Protein AF-A0A7J4K4C1-F1 (afdb_monomer)

Foldseek 3Di:
DDDDDDDDDDPPVVVVVVVVVVVVPPPPPPDPPPPPVFDFDQDPVGTAGQRCNQNDGCVQALDSNFRDVVNDDPPPPSHHPRRQFQFPDWAWPPHLEAEAFDKIKIKTKGFAQDPAKWAFKKKWKDFVLQPGTDIDTDGIAGHGGMDMDIDIGGGQLPRPQAKTKIKIKIWTQDPVVRHIDIDIDIDIHGYDADVVRSDDPDCAFVSQKDKDWAQEDEDEAQAKDKIKIKIFGQDQAWFKKAKDKAQLVLFPDKDKPPGSIDIAGHGGMDMIIIMRGGHNPRDAAKTKMWIWIDTDHDIDIGIHIYGYDDPPPVPDDDPVVVVVVVVVVVVVVVVVVVVVVVVVVVVVVPPPDDDDDDDDDDDDDDDDDDDDDDDDYDYDDDDDDDDDDYDDDDDDDDDDDDDDDDDDDPDDDDDDDDDDDDDDDDDDDDD

Secondary structure (DSSP, 8-state):
----------SHHHHHHHHHHHTTS--------------EEEETTEEEE-SS-SSS-TTT-TTTTS--TT---SS-SSS-TTT--SEEEEEEES-SEEETTPEEEEEEEEE--SSS-EEEEEEEEEETTTTEEEEEEEEEE-TT-EEEEEEEEEPPTT--SSEEEEEEEEEEE-TTTSSEEEEEEEEEEEEEPPSS-S--S---GGGGEEEEE-SEEEEETT-EEEEEEEEEE-SSS-EEEEEEEESGGGTEEEEESS-SEEEE-TT-EEEEEEEEEE-TTPPSEEEEEEEEEEETTEEEEEEEEEEEE-----SSSSHHHHHHHHHHHHHHHHHHHHHHHHHHHHHHHHSS--------------------------------------------------PPP------------------PPP-----

Structure (mmCIF, N/CA/C/O backbone):
data_AF-A0A7J4K4C1-F1
#
_entry.id   AF-A0A7J4K4C1-F1
#
loop_
_atom_site.group_PDB
_atom_site.id
_atom_site.type_symbol
_atom_site.label_atom_id
_atom_site.label_alt_id
_atom_site.label_comp_id
_atom_site.label_asym_id
_atom_site.label_entity_id
_atom_site.label_seq_id
_atom_site.pdbx_PDB_ins_code
_atom_site.Cartn_x
_atom_site.Cartn_y
_atom_site.Cartn_z
_atom_site.occupancy
_atom_site.B_iso_or_equiv
_atom_site.auth_seq_id
_atom_site.auth_comp_id
_atom_site.auth_asym_id
_atom_site.auth_atom_id
_atom_site.pdbx_PDB_model_num
ATOM 1 N N . MET A 1 1 ? 28.207 -69.103 58.987 1.00 39.09 1 MET A N 1
ATOM 2 C CA . MET A 1 1 ? 29.420 -68.651 58.265 1.00 39.09 1 MET A CA 1
ATOM 3 C C . MET A 1 1 ? 29.162 -68.871 56.773 1.00 39.09 1 MET A C 1
ATOM 5 O O . MET A 1 1 ? 28.865 -69.997 56.419 1.00 39.09 1 MET A O 1
ATOM 9 N N . ALA A 1 2 ? 28.796 -67.814 56.032 1.00 40.16 2 ALA A N 1
ATOM 10 C CA . ALA A 1 2 ? 29.586 -67.194 54.943 1.00 40.16 2 ALA A CA 1
ATOM 11 C C . ALA A 1 2 ? 30.035 -68.160 53.821 1.00 40.16 2 ALA A C 1
ATOM 13 O O . ALA A 1 2 ? 30.609 -69.188 54.133 1.00 40.16 2 ALA A O 1
ATOM 14 N N . ARG A 1 3 ? 29.967 -67.885 52.513 1.00 40.53 3 ARG A N 1
ATOM 15 C CA . ARG A 1 3 ? 29.241 -66.965 51.612 1.00 40.53 3 ARG A CA 1
ATOM 16 C C . ARG A 1 3 ? 29.686 -67.400 50.190 1.00 40.53 3 ARG A C 1
ATOM 18 O O . ARG A 1 3 ? 30.818 -67.835 50.032 1.00 40.53 3 ARG A O 1
ATOM 25 N N . SER A 1 4 ? 28.835 -67.180 49.192 1.00 44.22 4 SER A N 1
ATOM 26 C CA . SER A 1 4 ? 29.160 -66.950 47.768 1.00 44.22 4 SER A CA 1
ATOM 27 C C . SER A 1 4 ? 29.790 -68.039 46.882 1.00 44.22 4 SER A C 1
ATOM 29 O O . SER A 1 4 ? 30.995 -68.251 46.825 1.00 44.22 4 SER A O 1
ATOM 31 N N . VAL A 1 5 ? 28.895 -68.567 46.045 1.00 50.59 5 VAL A N 1
ATOM 32 C CA . VAL A 1 5 ? 29.025 -68.910 44.618 1.00 50.59 5 VAL A CA 1
ATOM 33 C C . VAL A 1 5 ? 30.133 -68.132 43.884 1.00 50.59 5 VAL A C 1
ATOM 35 O O . VAL A 1 5 ? 30.101 -66.903 43.826 1.00 50.59 5 VAL A O 1
ATOM 38 N N . VAL A 1 6 ? 31.061 -68.862 43.258 1.00 49.59 6 VAL A N 1
ATOM 39 C CA . VAL A 1 6 ? 32.002 -68.357 42.246 1.00 49.59 6 VAL A CA 1
ATOM 40 C C . VAL A 1 6 ? 31.608 -68.977 40.907 1.00 49.59 6 VAL A C 1
ATOM 42 O O . VAL A 1 6 ? 31.928 -70.128 40.624 1.00 49.59 6 VAL A O 1
ATOM 45 N N . THR A 1 7 ? 30.889 -68.219 40.082 1.00 51.56 7 THR A N 1
ATOM 46 C CA . THR A 1 7 ? 30.612 -68.552 38.679 1.00 51.56 7 THR A CA 1
ATOM 47 C C . THR A 1 7 ? 31.279 -67.520 37.777 1.00 51.56 7 THR A C 1
ATOM 49 O O . THR A 1 7 ? 30.865 -66.367 37.736 1.00 51.56 7 THR A O 1
ATOM 52 N N . SER A 1 8 ? 32.327 -67.977 37.087 1.00 50.06 8 SER A N 1
ATOM 53 C CA . SER A 1 8 ? 32.812 -67.575 35.758 1.00 50.06 8 SER A CA 1
ATOM 54 C C . SER A 1 8 ? 32.667 -66.097 35.350 1.00 50.06 8 SER A C 1
ATOM 56 O O . SER A 1 8 ? 31.706 -65.690 34.700 1.00 50.06 8 SER A O 1
ATOM 58 N N . ILE A 1 9 ? 33.688 -65.303 35.676 1.00 55.34 9 ILE A N 1
ATOM 59 C CA . ILE A 1 9 ? 33.895 -63.928 35.203 1.00 55.34 9 ILE A CA 1
ATOM 60 C C . ILE A 1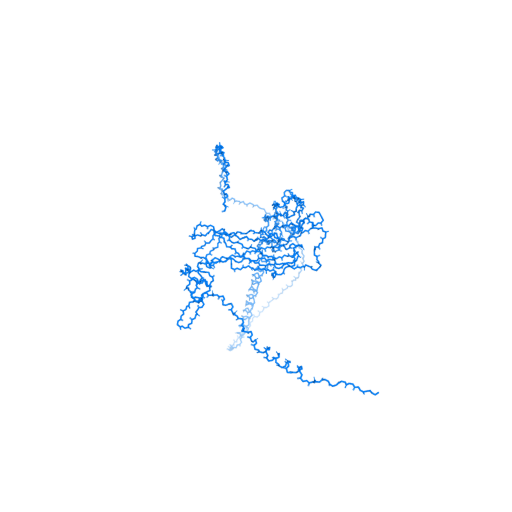 9 ? 34.799 -63.996 33.962 1.00 55.34 9 ILE A C 1
ATOM 62 O O . ILE A 1 9 ? 36.009 -63.841 34.077 1.00 55.34 9 ILE A O 1
ATOM 66 N N . ALA A 1 10 ? 34.254 -64.293 32.780 1.00 56.06 10 ALA A N 1
ATOM 67 C CA . ALA A 1 10 ? 35.031 -64.185 31.530 1.00 56.06 10 ALA A CA 1
ATOM 68 C C . ALA A 1 10 ? 34.201 -63.974 30.249 1.00 56.06 10 ALA A C 1
ATOM 70 O O . ALA A 1 10 ? 34.758 -63.979 29.157 1.00 56.06 10 ALA A O 1
ATOM 71 N N . THR A 1 11 ? 32.885 -63.775 30.341 1.00 58.47 11 THR A N 1
ATOM 72 C CA . THR A 1 11 ? 32.000 -63.705 29.162 1.00 58.47 11 THR A CA 1
ATOM 73 C C . THR A 1 11 ? 31.334 -62.354 28.854 1.00 58.47 11 THR A C 1
ATOM 75 O O . THR A 1 11 ? 30.939 -62.197 27.702 1.00 58.47 11 THR A O 1
ATOM 78 N N . PRO A 1 12 ? 31.249 -61.329 29.736 1.00 56.47 12 PRO A N 1
ATOM 79 C CA . PRO A 1 12 ? 30.642 -60.055 29.330 1.00 56.47 12 PRO A CA 1
ATOM 80 C C . PRO A 1 12 ? 31.634 -59.077 28.677 1.00 56.47 12 PRO A C 1
ATOM 82 O O . PRO A 1 12 ? 31.225 -58.278 27.841 1.00 56.47 12 PRO A O 1
ATOM 85 N N . PHE A 1 13 ? 32.936 -59.151 28.981 1.00 56.78 13 PHE A N 1
ATOM 86 C CA . PHE A 1 13 ? 33.921 -58.196 28.443 1.00 56.78 13 PHE A CA 1
ATOM 87 C C . PHE A 1 13 ? 34.285 -58.449 26.975 1.00 56.78 13 PHE A C 1
ATOM 89 O O . PHE A 1 13 ? 34.454 -57.499 26.216 1.00 56.78 13 PHE A O 1
ATOM 96 N N . ILE A 1 14 ? 34.346 -59.713 26.545 1.00 58.97 14 ILE A N 1
ATOM 97 C CA . ILE A 1 14 ? 34.638 -60.059 25.143 1.00 58.97 14 ILE A CA 1
ATOM 98 C C . ILE A 1 14 ? 33.433 -59.738 24.249 1.00 58.97 14 ILE A C 1
ATOM 100 O O . ILE A 1 14 ? 33.606 -59.224 23.147 1.00 58.97 14 ILE A O 1
ATOM 104 N N . VAL A 1 15 ? 32.208 -59.943 24.744 1.00 60.50 15 VAL A N 1
ATOM 105 C CA . VAL A 1 15 ? 30.989 -59.580 24.006 1.00 60.50 15 VAL A CA 1
ATOM 106 C C . VAL A 1 15 ? 30.848 -58.058 23.899 1.00 60.50 15 VAL A C 1
ATOM 108 O O . VAL A 1 15 ? 30.524 -57.565 22.823 1.00 60.50 15 VAL A O 1
ATOM 111 N N . MET A 1 16 ? 31.179 -57.289 24.944 1.00 59.28 16 MET A N 1
ATOM 112 C CA . MET A 1 16 ? 31.154 -55.822 24.851 1.00 59.28 16 MET A CA 1
ATOM 113 C C . MET A 1 16 ? 32.246 -55.252 23.934 1.00 59.28 16 MET A C 1
ATOM 115 O O . MET A 1 16 ? 31.982 -54.285 23.225 1.00 59.28 16 MET A O 1
ATOM 119 N N . LEU A 1 17 ? 33.439 -55.859 23.886 1.00 59.59 17 LEU A N 1
ATOM 120 C CA . LEU A 1 17 ? 34.510 -55.431 22.978 1.00 59.59 17 LEU A CA 1
ATOM 121 C C . LEU A 1 17 ? 34.177 -55.745 21.508 1.00 59.59 17 LEU A C 1
ATOM 123 O O . LEU A 1 17 ? 34.457 -54.931 20.634 1.00 59.59 17 LEU A O 1
ATOM 127 N N . ILE A 1 18 ? 33.528 -56.883 21.231 1.00 60.78 18 ILE A N 1
ATOM 128 C CA . ILE A 1 18 ? 33.077 -57.255 19.878 1.00 60.78 18 ILE A CA 1
ATOM 129 C C . ILE A 1 18 ? 31.889 -56.389 19.429 1.00 60.78 18 ILE A C 1
ATOM 131 O O . ILE A 1 18 ? 31.848 -55.977 18.273 1.00 60.78 18 ILE A O 1
ATOM 135 N N . VAL A 1 19 ? 30.967 -56.031 20.331 1.00 60.75 19 VAL A N 1
ATOM 136 C CA . VAL A 1 19 ? 29.878 -55.083 20.026 1.00 60.75 19 VAL A CA 1
ATOM 137 C C . VAL A 1 19 ? 30.422 -53.664 19.805 1.00 60.75 19 VAL A C 1
ATOM 139 O O . VAL A 1 19 ? 29.973 -52.986 18.885 1.00 60.75 19 VAL A O 1
ATOM 142 N N . ALA A 1 20 ? 31.436 -53.233 20.562 1.00 59.03 20 ALA A N 1
ATOM 143 C CA . ALA A 1 20 ? 32.090 -51.940 20.352 1.00 59.03 20 ALA A CA 1
ATOM 144 C C . ALA A 1 20 ? 32.919 -51.889 19.052 1.00 59.03 20 ALA A C 1
ATOM 146 O O . ALA A 1 20 ? 32.920 -50.865 18.375 1.00 59.03 20 ALA A O 1
ATOM 147 N N . LEU A 1 21 ? 33.575 -52.988 18.657 1.00 56.81 21 LEU A N 1
ATOM 148 C CA . LEU A 1 21 ? 34.344 -53.069 17.406 1.00 56.81 21 LEU A CA 1
ATOM 149 C C . LEU A 1 21 ? 33.457 -53.244 16.160 1.00 56.81 21 LEU A C 1
ATOM 151 O O . LEU A 1 21 ? 33.798 -52.715 15.106 1.00 56.81 21 LEU A O 1
ATOM 155 N N . LEU A 1 22 ? 32.295 -53.901 16.267 1.00 56.09 22 LEU A N 1
ATOM 156 C CA . LEU A 1 22 ? 31.304 -53.946 15.180 1.00 56.09 22 LEU A CA 1
ATOM 157 C C . LEU A 1 22 ? 30.549 -52.615 15.021 1.00 56.09 22 LEU A C 1
ATOM 159 O O . LEU A 1 22 ? 30.217 -52.244 13.895 1.00 56.09 22 LEU A O 1
ATOM 163 N N . ALA A 1 23 ? 30.365 -51.846 16.101 1.00 54.62 23 ALA A N 1
ATOM 164 C CA . ALA A 1 23 ? 29.756 -50.513 16.058 1.00 54.62 23 ALA A CA 1
ATOM 165 C C . ALA A 1 23 ? 30.647 -49.427 15.413 1.00 54.62 23 ALA A C 1
ATOM 167 O O . ALA A 1 23 ? 30.135 -48.367 15.062 1.00 54.62 23 ALA A O 1
ATOM 168 N N . LEU A 1 24 ? 31.946 -49.682 15.200 1.00 52.59 24 LEU A N 1
ATOM 169 C CA . LEU A 1 24 ? 32.858 -48.765 14.493 1.00 52.59 24 LEU A CA 1
ATOM 170 C C . LEU A 1 24 ? 33.004 -49.045 12.983 1.00 52.59 24 LEU A C 1
ATOM 172 O O . LEU A 1 24 ? 33.753 -48.342 12.309 1.00 52.59 24 LEU A O 1
ATOM 176 N N . SER A 1 25 ? 32.290 -50.031 12.429 1.00 54.31 25 SER A N 1
ATOM 177 C CA . SER A 1 25 ? 32.380 -50.386 10.998 1.00 54.31 25 SER A CA 1
ATOM 178 C C . SER A 1 25 ? 31.182 -49.957 10.147 1.00 54.31 25 SER A C 1
ATOM 180 O O . SER A 1 25 ? 31.197 -50.139 8.933 1.00 54.31 25 SER A O 1
ATOM 182 N N . VAL A 1 26 ? 30.189 -49.292 10.742 1.00 52.91 26 VAL A N 1
ATOM 183 C CA . VAL A 1 26 ? 29.175 -48.548 9.986 1.00 52.91 26 VAL A CA 1
ATOM 184 C C . VAL A 1 26 ? 29.523 -47.070 10.081 1.00 52.91 26 VAL A C 1
ATOM 186 O O . VAL A 1 26 ? 28.814 -46.267 10.684 1.00 52.91 26 VAL A O 1
ATOM 189 N N . VAL A 1 27 ? 30.652 -46.704 9.466 1.00 47.94 27 VAL A N 1
ATOM 190 C CA . VAL A 1 27 ? 30.759 -45.369 8.882 1.00 47.94 27 VAL A CA 1
ATOM 191 C C . VAL A 1 27 ? 29.636 -45.335 7.859 1.00 47.94 27 VAL A C 1
ATOM 193 O O . VAL A 1 27 ? 29.760 -45.857 6.754 1.00 47.94 27 VAL A O 1
ATOM 196 N N . SER A 1 28 ? 28.490 -44.811 8.296 1.00 48.62 28 SER A N 1
ATOM 197 C CA . SER A 1 28 ? 27.515 -44.172 7.433 1.00 48.62 28 SER A CA 1
ATOM 198 C C . SER A 1 28 ? 28.344 -43.393 6.430 1.00 48.62 28 SER A C 1
ATOM 200 O O . SER A 1 28 ? 28.966 -42.395 6.803 1.00 48.62 28 SER A O 1
ATOM 202 N N . VAL A 1 29 ? 28.419 -43.903 5.200 1.00 49.97 29 VAL A N 1
ATOM 203 C CA . VAL A 1 29 ? 28.837 -43.122 4.049 1.00 49.97 29 VAL A CA 1
ATOM 204 C C . VAL A 1 29 ? 27.982 -41.876 4.155 1.00 49.97 29 VAL A C 1
ATOM 206 O O . VAL A 1 29 ? 26.760 -41.945 4.027 1.00 49.97 29 VAL A O 1
ATOM 209 N N . SER A 1 30 ? 28.631 -40.794 4.583 1.00 52.91 30 SER A N 1
ATOM 210 C CA . SER A 1 30 ? 28.076 -39.458 4.651 1.00 52.91 30 SER A CA 1
ATOM 211 C C . SER A 1 30 ? 27.274 -39.284 3.386 1.00 52.91 30 SER A C 1
ATOM 213 O O . SER A 1 30 ? 27.864 -39.441 2.321 1.00 52.91 30 SER A O 1
ATOM 215 N N . SER A 1 31 ? 25.968 -39.096 3.568 1.00 53.50 31 SER A N 1
ATOM 216 C CA . SER A 1 31 ? 24.945 -38.708 2.607 1.00 53.50 31 SER A CA 1
ATOM 217 C C . SER A 1 31 ? 25.282 -39.009 1.141 1.00 53.50 31 SER A C 1
ATOM 219 O O . SER A 1 31 ? 26.241 -38.433 0.622 1.00 53.50 31 SER A O 1
ATOM 221 N N . PRO A 1 32 ? 24.437 -39.712 0.358 1.00 47.94 32 PRO A N 1
ATOM 222 C CA . PRO A 1 32 ? 24.318 -39.236 -1.007 1.00 47.94 32 PRO A CA 1
ATOM 223 C C . PRO A 1 32 ? 23.942 -37.764 -0.841 1.00 47.94 32 PRO A C 1
ATOM 225 O O . PRO A 1 32 ? 22.849 -37.438 -0.375 1.00 47.94 32 PRO A O 1
ATOM 228 N N . ALA A 1 33 ? 24.894 -36.864 -1.103 1.00 47.69 33 ALA A N 1
ATOM 229 C CA . ALA A 1 33 ? 24.538 -35.553 -1.565 1.00 47.69 33 ALA A CA 1
ATOM 230 C C . ALA A 1 33 ? 23.508 -35.876 -2.633 1.00 47.69 33 ALA A C 1
ATOM 232 O O . ALA A 1 33 ? 23.805 -36.567 -3.613 1.00 47.69 33 ALA A O 1
ATOM 233 N N . VAL A 1 34 ? 22.260 -35.522 -2.350 1.00 42.59 34 VAL A N 1
ATOM 234 C CA . VAL A 1 34 ? 21.288 -35.324 -3.395 1.00 42.59 34 VAL A CA 1
ATOM 235 C C . VAL A 1 34 ? 21.960 -34.237 -4.217 1.00 42.59 34 VAL A C 1
ATOM 237 O O . VAL A 1 34 ? 21.850 -33.056 -3.908 1.00 42.59 34 VAL A O 1
ATOM 240 N N . PHE A 1 35 ? 22.791 -34.647 -5.176 1.00 44.25 35 PHE A N 1
ATOM 241 C CA . PHE A 1 35 ? 23.100 -33.833 -6.318 1.00 44.25 35 PHE A CA 1
ATOM 242 C C . PHE A 1 35 ? 21.719 -33.656 -6.923 1.00 44.25 35 PHE A C 1
ATOM 244 O O . PHE A 1 35 ? 21.220 -34.519 -7.644 1.00 44.25 35 PHE A O 1
ATOM 251 N N . ALA A 1 36 ? 21.050 -32.570 -6.529 1.00 47.19 36 ALA A N 1
ATOM 252 C CA . ALA A 1 36 ? 20.156 -31.912 -7.446 1.00 47.19 36 ALA A CA 1
ATOM 253 C C . ALA A 1 36 ? 20.951 -31.887 -8.748 1.00 47.19 36 ALA A C 1
ATOM 255 O O . ALA A 1 36 ? 22.087 -31.404 -8.760 1.00 47.19 36 ALA A O 1
ATOM 256 N N . ALA A 1 37 ? 20.441 -32.564 -9.770 1.00 54.72 37 ALA A N 1
ATOM 257 C CA . ALA A 1 37 ? 21.000 -32.485 -11.101 1.00 54.72 37 ALA A CA 1
ATOM 258 C C . ALA A 1 37 ? 20.816 -31.030 -11.547 1.00 54.72 37 ALA A C 1
ATOM 260 O O . ALA A 1 37 ? 19.831 -30.696 -12.192 1.00 54.72 37 ALA A O 1
ATOM 261 N N . GLY A 1 38 ? 21.687 -30.143 -11.068 1.00 61.56 38 GLY A N 1
ATOM 262 C CA . GLY A 1 38 ? 21.804 -28.789 -11.564 1.00 61.56 38 GLY A CA 1
ATOM 263 C C . GLY A 1 38 ? 22.388 -28.882 -12.959 1.00 61.56 38 GLY A C 1
ATOM 264 O O . GLY A 1 38 ? 23.261 -29.726 -13.204 1.00 61.56 38 GLY A O 1
ATOM 265 N N . CYS A 1 39 ? 21.887 -28.060 -13.874 1.00 78.12 39 CYS A N 1
ATOM 266 C CA . CYS A 1 39 ? 22.565 -27.908 -15.143 1.00 78.12 39 CYS A CA 1
ATOM 267 C C . CYS A 1 39 ? 23.979 -27.386 -14.924 1.00 78.12 39 CYS A C 1
ATOM 269 O O . CYS A 1 39 ? 24.314 -26.702 -13.953 1.00 78.12 39 CYS A O 1
ATOM 271 N N . ALA A 1 40 ? 24.848 -27.834 -15.812 1.00 80.94 40 ALA A N 1
ATOM 272 C CA . ALA A 1 40 ? 26.207 -27.371 -15.881 1.00 80.94 40 ALA A CA 1
ATOM 273 C C . ALA A 1 40 ? 26.703 -27.581 -17.303 1.00 80.94 40 ALA A C 1
ATOM 275 O O . ALA A 1 40 ? 26.489 -28.638 -17.906 1.00 80.94 40 ALA A O 1
ATOM 276 N N . VAL A 1 41 ? 27.429 -26.599 -17.816 1.00 80.50 41 VAL A N 1
ATOM 277 C CA . VAL A 1 41 ? 28.104 -26.707 -19.102 1.00 80.50 41 VAL A CA 1
ATOM 278 C C . VAL A 1 41 ? 29.438 -27.416 -18.879 1.00 80.50 41 VAL A C 1
ATOM 280 O O . VAL A 1 41 ? 30.293 -26.970 -18.107 1.00 80.50 41 VAL A O 1
ATOM 283 N N . ALA A 1 42 ? 29.624 -28.558 -19.539 1.00 81.06 42 ALA A N 1
ATOM 284 C CA . ALA A 1 42 ? 30.865 -29.317 -19.456 1.00 81.06 42 ALA A CA 1
ATOM 285 C C . ALA A 1 42 ? 31.964 -28.655 -20.297 1.00 81.06 42 ALA A C 1
ATOM 287 O O . ALA A 1 42 ? 31.840 -28.525 -21.514 1.00 81.06 42 ALA A O 1
ATOM 288 N N . THR A 1 43 ? 33.075 -28.288 -19.656 1.00 79.69 43 THR A N 1
ATOM 289 C CA . THR A 1 43 ? 34.271 -27.762 -20.326 1.00 79.69 43 THR A CA 1
ATOM 290 C C . THR A 1 43 ? 35.494 -28.637 -20.035 1.00 79.69 43 THR A C 1
ATOM 292 O O . THR A 1 43 ? 35.497 -29.389 -19.057 1.00 79.69 43 THR A O 1
ATOM 295 N N . PRO A 1 44 ? 36.582 -28.527 -20.822 1.00 78.94 44 PRO A N 1
ATOM 296 C CA . PRO A 1 44 ? 37.837 -29.225 -20.525 1.00 78.94 44 PRO A CA 1
ATOM 297 C C . PRO A 1 44 ? 38.434 -28.888 -19.147 1.00 78.94 44 PRO A C 1
ATOM 299 O O . PRO A 1 44 ? 39.238 -29.658 -18.630 1.00 78.94 44 PRO A O 1
ATOM 302 N N . ALA A 1 45 ? 38.055 -27.746 -18.561 1.00 80.25 45 ALA A N 1
ATOM 303 C CA . ALA A 1 45 ? 38.514 -27.284 -17.253 1.00 80.25 45 ALA A CA 1
ATOM 304 C C . ALA A 1 45 ? 37.588 -27.697 -16.090 1.00 80.25 45 ALA A C 1
ATOM 306 O O . ALA A 1 45 ? 37.937 -27.468 -14.933 1.00 80.25 45 ALA A O 1
ATOM 307 N N . GLY A 1 46 ? 36.431 -28.307 -16.374 1.00 84.56 46 GLY A N 1
ATOM 308 C CA . GLY A 1 46 ? 35.452 -28.731 -15.372 1.00 84.56 46 GLY A CA 1
ATOM 309 C C . GLY A 1 46 ? 34.003 -28.413 -15.753 1.00 84.56 46 GLY A C 1
ATOM 310 O O . GLY A 1 46 ? 33.718 -27.928 -16.850 1.00 84.56 46 GLY A O 1
ATOM 311 N N . LEU A 1 47 ? 33.083 -28.703 -14.830 1.00 84.62 47 LEU A N 1
ATOM 312 C CA . LEU A 1 47 ? 31.672 -28.320 -14.926 1.00 84.62 47 LEU A CA 1
ATOM 313 C C . LEU A 1 47 ? 31.512 -26.855 -14.507 1.00 84.62 47 LEU A C 1
ATOM 315 O O . LEU A 1 47 ? 31.891 -26.497 -13.390 1.00 84.62 47 LEU A O 1
ATOM 319 N N . ILE A 1 48 ? 30.965 -26.028 -15.395 1.00 89.94 48 ILE A N 1
ATOM 320 C CA . ILE A 1 48 ? 30.626 -24.631 -15.107 1.00 89.94 48 ILE A CA 1
ATOM 321 C C . ILE A 1 48 ? 29.126 -24.553 -14.796 1.00 89.94 48 ILE A C 1
ATOM 323 O O . ILE A 1 48 ? 28.355 -25.141 -15.553 1.00 89.94 48 ILE A O 1
ATOM 327 N N . PRO A 1 49 ? 28.701 -23.869 -13.718 1.00 90.88 49 PRO A N 1
ATOM 328 C CA . PRO A 1 49 ? 27.285 -23.723 -13.386 1.00 90.88 49 PRO A CA 1
ATOM 329 C C . PRO A 1 49 ? 26.470 -23.064 -14.507 1.00 90.88 49 PRO A C 1
ATOM 331 O O . PRO A 1 49 ? 26.915 -22.082 -15.104 1.00 90.88 49 PRO A O 1
ATOM 334 N N . ASP A 1 50 ? 25.293 -23.630 -14.745 1.00 92.38 50 ASP A N 1
ATOM 335 C CA . ASP A 1 50 ? 24.201 -23.098 -15.563 1.00 92.38 50 ASP A CA 1
ATOM 336 C C . ASP A 1 50 ? 22.929 -23.417 -14.766 1.00 92.38 50 ASP A C 1
ATOM 338 O O . ASP A 1 50 ? 22.532 -24.576 -14.626 1.00 92.38 50 ASP A O 1
ATOM 342 N N . ARG A 1 51 ? 22.380 -22.420 -14.081 1.00 91.31 51 ARG A N 1
ATOM 343 C CA . ARG A 1 51 ? 21.350 -22.637 -13.061 1.00 91.31 51 ARG A CA 1
ATOM 344 C C . ARG A 1 51 ? 19.980 -22.933 -13.650 1.00 91.31 51 ARG A C 1
ATOM 346 O O . ARG A 1 51 ? 19.203 -23.634 -12.998 1.00 91.31 51 ARG A O 1
ATOM 353 N N . ASP A 1 52 ? 19.677 -22.396 -14.822 1.00 90.56 52 ASP A N 1
ATOM 354 C CA . ASP A 1 52 ? 18.354 -22.455 -15.443 1.00 90.56 52 ASP A CA 1
ATOM 355 C C . ASP A 1 52 ? 18.304 -23.295 -16.729 1.00 90.56 52 ASP A C 1
ATOM 357 O O . ASP A 1 52 ? 17.233 -23.434 -17.334 1.00 90.56 52 ASP A O 1
ATOM 361 N N . CYS A 1 53 ? 19.412 -23.962 -17.060 1.00 93.00 53 CYS A N 1
ATOM 362 C CA . CYS A 1 53 ? 19.531 -24.942 -18.132 1.00 93.00 53 CYS A CA 1
ATOM 363 C C . CYS A 1 53 ? 19.316 -24.367 -19.534 1.00 93.00 53 CYS A C 1
ATOM 365 O O . CYS A 1 53 ? 18.819 -25.079 -20.417 1.00 93.00 53 CYS A O 1
ATOM 367 N N . ASP A 1 54 ? 19.623 -23.096 -19.756 1.00 92.50 54 ASP A N 1
ATOM 368 C CA . ASP A 1 54 ? 19.384 -22.440 -21.039 1.00 92.50 54 ASP A CA 1
ATOM 369 C C . ASP A 1 54 ? 20.559 -22.590 -22.032 1.00 92.50 54 ASP A C 1
ATOM 371 O O . ASP A 1 54 ? 20.408 -22.353 -23.235 1.00 92.50 54 ASP A O 1
ATOM 375 N N . GLY A 1 55 ? 21.695 -23.117 -21.555 1.00 91.88 55 GLY A N 1
ATOM 376 C CA . GLY A 1 55 ? 22.905 -23.359 -22.338 1.00 91.88 55 GLY A CA 1
ATOM 377 C C . GLY A 1 55 ? 23.935 -22.228 -22.276 1.00 91.88 55 GLY A C 1
ATOM 378 O O . GLY A 1 55 ? 25.005 -22.358 -22.888 1.00 91.88 55 GLY A O 1
ATOM 379 N N . VAL A 1 56 ? 23.655 -21.159 -21.532 1.00 92.88 56 VAL A N 1
ATOM 380 C CA . VAL A 1 56 ? 24.568 -20.063 -21.210 1.00 92.88 56 VAL A CA 1
ATOM 381 C C . VAL A 1 56 ? 25.029 -20.221 -19.759 1.00 92.88 56 VAL A C 1
ATOM 383 O O . VAL A 1 56 ? 24.291 -20.616 -18.870 1.00 92.88 56 VAL A O 1
ATOM 386 N N . ILE A 1 57 ? 26.321 -20.010 -19.503 1.00 93.94 57 ILE A N 1
ATOM 387 C CA . ILE A 1 57 ? 26.867 -20.176 -18.146 1.00 93.94 57 ILE A CA 1
ATOM 388 C C . ILE A 1 57 ? 26.492 -18.982 -17.263 1.00 93.94 57 ILE A C 1
ATOM 390 O O . ILE A 1 57 ? 26.574 -17.852 -17.740 1.00 93.94 57 ILE A O 1
ATOM 394 N N . ASP A 1 58 ? 26.250 -19.201 -15.962 1.00 90.81 58 ASP A N 1
ATOM 395 C CA . ASP A 1 58 ? 25.816 -18.166 -14.993 1.00 90.81 58 ASP A CA 1
ATOM 396 C C . ASP A 1 58 ? 26.654 -16.864 -15.050 1.00 90.81 58 ASP A C 1
ATOM 398 O O . ASP A 1 58 ? 26.172 -15.787 -14.719 1.00 90.81 58 ASP A O 1
ATOM 402 N N . SER A 1 59 ? 27.941 -16.942 -15.418 1.00 92.38 59 SER A N 1
ATOM 403 C CA . SER A 1 59 ? 28.839 -15.776 -15.496 1.00 92.38 59 SER A CA 1
ATOM 404 C C . SER A 1 59 ? 28.716 -14.940 -16.776 1.00 92.38 59 SER A C 1
ATOM 406 O O . SER A 1 59 ? 29.316 -13.869 -16.852 1.00 92.38 59 SER A O 1
ATOM 408 N N . LEU A 1 60 ? 28.055 -15.468 -17.806 1.00 93.12 60 LEU A N 1
ATOM 409 C CA . LEU A 1 60 ? 27.829 -14.826 -19.108 1.00 93.12 60 LEU A CA 1
ATOM 410 C C . LEU A 1 60 ? 26.340 -14.654 -19.428 1.00 93.12 60 LEU A C 1
ATOM 412 O O . LEU A 1 60 ? 26.026 -14.037 -20.440 1.00 93.12 60 LEU A O 1
ATOM 416 N N . ASP A 1 61 ? 25.475 -15.211 -18.589 1.00 92.00 61 ASP A N 1
ATOM 417 C CA . ASP A 1 61 ? 24.034 -15.191 -18.739 1.00 92.00 61 ASP A CA 1
ATOM 418 C C . ASP A 1 61 ? 23.449 -13.883 -18.185 1.00 92.00 61 ASP A C 1
ATOM 420 O O . ASP A 1 61 ? 23.637 -13.545 -17.010 1.00 92.00 61 ASP A O 1
ATOM 424 N N . ASN A 1 62 ? 22.756 -13.126 -19.037 1.00 89.81 62 ASN A N 1
ATOM 425 C CA . ASN A 1 62 ? 22.084 -11.892 -18.635 1.00 89.81 62 ASN A CA 1
ATOM 426 C C . ASN A 1 62 ? 20.800 -12.139 -17.818 1.00 89.81 62 ASN A C 1
ATOM 428 O O . ASN A 1 62 ? 20.252 -11.178 -17.277 1.00 89.81 62 ASN A O 1
ATOM 432 N N . CYS A 1 63 ? 20.370 -13.397 -17.666 1.00 90.50 63 CYS A N 1
ATOM 433 C CA . CYS A 1 63 ? 19.304 -13.849 -16.782 1.00 90.50 63 CYS A CA 1
ATOM 434 C C . CYS A 1 63 ? 19.586 -15.223 -16.146 1.00 90.50 63 CYS A C 1
ATOM 436 O O . CYS A 1 63 ? 18.738 -16.096 -16.222 1.00 90.50 63 CYS A O 1
ATOM 438 N N . ALA A 1 64 ? 20.668 -15.355 -15.365 1.00 90.81 64 ALA A N 1
ATOM 439 C CA . ALA A 1 64 ? 21.140 -16.590 -14.692 1.00 90.81 64 ALA A CA 1
ATOM 440 C C . ALA A 1 64 ? 20.162 -17.374 -13.770 1.00 90.81 64 ALA A C 1
ATOM 442 O O . ALA A 1 64 ? 20.584 -18.193 -12.948 1.00 90.81 64 ALA A O 1
ATOM 443 N N . ALA A 1 65 ? 18.868 -17.072 -13.770 1.00 86.75 65 ALA A N 1
ATOM 444 C CA . ALA A 1 65 ? 17.820 -17.824 -13.090 1.00 86.75 65 ALA A CA 1
ATOM 445 C C . ALA A 1 65 ? 16.531 -17.960 -13.928 1.00 86.75 65 ALA A C 1
ATOM 447 O O . ALA A 1 65 ? 15.554 -18.530 -13.430 1.00 86.75 65 ALA A O 1
ATOM 448 N N . VAL A 1 66 ? 16.488 -17.410 -15.143 1.00 87.12 66 VAL A N 1
ATOM 449 C CA . VAL A 1 66 ? 15.325 -17.380 -16.028 1.00 87.12 66 VAL A CA 1
ATOM 450 C C . VAL A 1 66 ? 15.774 -17.762 -17.432 1.00 87.12 66 VAL A C 1
ATOM 452 O O . VAL A 1 66 ? 16.273 -16.920 -18.163 1.00 87.12 66 VAL A O 1
ATOM 455 N N . ASN A 1 67 ? 15.464 -19.001 -17.814 1.00 90.31 67 ASN A N 1
ATOM 456 C CA . ASN A 1 67 ? 15.867 -19.593 -19.085 1.00 90.31 67 ASN A CA 1
ATOM 457 C C . ASN A 1 67 ? 15.606 -18.661 -20.286 1.00 90.31 67 ASN A C 1
ATOM 459 O O . ASN A 1 67 ? 14.444 -18.420 -20.639 1.00 90.31 67 ASN A O 1
ATOM 463 N N . ASN A 1 68 ? 16.674 -18.158 -20.913 1.00 90.25 68 ASN A N 1
ATOM 464 C CA . ASN A 1 68 ? 16.620 -17.260 -22.065 1.00 90.25 68 ASN A CA 1
ATOM 465 C C . ASN A 1 68 ? 17.811 -17.487 -23.029 1.00 90.25 68 ASN A C 1
ATOM 467 O O . ASN A 1 68 ? 18.677 -16.623 -23.198 1.00 90.25 68 ASN A O 1
ATOM 471 N N . PRO A 1 69 ? 17.827 -18.614 -23.771 1.00 93.19 69 PRO A N 1
ATOM 472 C CA . PRO A 1 69 ? 18.972 -19.015 -24.598 1.00 93.19 69 PRO A CA 1
ATOM 473 C C . PRO A 1 69 ? 19.368 -18.006 -25.689 1.00 93.19 69 PRO A C 1
ATOM 475 O O . PRO A 1 69 ? 20.448 -18.091 -26.275 1.00 93.19 69 PRO A O 1
ATOM 478 N N . ASP A 1 70 ? 18.463 -17.092 -26.038 1.00 94.25 70 ASP A N 1
ATOM 479 C CA . ASP A 1 70 ? 18.654 -16.030 -27.021 1.00 94.25 70 ASP A CA 1
ATOM 480 C C . ASP A 1 70 ? 19.332 -14.776 -26.451 1.00 94.25 70 ASP A C 1
ATOM 482 O O . ASP A 1 70 ? 19.798 -13.940 -27.234 1.00 94.25 70 ASP A O 1
ATOM 486 N N . GLN A 1 71 ? 19.432 -14.670 -25.121 1.00 92.50 71 GLN A N 1
ATOM 487 C CA . GLN A 1 71 ? 20.159 -13.634 -24.387 1.00 92.50 71 GLN A CA 1
ATOM 488 C C . GLN A 1 71 ? 19.774 -12.222 -24.843 1.00 92.50 71 GLN A C 1
ATOM 490 O O . GLN A 1 71 ? 20.611 -11.319 -24.927 1.00 92.50 71 GLN A O 1
ATOM 495 N N . TRP A 1 72 ? 18.497 -12.015 -25.174 1.00 86.06 72 TRP A N 1
ATOM 496 C CA . TRP A 1 72 ? 18.007 -10.698 -25.565 1.00 86.06 72 TRP A CA 1
ATOM 497 C C . TRP A 1 72 ? 18.128 -9.722 -24.397 1.00 86.06 72 TRP A C 1
ATOM 499 O O . TRP A 1 72 ? 17.597 -9.961 -23.321 1.00 86.06 72 TRP A O 1
ATOM 509 N N . ASP A 1 73 ? 18.842 -8.630 -24.638 1.00 82.38 73 ASP A N 1
ATOM 510 C CA . ASP A 1 73 ? 18.977 -7.468 -23.761 1.00 82.38 73 ASP A CA 1
ATOM 511 C C . ASP A 1 73 ? 18.847 -6.244 -24.669 1.00 82.38 73 ASP A C 1
ATOM 513 O O . ASP A 1 73 ? 19.809 -5.767 -25.291 1.00 82.38 73 ASP A O 1
ATOM 517 N N . THR A 1 74 ? 17.601 -5.820 -24.865 1.00 71.94 74 THR A N 1
ATOM 518 C CA . THR A 1 74 ? 17.260 -4.853 -25.910 1.00 71.94 74 THR A CA 1
ATOM 519 C C . THR A 1 74 ? 17.826 -3.469 -25.591 1.00 71.94 74 THR A C 1
ATOM 521 O O . THR A 1 74 ? 18.235 -2.737 -26.501 1.00 71.94 74 THR A O 1
ATOM 524 N N . ASN A 1 75 ? 17.910 -3.114 -24.307 1.00 66.00 75 ASN A N 1
ATOM 525 C CA . ASN A 1 75 ? 18.418 -1.818 -23.862 1.00 66.00 75 ASN A CA 1
ATOM 526 C C . ASN A 1 75 ? 19.904 -1.827 -23.462 1.00 66.00 75 ASN A C 1
ATOM 528 O O . ASN A 1 75 ? 20.470 -0.757 -23.223 1.00 66.00 75 ASN A O 1
ATOM 532 N N . ARG A 1 76 ? 20.556 -2.995 -23.498 1.00 81.88 76 ARG A N 1
ATOM 533 C CA . ARG A 1 76 ? 21.988 -3.203 -23.248 1.00 81.88 76 ARG A CA 1
ATOM 534 C C . ARG A 1 76 ? 22.416 -2.811 -21.839 1.00 81.88 76 ARG A C 1
ATOM 536 O O . ARG A 1 76 ? 23.526 -2.298 -21.659 1.00 81.88 76 ARG A O 1
ATOM 543 N N . ASN A 1 77 ? 21.541 -3.000 -20.855 1.00 73.94 77 ASN A N 1
ATOM 544 C CA . ASN A 1 77 ? 21.855 -2.718 -19.456 1.00 73.94 77 ASN A CA 1
ATOM 545 C C . ASN A 1 77 ? 22.533 -3.910 -18.748 1.00 73.94 77 ASN A C 1
ATOM 547 O O . ASN A 1 77 ? 22.973 -3.761 -17.607 1.00 73.94 77 ASN A O 1
ATOM 551 N N . GLY A 1 78 ? 22.676 -5.052 -19.429 1.00 83.38 78 GLY A N 1
ATOM 552 C CA . GLY A 1 78 ? 23.261 -6.283 -18.904 1.00 83.38 78 GLY A CA 1
ATOM 553 C C . GLY A 1 78 ? 22.264 -7.206 -18.198 1.00 83.38 78 GLY A C 1
ATOM 554 O O . GLY A 1 78 ? 22.690 -8.235 -17.681 1.00 83.38 78 GLY A O 1
ATOM 555 N N . VAL A 1 79 ? 20.976 -6.855 -18.171 1.00 82.94 79 VAL A N 1
ATOM 556 C CA . VAL A 1 79 ? 19.867 -7.664 -17.650 1.00 82.94 79 VAL A CA 1
ATOM 557 C C . VAL A 1 79 ? 19.003 -8.073 -18.835 1.00 82.94 79 VAL A C 1
ATOM 559 O O . VAL A 1 79 ? 18.546 -7.224 -19.597 1.00 82.94 79 VAL A O 1
ATOM 562 N N . GLY A 1 80 ? 18.794 -9.372 -19.019 1.00 84.44 80 GLY A N 1
ATOM 563 C CA . GLY A 1 80 ? 18.016 -9.849 -20.151 1.00 84.44 80 GLY A CA 1
ATOM 564 C C . GLY A 1 80 ? 16.540 -9.476 -20.033 1.00 84.44 80 GLY A C 1
ATOM 565 O O . GLY A 1 80 ? 15.956 -9.434 -18.948 1.00 84.44 80 GLY A O 1
ATOM 566 N N . ASP A 1 81 ? 15.905 -9.282 -21.184 1.00 75.31 81 ASP A N 1
ATOM 567 C CA . ASP A 1 81 ? 14.485 -8.960 -21.317 1.00 75.31 81 ASP A CA 1
ATOM 568 C C . ASP A 1 81 ? 13.582 -9.972 -20.577 1.00 75.31 81 ASP A C 1
ATOM 570 O O . ASP A 1 81 ? 12.465 -9.631 -20.181 1.00 75.31 81 ASP A O 1
ATOM 574 N N . ALA A 1 82 ? 14.055 -11.213 -20.400 1.00 76.94 82 ALA A N 1
ATOM 575 C CA . ALA A 1 82 ? 13.351 -12.299 -19.720 1.00 76.94 82 ALA A CA 1
ATOM 576 C C . ALA A 1 82 ? 13.279 -12.132 -18.191 1.00 76.94 82 ALA A C 1
ATOM 578 O O . ALA A 1 82 ? 12.308 -12.572 -17.573 1.00 76.94 82 ALA A O 1
ATOM 579 N N . CYS A 1 83 ? 14.274 -11.490 -17.581 1.00 78.44 83 CYS A N 1
ATOM 580 C CA . CYS A 1 83 ? 14.368 -11.254 -16.137 1.00 78.44 83 CYS A CA 1
ATOM 581 C C . CYS A 1 83 ? 14.215 -9.772 -15.763 1.00 78.44 83 CYS A C 1
ATOM 583 O O . CYS A 1 83 ? 14.404 -9.390 -14.609 1.00 78.44 83 CYS A O 1
ATOM 585 N N . ASP A 1 84 ? 13.825 -8.947 -16.730 1.00 79.38 84 ASP A N 1
ATOM 586 C CA . ASP A 1 84 ? 13.524 -7.532 -16.567 1.00 79.38 84 ASP A CA 1
ATOM 587 C C . ASP A 1 84 ? 12.149 -7.320 -15.891 1.00 79.38 84 ASP A C 1
ATOM 589 O O . ASP A 1 84 ? 11.089 -7.209 -16.530 1.00 79.38 84 ASP A O 1
ATOM 593 N N . THR A 1 85 ? 12.171 -7.325 -14.555 1.00 78.38 85 THR A N 1
ATOM 594 C CA . THR A 1 85 ? 11.019 -7.123 -13.663 1.00 78.38 85 THR A CA 1
ATOM 595 C C . THR A 1 85 ? 10.804 -5.647 -13.322 1.00 78.38 85 THR A C 1
ATOM 597 O O . THR A 1 85 ? 11.755 -4.923 -13.037 1.00 78.38 85 THR A O 1
ATOM 600 N N . LEU A 1 86 ? 9.544 -5.213 -13.279 1.00 84.81 86 LEU A N 1
ATOM 601 C CA . LEU A 1 86 ? 9.135 -3.877 -12.850 1.00 84.81 86 LEU A CA 1
ATOM 602 C C . LEU A 1 86 ? 9.240 -3.686 -11.339 1.00 84.81 86 LEU A C 1
ATOM 604 O O . LEU A 1 86 ? 9.615 -2.602 -10.895 1.00 84.81 86 LEU A O 1
ATOM 608 N N . ILE A 1 87 ? 8.813 -4.669 -10.540 1.00 91.00 87 ILE A N 1
ATOM 609 C CA . ILE A 1 87 ? 8.786 -4.530 -9.083 1.00 91.00 87 ILE A CA 1
ATOM 610 C C . ILE A 1 87 ? 10.192 -4.833 -8.570 1.00 91.00 87 ILE A C 1
ATOM 612 O O . ILE A 1 87 ? 10.602 -5.985 -8.461 1.00 91.00 87 ILE A O 1
ATOM 616 N N . GLU A 1 88 ? 10.940 -3.777 -8.268 1.00 89.88 88 GLU A N 1
ATOM 617 C CA . GLU A 1 88 ? 12.326 -3.894 -7.818 1.00 89.88 88 GLU A CA 1
ATOM 618 C C . GLU A 1 88 ? 12.389 -4.303 -6.344 1.00 89.88 88 GLU A C 1
ATOM 620 O O . GLU A 1 88 ? 13.156 -5.187 -5.962 1.00 89.88 88 GLU A O 1
ATOM 625 N N . GLU A 1 89 ? 11.578 -3.661 -5.498 1.00 91.75 89 GLU A N 1
ATOM 626 C CA . GLU A 1 89 ? 11.651 -3.850 -4.051 1.00 91.75 89 GLU A CA 1
ATOM 627 C C . GLU A 1 89 ? 10.309 -3.577 -3.359 1.00 91.75 89 GLU A C 1
ATOM 629 O O . GLU A 1 89 ? 9.584 -2.640 -3.704 1.00 91.75 89 GLU A O 1
ATOM 634 N N . ILE A 1 90 ? 10.009 -4.373 -2.327 1.00 95.44 90 ILE A N 1
ATOM 635 C CA . ILE A 1 90 ? 8.887 -4.158 -1.410 1.00 95.44 90 ILE A CA 1
ATOM 636 C C . ILE A 1 90 ? 9.455 -4.014 -0.000 1.00 95.44 90 ILE A C 1
ATOM 638 O O . ILE A 1 90 ? 9.958 -4.973 0.584 1.00 95.44 90 ILE A O 1
ATOM 642 N N . ILE A 1 91 ? 9.349 -2.817 0.562 1.00 94.31 91 ILE A N 1
ATOM 643 C CA . ILE A 1 91 ? 9.877 -2.488 1.885 1.00 94.31 91 ILE A CA 1
ATOM 644 C C . ILE A 1 91 ? 8.710 -2.410 2.860 1.00 94.31 91 ILE A C 1
ATOM 646 O O . ILE A 1 91 ? 7.763 -1.661 2.637 1.00 94.31 91 ILE A O 1
ATOM 650 N N . VAL A 1 92 ? 8.788 -3.147 3.967 1.00 94.44 92 VAL A N 1
ATOM 651 C CA . VAL A 1 92 ? 7.813 -3.066 5.063 1.00 94.44 92 VAL A CA 1
ATOM 652 C C . VAL A 1 92 ? 8.469 -2.366 6.249 1.00 94.44 92 VAL A C 1
ATOM 654 O O . VAL A 1 92 ? 9.506 -2.807 6.734 1.00 94.44 92 VAL A O 1
ATOM 657 N N . SER A 1 93 ? 7.870 -1.266 6.699 1.00 88.12 93 SER A N 1
ATOM 658 C CA . SER A 1 93 ? 8.324 -0.457 7.834 1.00 88.12 93 SER A CA 1
ATOM 659 C C . SER A 1 93 ? 7.304 -0.485 8.985 1.00 88.12 93 SER A C 1
ATOM 661 O O . SER A 1 93 ? 6.096 -0.451 8.719 1.00 88.12 93 SER A O 1
ATOM 663 N N . PRO A 1 94 ? 7.751 -0.471 10.261 1.00 83.50 94 PRO A N 1
ATOM 664 C CA . PRO A 1 94 ? 9.151 -0.357 10.707 1.00 83.50 94 PRO A CA 1
ATOM 665 C C . PRO A 1 94 ? 10.003 -1.610 10.448 1.00 83.50 94 PRO A C 1
ATOM 667 O O . PRO A 1 94 ? 11.201 -1.480 10.220 1.00 83.50 94 PRO A O 1
ATOM 670 N N . ASP A 1 95 ? 9.382 -2.786 10.421 1.00 90.75 95 ASP A N 1
ATOM 671 C CA . ASP A 1 95 ? 9.942 -4.042 9.926 1.00 90.75 95 ASP A CA 1
ATOM 672 C C . ASP A 1 95 ? 8.783 -4.985 9.528 1.00 90.75 95 ASP A C 1
ATOM 674 O O . ASP A 1 95 ? 7.610 -4.598 9.556 1.00 90.75 95 ASP A O 1
ATOM 678 N N . SER A 1 96 ? 9.089 -6.218 9.118 1.00 92.75 96 SER A N 1
ATOM 679 C CA . SER A 1 96 ? 8.076 -7.200 8.714 1.00 92.75 96 SER A CA 1
ATOM 680 C C . SER A 1 96 ? 7.338 -7.869 9.883 1.00 92.75 96 SER A C 1
ATOM 682 O O . SER A 1 96 ? 6.463 -8.692 9.626 1.00 92.75 96 SER A O 1
ATOM 684 N N . HIS A 1 97 ? 7.676 -7.570 11.141 1.00 95.12 97 HIS A N 1
ATOM 685 C CA . HIS A 1 97 ? 7.054 -8.089 12.360 1.00 95.12 97 HIS A CA 1
ATOM 686 C C . HIS A 1 97 ? 6.167 -7.022 13.004 1.00 95.12 97 HIS A C 1
ATOM 688 O O . HIS A 1 97 ? 6.619 -6.126 13.711 1.00 95.12 97 HIS A O 1
ATOM 694 N N . ILE A 1 98 ? 4.862 -7.135 12.792 1.00 92.75 98 ILE A N 1
ATOM 695 C CA . ILE A 1 98 ? 3.918 -6.074 13.148 1.00 92.75 98 ILE A CA 1
ATOM 696 C C . ILE A 1 98 ? 2.935 -6.607 14.171 1.00 92.75 98 ILE A C 1
ATOM 698 O O . ILE A 1 98 ? 2.368 -7.690 14.006 1.00 92.75 98 ILE A O 1
ATOM 702 N N . ARG A 1 99 ? 2.711 -5.872 15.260 1.00 91.12 99 ARG A N 1
ATOM 703 C CA . ARG A 1 99 ? 1.778 -6.344 16.284 1.00 91.12 99 ARG A CA 1
ATOM 704 C C . ARG A 1 99 ? 0.344 -6.089 15.847 1.00 91.12 99 ARG A C 1
ATOM 706 O O . ARG A 1 99 ? 0.027 -5.152 15.118 1.00 91.12 99 ARG A O 1
ATOM 713 N N . GLN A 1 100 ? -0.552 -6.929 16.344 1.00 86.62 100 GLN A N 1
ATOM 714 C CA . GLN A 1 100 ? -1.994 -6.720 16.247 1.00 86.62 100 GLN A CA 1
ATOM 715 C C . GLN A 1 100 ? -2.392 -5.270 16.576 1.00 86.62 100 GLN A C 1
ATOM 717 O O . GLN A 1 100 ? -2.033 -4.747 17.632 1.00 86.62 100 GLN A O 1
ATOM 722 N N . GLY A 1 101 ? -3.181 -4.645 15.698 1.00 76.56 101 GLY A N 1
ATOM 723 C CA . GLY A 1 101 ? -3.679 -3.279 15.872 1.00 76.56 101 GLY A CA 1
ATOM 724 C C . GLY A 1 101 ? -2.711 -2.166 15.461 1.00 76.56 101 GLY A C 1
ATOM 725 O O . GLY A 1 101 ? -3.104 -1.000 15.524 1.00 76.56 101 GLY A O 1
ATOM 726 N N . GLU A 1 102 ? -1.479 -2.486 15.059 1.00 82.88 102 GLU A N 1
ATOM 727 C CA . GLU A 1 102 ? -0.511 -1.506 14.559 1.00 82.88 102 GLU A CA 1
ATOM 728 C C . GLU A 1 102 ? -0.682 -1.237 13.054 1.00 82.88 102 GLU A C 1
ATOM 730 O O . GLU A 1 102 ? -1.393 -1.943 12.335 1.00 82.88 102 GLU A O 1
ATOM 735 N N . MET A 1 103 ? -0.033 -0.172 12.582 1.00 80.12 103 MET A N 1
ATOM 736 C CA . MET A 1 103 ? 0.021 0.195 11.168 1.00 80.12 103 MET A CA 1
ATOM 737 C C . MET A 1 103 ? 1.350 -0.263 10.568 1.00 80.12 103 MET A C 1
ATOM 739 O O . MET A 1 103 ? 2.408 0.021 11.124 1.00 80.12 103 MET A O 1
ATOM 743 N N . ALA A 1 104 ? 1.281 -0.899 9.406 1.00 85.56 104 ALA A N 1
ATOM 744 C CA . ALA A 1 104 ? 2.404 -1.139 8.517 1.00 85.56 104 ALA A CA 1
ATOM 745 C C . ALA A 1 104 ? 2.478 -0.028 7.468 1.00 85.56 104 ALA A C 1
ATOM 747 O O . ALA A 1 104 ? 1.450 0.359 6.901 1.00 85.56 104 ALA A O 1
ATOM 748 N N . HIS A 1 105 ? 3.687 0.429 7.165 1.00 87.25 105 HIS A N 1
ATOM 749 C CA . HIS A 1 105 ? 3.953 1.231 5.977 1.00 87.25 105 HIS A CA 1
ATOM 750 C C . HIS A 1 105 ? 4.680 0.358 4.955 1.00 87.25 105 HIS A C 1
ATOM 752 O O . HIS A 1 105 ? 5.772 -0.132 5.239 1.00 87.25 105 HIS A O 1
ATOM 758 N N . ILE A 1 106 ? 4.056 0.117 3.805 1.00 92.25 106 ILE A N 1
ATOM 759 C CA . ILE A 1 106 ? 4.610 -0.706 2.732 1.00 92.25 106 ILE A CA 1
ATOM 760 C C . ILE A 1 106 ? 4.967 0.209 1.568 1.00 92.25 106 ILE A C 1
ATOM 762 O O . ILE A 1 106 ? 4.078 0.774 0.937 1.00 92.25 106 ILE A O 1
ATOM 766 N N . THR A 1 107 ? 6.253 0.312 1.267 1.00 94.19 107 THR A N 1
ATOM 767 C CA . THR A 1 107 ? 6.758 1.058 0.117 1.00 94.19 107 THR A CA 1
ATOM 768 C C . THR A 1 107 ? 7.067 0.079 -1.010 1.00 94.19 107 THR A C 1
ATOM 770 O O . THR A 1 107 ? 7.806 -0.886 -0.814 1.00 94.19 107 THR A O 1
ATOM 773 N N . VAL A 1 108 ? 6.511 0.320 -2.194 1.00 96.06 108 VAL A N 1
ATOM 774 C CA . VAL A 1 108 ? 6.785 -0.455 -3.408 1.00 96.06 108 VAL A CA 1
ATOM 775 C C . VAL A 1 108 ? 7.602 0.408 -4.358 1.00 96.06 108 VAL A C 1
ATOM 777 O O . VAL A 1 108 ? 7.158 1.482 -4.769 1.00 96.06 108 VAL A O 1
ATOM 780 N N . ARG A 1 109 ? 8.798 -0.065 -4.708 1.00 94.75 109 ARG A N 1
ATOM 781 C CA . ARG A 1 109 ? 9.682 0.574 -5.686 1.00 94.75 109 ARG A CA 1
ATOM 782 C C . ARG A 1 109 ? 9.518 -0.134 -7.022 1.00 94.75 109 ARG A C 1
ATOM 784 O O . ARG A 1 109 ? 9.688 -1.348 -7.116 1.00 94.75 109 ARG A O 1
ATOM 791 N N . VAL A 1 110 ? 9.144 0.636 -8.035 1.00 93.56 110 VAL A N 1
ATOM 792 C CA . VAL A 1 110 ? 8.874 0.153 -9.387 1.00 93.56 110 VAL A CA 1
ATOM 793 C C . VAL A 1 110 ? 9.875 0.802 -10.327 1.00 93.56 110 VAL A C 1
ATOM 795 O O . VAL A 1 110 ? 9.838 2.016 -10.512 1.00 93.56 110 VAL A O 1
ATOM 798 N N . LEU A 1 111 ? 10.759 0.008 -10.915 1.00 88.75 111 LEU A N 1
ATOM 799 C CA . LEU A 1 111 ? 11.797 0.460 -11.832 1.00 88.75 111 LEU A CA 1
ATOM 800 C C . LEU A 1 111 ? 11.455 -0.013 -13.241 1.00 88.75 111 LEU A C 1
ATOM 802 O O . LEU A 1 111 ? 11.261 -1.202 -13.476 1.00 88.75 111 LEU A O 1
ATOM 806 N N . ASN A 1 112 ? 11.384 0.909 -14.200 1.00 86.44 112 ASN A N 1
ATOM 807 C CA . ASN A 1 112 ? 11.197 0.516 -15.591 1.00 86.44 112 ASN A CA 1
ATOM 808 C C . ASN A 1 112 ? 12.550 0.272 -16.267 1.00 86.44 112 ASN A C 1
ATOM 810 O O . ASN A 1 112 ? 13.105 1.168 -16.900 1.00 86.44 112 ASN A O 1
ATOM 814 N N . ASN A 1 113 ? 13.052 -0.954 -16.177 1.00 78.75 113 ASN A N 1
ATOM 815 C CA . ASN A 1 113 ? 14.264 -1.382 -16.873 1.00 78.75 113 ASN A CA 1
ATOM 816 C C . ASN A 1 113 ? 14.005 -1.872 -18.305 1.00 78.75 113 ASN A C 1
ATOM 818 O O . ASN A 1 113 ? 14.909 -2.439 -18.905 1.00 78.75 113 ASN A O 1
ATOM 822 N N . ARG A 1 114 ? 12.828 -1.595 -18.884 1.00 75.00 114 ARG A N 1
ATOM 823 C CA . ARG A 1 114 ? 12.472 -2.010 -20.250 1.00 75.00 114 ARG A CA 1
ATOM 824 C C . ARG A 1 114 ? 13.074 -1.094 -21.311 1.00 75.00 114 ARG A C 1
ATOM 826 O O . ARG A 1 114 ? 13.592 -0.017 -21.036 1.00 75.00 114 ARG A O 1
ATOM 833 N N . ASP A 1 115 ? 12.972 -1.511 -22.565 1.00 73.69 115 ASP A N 1
ATOM 834 C CA . ASP A 1 115 ? 13.398 -0.774 -23.760 1.00 73.69 115 ASP A CA 1
ATOM 835 C C . ASP A 1 115 ? 12.432 0.344 -24.191 1.00 73.69 115 ASP A C 1
ATOM 837 O O . ASP A 1 115 ? 12.755 1.164 -25.054 1.00 73.69 115 ASP A O 1
ATOM 841 N N . ALA A 1 116 ? 11.252 0.404 -23.577 1.00 77.12 116 ALA A N 1
ATOM 842 C CA . ALA A 1 116 ? 10.233 1.403 -23.844 1.00 77.12 116 ALA A CA 1
ATOM 843 C C . ALA A 1 116 ? 9.593 1.915 -22.551 1.00 77.12 116 ALA A C 1
ATOM 845 O O . ALA A 1 116 ? 9.527 1.231 -21.527 1.00 77.12 116 ALA A O 1
ATOM 846 N N . ALA A 1 117 ? 9.097 3.149 -22.608 1.00 82.44 117 ALA A N 1
ATOM 847 C CA . ALA A 1 117 ? 8.334 3.705 -21.506 1.00 82.44 117 ALA A CA 1
ATOM 848 C C . ALA A 1 117 ? 7.009 2.950 -21.342 1.00 82.44 117 ALA A C 1
ATOM 850 O O . ALA A 1 117 ? 6.349 2.612 -22.327 1.00 82.44 117 ALA A O 1
ATOM 851 N N . ILE A 1 118 ? 6.617 2.726 -20.093 1.00 86.00 118 ILE A N 1
ATOM 852 C CA . ILE A 1 118 ? 5.387 2.019 -19.738 1.00 86.00 118 ILE A CA 1
ATOM 853 C C . ILE A 1 118 ? 4.353 3.010 -19.213 1.00 86.00 118 ILE A C 1
ATOM 855 O O . ILE A 1 118 ? 4.670 3.928 -18.455 1.00 86.00 118 ILE A O 1
ATOM 859 N N . GLY A 1 119 ? 3.109 2.842 -19.653 1.00 86.50 119 GLY A N 1
ATOM 860 C CA . GLY A 1 119 ? 1.978 3.675 -19.254 1.00 86.50 119 GLY A CA 1
ATOM 861 C C . GLY A 1 119 ? 0.926 2.882 -18.490 1.00 86.50 119 GLY A C 1
ATOM 862 O O . GLY A 1 119 ? 0.835 1.662 -18.637 1.00 86.50 119 GLY A O 1
ATOM 863 N N . ASP A 1 120 ? 0.118 3.598 -17.708 1.00 87.88 120 ASP A N 1
ATOM 864 C CA . ASP A 1 120 ? -1.030 3.068 -16.962 1.00 87.88 120 ASP A CA 1
ATOM 865 C C . ASP A 1 120 ? -0.697 1.847 -16.084 1.00 87.88 120 ASP A C 1
ATOM 867 O O . ASP A 1 120 ? -1.446 0.868 -16.030 1.00 87.88 120 ASP A O 1
ATOM 871 N N . VAL A 1 121 ? 0.428 1.909 -15.371 1.00 93.19 121 VAL A N 1
ATOM 872 C CA . VAL A 1 121 ? 0.869 0.838 -14.474 1.00 93.19 121 VAL A CA 1
ATOM 873 C C . VAL A 1 121 ? -0.027 0.822 -13.238 1.00 93.19 121 VAL A C 1
ATOM 875 O O . VAL A 1 121 ? -0.066 1.788 -12.478 1.00 93.19 121 VAL A O 1
ATOM 878 N N . ALA A 1 122 ? -0.754 -0.269 -13.019 1.00 92.94 122 ALA A N 1
ATOM 879 C CA . ALA A 1 122 ? -1.587 -0.480 -11.843 1.00 92.94 122 ALA A CA 1
ATOM 880 C C . ALA A 1 122 ? -0.868 -1.382 -10.834 1.00 92.94 122 ALA A C 1
ATOM 882 O O . ALA A 1 122 ? -0.689 -2.575 -11.082 1.00 92.94 122 ALA A O 1
ATOM 883 N N . ILE A 1 123 ? -0.504 -0.816 -9.686 1.00 95.12 123 ILE A N 1
ATOM 884 C CA . ILE A 1 123 ? 0.088 -1.531 -8.557 1.00 95.12 123 ILE A CA 1
ATOM 885 C C . ILE A 1 123 ? -1.020 -1.902 -7.580 1.00 95.12 123 ILE A C 1
ATOM 887 O O . ILE A 1 123 ? -1.719 -1.031 -7.071 1.00 95.12 123 ILE A O 1
ATOM 891 N N . THR A 1 124 ? -1.198 -3.195 -7.321 1.00 92.06 124 THR A N 1
ATOM 892 C CA . THR A 1 124 ? -2.241 -3.705 -6.423 1.00 92.06 124 THR A CA 1
ATOM 893 C C . THR A 1 124 ? -1.626 -4.502 -5.279 1.00 92.06 124 THR A C 1
ATOM 895 O O . THR A 1 124 ? -0.891 -5.454 -5.535 1.00 92.06 124 THR A O 1
ATOM 898 N N . LEU A 1 125 ? -1.970 -4.160 -4.035 1.00 92.50 125 LEU A N 1
ATOM 899 C CA . LEU A 1 125 ? -1.630 -4.899 -2.816 1.00 92.50 125 LEU A CA 1
ATOM 900 C C . LEU A 1 125 ? -2.835 -5.695 -2.328 1.00 92.50 125 LEU A C 1
ATOM 902 O O . LEU A 1 125 ? -3.894 -5.119 -2.078 1.00 92.50 125 LEU A O 1
ATOM 906 N N . ARG A 1 126 ? -2.667 -7.003 -2.121 1.00 87.31 126 ARG A N 1
ATOM 907 C CA . ARG A 1 126 ? -3.742 -7.896 -1.673 1.00 87.31 126 ARG A CA 1
ATOM 908 C C . ARG A 1 126 ? -3.316 -8.857 -0.578 1.00 87.31 126 ARG A C 1
ATOM 910 O O . ARG A 1 126 ? -2.324 -9.569 -0.706 1.00 87.31 126 ARG A O 1
ATOM 917 N N . ASN A 1 127 ? -4.148 -8.954 0.449 1.00 89.44 127 ASN A N 1
ATOM 918 C CA . ASN A 1 127 ? -4.173 -10.054 1.400 1.00 89.44 127 ASN A CA 1
ATOM 919 C C . ASN A 1 127 ? -5.569 -10.132 2.015 1.00 89.44 127 ASN A C 1
ATOM 921 O O . ASN A 1 127 ? -5.986 -9.239 2.748 1.00 89.44 127 ASN A O 1
ATOM 925 N N . LYS A 1 128 ? -6.296 -11.207 1.717 1.00 80.31 128 LYS A N 1
ATOM 926 C CA . LYS A 1 128 ? -7.683 -11.363 2.161 1.00 80.31 128 LYS A CA 1
ATOM 927 C C . LYS A 1 128 ? -7.806 -11.442 3.685 1.00 80.31 128 LYS A C 1
ATOM 929 O O . LYS A 1 128 ? -8.728 -10.857 4.241 1.00 80.31 128 LYS A O 1
ATOM 934 N N . ASP A 1 129 ? -6.889 -12.141 4.346 1.00 79.69 129 ASP A N 1
ATOM 935 C CA . ASP A 1 129 ? -6.991 -12.438 5.778 1.00 79.69 129 ASP A CA 1
ATOM 936 C C . ASP A 1 129 ? -6.676 -11.220 6.663 1.00 79.69 129 ASP A C 1
ATOM 938 O O . ASP A 1 129 ? -7.197 -11.106 7.769 1.00 79.69 129 ASP A O 1
ATOM 942 N N . LEU A 1 130 ? -5.855 -10.294 6.162 1.00 80.94 130 LEU A N 1
ATOM 943 C CA . LEU A 1 130 ? -5.585 -8.987 6.765 1.00 80.94 130 LEU A CA 1
ATOM 944 C C . LEU A 1 130 ? -6.515 -7.887 6.240 1.00 80.94 130 LEU A C 1
ATOM 946 O O . LEU A 1 130 ? -6.444 -6.755 6.708 1.00 80.94 130 LEU A O 1
ATOM 950 N N . GLY A 1 131 ? -7.367 -8.193 5.260 1.00 75.88 131 GLY A N 1
ATOM 951 C CA . GLY A 1 131 ? -8.245 -7.210 4.635 1.00 75.88 131 GLY A CA 1
ATOM 952 C C . GLY A 1 131 ? -7.514 -6.154 3.792 1.00 75.88 131 GLY A C 1
ATOM 953 O O . GLY A 1 131 ? -7.956 -5.018 3.652 1.00 75.88 131 GLY A O 1
ATOM 954 N N . VAL A 1 132 ? -6.376 -6.502 3.208 1.00 81.38 132 VAL A N 1
ATOM 955 C CA . VAL A 1 132 ? -5.637 -5.611 2.312 1.00 81.38 132 VAL A CA 1
ATOM 956 C C . VAL A 1 132 ? -6.159 -5.787 0.885 1.00 81.38 132 VAL A C 1
ATOM 958 O O . VAL A 1 132 ? -6.158 -6.900 0.363 1.00 81.38 132 VAL A O 1
ATOM 961 N N . ASP A 1 133 ? -6.587 -4.693 0.253 1.00 81.00 133 ASP A N 1
ATOM 962 C CA . ASP A 1 133 ? -6.934 -4.624 -1.179 1.00 81.00 133 ASP A CA 1
ATOM 963 C C . ASP A 1 133 ? -6.716 -3.195 -1.705 1.00 81.00 133 ASP A C 1
ATOM 965 O O . ASP A 1 133 ? -7.660 -2.448 -1.943 1.00 81.00 133 ASP A O 1
ATOM 969 N N . ALA A 1 134 ? -5.473 -2.734 -1.763 1.00 80.94 134 ALA A N 1
ATOM 970 C CA . ALA A 1 134 ? -5.158 -1.386 -2.231 1.00 80.94 134 ALA A CA 1
ATOM 971 C C . ALA A 1 134 ? -4.757 -1.415 -3.707 1.00 80.94 134 ALA A C 1
ATOM 973 O O . ALA A 1 134 ? -4.128 -2.369 -4.153 1.00 80.94 134 ALA A O 1
ATOM 974 N N . ILE A 1 135 ? -5.107 -0.370 -4.454 1.00 86.62 135 ILE A N 1
ATOM 975 C CA . ILE A 1 135 ? -4.669 -0.179 -5.835 1.00 86.62 135 ILE A CA 1
ATOM 976 C C . ILE A 1 135 ? -4.221 1.264 -6.022 1.00 86.62 135 ILE A C 1
ATOM 978 O O . ILE A 1 135 ? -4.931 2.193 -5.638 1.00 86.62 135 ILE A O 1
ATOM 982 N N . GLU A 1 136 ? -3.064 1.441 -6.640 1.00 85.69 136 GLU A N 1
ATOM 983 C CA . GLU A 1 136 ? -2.532 2.735 -7.036 1.00 85.69 136 GLU A CA 1
ATOM 984 C C . GLU A 1 136 ? -2.070 2.671 -8.493 1.00 85.69 136 GLU A C 1
ATOM 986 O O . GLU A 1 136 ? -1.718 1.608 -9.006 1.00 85.69 136 GLU A O 1
ATOM 991 N N . ARG A 1 137 ? -2.156 3.798 -9.202 1.00 89.88 137 ARG A N 1
ATOM 992 C CA . ARG A 1 137 ? -1.846 3.868 -10.630 1.00 89.88 137 ARG A CA 1
ATOM 993 C C . ARG A 1 137 ? -0.756 4.884 -10.896 1.00 89.88 137 ARG A C 1
ATOM 995 O O . ARG A 1 137 ? -0.899 6.047 -10.529 1.00 89.88 137 ARG A O 1
ATOM 1002 N N . VAL A 1 138 ? 0.267 4.452 -11.623 1.00 90.19 138 VAL A N 1
ATOM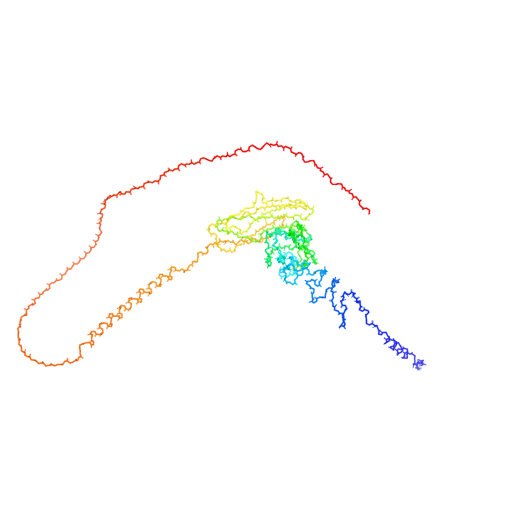 1003 C CA . VAL A 1 138 ? 1.304 5.322 -12.164 1.00 90.19 138 VAL A CA 1
ATOM 1004 C C . VAL A 1 138 ? 1.001 5.543 -13.645 1.00 90.19 138 VAL A C 1
ATOM 1006 O O . VAL A 1 138 ? 1.026 4.586 -14.421 1.00 90.19 138 VAL A O 1
ATOM 1009 N N . PRO A 1 139 ? 0.683 6.778 -14.068 1.00 87.38 139 PRO A N 1
ATOM 1010 C CA . PRO A 1 139 ? 0.250 7.037 -15.439 1.00 87.38 139 PRO A CA 1
ATOM 1011 C C . PRO A 1 139 ? 1.357 6.756 -16.457 1.00 87.38 139 PRO A C 1
ATOM 1013 O O . PRO A 1 139 ? 1.070 6.376 -17.589 1.00 87.38 139 PRO A O 1
ATOM 1016 N N . PHE A 1 140 ? 2.617 6.959 -16.068 1.00 89.00 140 PHE A N 1
ATOM 1017 C CA . PHE A 1 140 ? 3.756 6.840 -16.964 1.00 89.00 140 PHE A CA 1
ATOM 1018 C C . PHE A 1 140 ? 5.061 6.652 -16.184 1.00 89.00 140 PHE A C 1
ATOM 1020 O O . PHE A 1 140 ? 5.310 7.402 -15.241 1.00 89.00 140 PHE A O 1
ATOM 1027 N N . ILE A 1 141 ? 5.897 5.697 -16.600 1.00 89.06 141 ILE A N 1
ATOM 1028 C CA . ILE A 1 141 ? 7.250 5.472 -16.071 1.00 89.06 141 ILE A CA 1
ATOM 1029 C C . ILE A 1 141 ? 8.235 5.437 -17.256 1.00 89.06 141 ILE A C 1
ATOM 1031 O O . ILE A 1 141 ? 8.191 4.499 -18.064 1.00 89.06 141 ILE A O 1
ATOM 1035 N N . PRO A 1 142 ? 9.101 6.457 -17.416 1.00 87.69 142 PRO A N 1
ATOM 1036 C CA . PRO A 1 142 ? 10.139 6.457 -18.446 1.00 87.69 142 PRO A CA 1
ATOM 1037 C C . PRO A 1 142 ? 11.134 5.301 -18.277 1.00 87.69 142 PRO A C 1
ATOM 1039 O O . PRO A 1 142 ? 11.227 4.702 -17.213 1.00 87.69 142 PRO A O 1
ATOM 1042 N N . VAL A 1 143 ? 11.894 4.999 -19.329 1.00 83.44 143 VAL A N 1
ATOM 1043 C CA . VAL A 1 143 ? 12.969 3.993 -19.274 1.00 83.44 143 VAL A CA 1
ATOM 1044 C C . VAL A 1 143 ? 14.059 4.429 -18.293 1.00 83.44 143 VAL A C 1
ATOM 1046 O O . VAL A 1 143 ? 14.513 5.571 -18.350 1.00 83.44 143 VAL A O 1
ATOM 1049 N N . GLY A 1 144 ? 14.485 3.511 -17.427 1.00 79.94 144 GLY A N 1
ATOM 1050 C CA . GLY A 1 144 ? 15.511 3.715 -16.403 1.00 79.94 144 GLY A CA 1
ATOM 1051 C C . GLY A 1 144 ? 15.060 4.557 -15.207 1.00 79.94 144 GLY A C 1
ATOM 1052 O O . GLY A 1 144 ? 15.871 4.840 -14.329 1.00 79.94 144 GLY A O 1
ATOM 1053 N N . GLU A 1 145 ? 13.794 4.971 -15.168 1.00 87.44 145 GLU A N 1
ATOM 1054 C CA . GLU A 1 145 ? 13.230 5.770 -14.082 1.00 87.44 145 GLU A CA 1
ATOM 1055 C C . GLU A 1 145 ? 12.444 4.902 -13.101 1.00 87.44 145 GLU A C 1
ATOM 1057 O O . GLU A 1 145 ? 11.916 3.836 -13.440 1.00 87.44 145 GLU A O 1
ATOM 1062 N N . MET A 1 146 ? 12.344 5.404 -11.872 1.00 87.19 146 MET A N 1
ATOM 1063 C CA . MET A 1 146 ? 11.700 4.719 -10.760 1.00 87.19 146 MET A CA 1
ATOM 1064 C C . MET A 1 146 ? 10.470 5.477 -10.275 1.00 87.19 146 MET A C 1
ATOM 1066 O O . MET A 1 146 ? 10.507 6.691 -10.072 1.00 87.19 146 MET A O 1
ATOM 1070 N N . ALA A 1 147 ? 9.396 4.741 -10.016 1.00 92.06 147 ALA A N 1
ATOM 1071 C CA . ALA A 1 147 ? 8.253 5.202 -9.249 1.00 92.06 147 ALA A CA 1
ATOM 1072 C C . ALA A 1 147 ? 8.280 4.570 -7.852 1.00 92.06 147 ALA A C 1
ATOM 1074 O O . ALA A 1 147 ? 8.610 3.395 -7.690 1.00 92.06 147 ALA A O 1
ATOM 1075 N N . VAL A 1 148 ? 7.919 5.353 -6.840 1.00 92.12 148 VAL A N 1
ATOM 1076 C CA . VAL A 1 148 ? 7.808 4.897 -5.451 1.00 92.12 148 VAL A CA 1
ATOM 1077 C C . VAL A 1 148 ? 6.363 5.093 -5.019 1.00 92.12 148 VAL A C 1
ATOM 1079 O O . VAL A 1 148 ? 5.820 6.182 -5.199 1.00 92.12 148 VAL A O 1
ATOM 1082 N N . LEU A 1 149 ? 5.745 4.032 -4.506 1.00 90.38 149 LEU A N 1
ATOM 1083 C CA . LEU A 1 149 ? 4.353 4.019 -4.066 1.00 90.38 149 LEU A CA 1
ATOM 1084 C C . LEU A 1 149 ? 4.277 3.603 -2.602 1.00 90.38 149 LEU A C 1
ATOM 1086 O O . LEU A 1 149 ? 4.960 2.663 -2.194 1.00 90.38 149 LEU A O 1
ATOM 1090 N N . ASP A 1 150 ? 3.419 4.267 -1.836 1.00 87.12 150 ASP A N 1
ATOM 1091 C CA . ASP A 1 150 ? 3.336 4.113 -0.387 1.00 87.12 150 ASP A CA 1
ATOM 1092 C C . ASP A 1 150 ? 1.939 3.656 0.042 1.00 87.12 150 ASP A C 1
ATOM 1094 O O . ASP A 1 150 ? 0.925 4.318 -0.185 1.00 87.12 150 ASP A O 1
ATOM 1098 N N . PHE A 1 151 ? 1.888 2.517 0.730 1.00 84.56 151 PHE A N 1
ATOM 1099 C CA . PHE A 1 151 ? 0.658 1.893 1.193 1.00 84.56 151 PHE A CA 1
ATOM 1100 C C . PHE A 1 151 ? 0.639 1.796 2.714 1.00 84.56 151 PHE A C 1
ATOM 1102 O O . PHE A 1 151 ? 1.501 1.180 3.340 1.00 84.56 151 PHE A O 1
ATOM 1109 N N . TRP A 1 152 ? -0.411 2.340 3.320 1.00 82.00 152 TRP A N 1
ATOM 1110 C CA . TRP A 1 152 ? -0.656 2.216 4.753 1.00 82.00 152 TRP A CA 1
ATOM 1111 C C . TRP A 1 152 ? -1.621 1.062 5.011 1.00 82.00 152 TRP A C 1
ATOM 1113 O O . TRP A 1 152 ? -2.779 1.102 4.592 1.00 82.00 152 TRP A O 1
ATOM 1123 N N . VAL A 1 153 ? -1.151 0.033 5.711 1.00 80.81 153 VAL A N 1
ATOM 1124 C CA . VAL A 1 153 ? -1.935 -1.163 6.038 1.00 80.81 153 VAL A CA 1
ATOM 1125 C C . VAL A 1 153 ? -2.177 -1.216 7.539 1.00 80.81 153 VAL A C 1
ATOM 1127 O O . VAL A 1 153 ? -1.238 -1.246 8.324 1.00 80.81 153 VAL A O 1
ATOM 1130 N N . SER A 1 154 ? -3.441 -1.258 7.954 1.00 80.00 154 SER A N 1
ATOM 1131 C CA . SER A 1 154 ? -3.797 -1.483 9.358 1.00 80.00 154 SER A CA 1
ATOM 1132 C C . SER A 1 154 ? -3.870 -2.980 9.637 1.00 80.00 154 SER A C 1
ATOM 1134 O O . SER A 1 154 ? -4.657 -3.678 8.999 1.00 80.00 154 SER A O 1
ATOM 1136 N N . ILE A 1 155 ? -3.067 -3.481 10.579 1.00 85.56 155 ILE A N 1
ATOM 1137 C CA . ILE A 1 155 ? -3.141 -4.878 11.008 1.00 85.56 155 ILE A CA 1
ATOM 1138 C C . ILE A 1 155 ? -4.337 -5.032 11.949 1.00 85.56 155 ILE A C 1
ATOM 1140 O O . ILE A 1 155 ? -4.367 -4.391 13.005 1.00 85.56 155 ILE A O 1
ATOM 1144 N N . PRO A 1 156 ? -5.316 -5.901 11.633 1.00 79.69 156 PRO A N 1
ATOM 1145 C CA . PRO A 1 156 ? -6.463 -6.104 12.502 1.00 79.69 156 PRO A CA 1
ATOM 1146 C C . PRO A 1 156 ? -6.031 -6.485 13.919 1.00 79.69 156 PRO A C 1
ATOM 1148 O O . PRO A 1 156 ? -5.152 -7.328 14.118 1.00 79.69 156 PRO A O 1
ATOM 1151 N N . LYS A 1 157 ? -6.703 -5.917 14.924 1.00 78.50 157 LYS A N 1
ATOM 1152 C CA . LYS A 1 157 ? -6.463 -6.228 16.344 1.00 78.50 157 LYS A CA 1
ATOM 1153 C C . LYS A 1 157 ? -6.586 -7.723 16.645 1.00 78.50 157 LYS A C 1
ATOM 1155 O O . LYS A 1 157 ? -5.940 -8.206 17.567 1.00 78.50 157 LYS A O 1
ATOM 1160 N N . CYS A 1 158 ? -7.373 -8.439 15.836 1.00 76.25 158 CYS A N 1
ATOM 1161 C CA . CYS A 1 158 ? -7.586 -9.879 15.941 1.00 76.25 158 CYS A CA 1
ATOM 1162 C C . CYS A 1 158 ? -7.109 -10.727 14.776 1.00 76.25 158 CYS A C 1
ATOM 1164 O O . CYS A 1 158 ? -7.505 -11.888 14.656 1.00 76.25 158 CYS A O 1
ATOM 1166 N N . ALA A 1 159 ? -6.169 -10.203 13.990 1.00 83.56 159 ALA A N 1
ATOM 1167 C CA . ALA A 1 159 ? -5.389 -11.036 13.091 1.00 83.56 159 ALA A CA 1
ATOM 1168 C C . ALA A 1 159 ? -4.707 -12.159 13.892 1.00 83.56 159 ALA A C 1
ATOM 1170 O O . ALA A 1 159 ? -4.110 -11.922 14.943 1.00 83.56 159 ALA A O 1
ATOM 1171 N N . LYS A 1 160 ? -4.803 -13.406 13.422 1.00 87.62 160 LYS A N 1
ATOM 1172 C CA . LYS A 1 160 ? -4.078 -14.531 14.034 1.00 87.62 160 LYS A CA 1
ATOM 1173 C C . LYS A 1 160 ? -2.583 -14.225 14.011 1.00 87.62 160 LYS A C 1
ATOM 1175 O O . LYS A 1 160 ? -2.096 -13.695 13.020 1.00 87.62 160 LYS A O 1
ATOM 1180 N N . ALA A 1 161 ? -1.866 -14.579 15.072 1.00 91.38 161 ALA A N 1
ATOM 1181 C CA . ALA A 1 161 ? -0.417 -14.435 15.081 1.00 91.38 161 ALA A CA 1
ATOM 1182 C C . ALA A 1 161 ? 0.209 -15.512 14.186 1.00 91.38 161 ALA A C 1
ATOM 1184 O O . ALA A 1 161 ? 0.246 -16.683 14.568 1.00 91.38 161 ALA A O 1
ATOM 1185 N N . GLN A 1 162 ? 0.595 -15.116 12.978 1.00 94.56 162 GLN A N 1
ATOM 1186 C CA . GLN A 1 162 ? 1.169 -15.957 11.932 1.00 94.56 162 GLN A CA 1
ATOM 1187 C C . GLN A 1 162 ? 1.774 -15.067 10.838 1.00 94.56 162 GLN A C 1
ATOM 1189 O O . GLN A 1 162 ? 1.642 -13.843 10.872 1.00 94.56 162 GLN A O 1
ATOM 1194 N N . GLU A 1 163 ? 2.399 -15.693 9.851 1.00 97.00 163 GLU A N 1
ATOM 1195 C CA . GLU A 1 163 ? 2.875 -15.035 8.639 1.00 97.00 163 GLU A CA 1
ATOM 1196 C C . GLU A 1 163 ? 1.736 -14.875 7.618 1.00 97.00 163 GLU A C 1
ATOM 1198 O O . GLU A 1 163 ? 0.952 -15.799 7.388 1.00 97.00 163 GLU A O 1
ATOM 1203 N N . TYR A 1 164 ? 1.646 -13.695 7.009 1.00 94.88 164 TYR A N 1
ATOM 1204 C CA . TYR A 1 164 ? 0.663 -13.343 5.991 1.00 94.88 164 TYR A CA 1
ATOM 1205 C C . TYR A 1 164 ? 1.372 -12.926 4.702 1.00 94.88 164 TYR A C 1
ATOM 1207 O O . TYR A 1 164 ? 2.113 -11.941 4.709 1.00 94.88 164 TYR A O 1
ATOM 1215 N N . PRO A 1 165 ? 1.117 -13.612 3.576 1.00 95.25 165 PRO A N 1
ATOM 1216 C CA . PRO A 1 165 ? 1.669 -13.210 2.293 1.00 95.25 165 PRO A CA 1
ATOM 1217 C C . PRO A 1 165 ? 0.869 -12.034 1.723 1.00 95.25 165 PRO A C 1
ATOM 1219 O O . PRO A 1 165 ? -0.291 -12.183 1.332 1.00 95.25 165 PRO A O 1
ATOM 1222 N N . ILE A 1 166 ? 1.477 -10.859 1.641 1.00 94.38 166 ILE A N 1
ATOM 1223 C CA . ILE A 1 166 ? 0.973 -9.744 0.844 1.00 94.38 166 ILE A CA 1
ATOM 1224 C C . ILE A 1 166 ? 1.359 -9.993 -0.611 1.00 94.38 166 ILE A C 1
ATOM 1226 O O . ILE A 1 166 ? 2.531 -10.146 -0.947 1.00 94.38 166 ILE A O 1
ATOM 1230 N N . THR A 1 167 ? 0.360 -10.049 -1.485 1.00 96.19 167 THR A N 1
ATOM 1231 C CA . THR A 1 167 ? 0.571 -10.133 -2.931 1.00 96.19 167 THR A CA 1
ATOM 1232 C C . THR A 1 167 ? 0.616 -8.722 -3.495 1.00 96.19 167 THR A C 1
ATOM 1234 O O . THR A 1 167 ? -0.378 -8.003 -3.405 1.00 96.19 167 THR A O 1
ATOM 1237 N N . VAL A 1 168 ? 1.748 -8.340 -4.076 1.00 96.56 168 VAL A N 1
ATOM 1238 C CA . VAL A 1 168 ? 1.909 -7.114 -4.858 1.00 96.56 168 VAL A CA 1
ATOM 1239 C C . VAL A 1 168 ? 1.866 -7.507 -6.325 1.00 96.56 168 VAL A C 1
ATOM 1241 O O . VAL A 1 168 ? 2.552 -8.437 -6.740 1.00 96.56 168 VAL A O 1
ATOM 1244 N N . SER A 1 169 ? 1.038 -6.836 -7.114 1.00 95.38 169 SER A N 1
ATOM 1245 C CA . SER A 1 169 ? 0.975 -7.067 -8.557 1.00 95.38 169 SER A CA 1
ATOM 1246 C C . SER A 1 169 ? 1.096 -5.764 -9.323 1.00 95.38 169 SER A C 1
ATOM 1248 O O . SER A 1 169 ? 0.479 -4.778 -8.928 1.00 95.38 169 SER A O 1
ATOM 1250 N N . ALA A 1 170 ? 1.870 -5.777 -10.403 1.00 94.81 170 ALA A N 1
ATOM 1251 C CA . ALA A 1 170 ? 2.010 -4.676 -11.340 1.00 94.81 170 ALA A CA 1
ATOM 1252 C C . ALA A 1 170 ? 1.398 -5.094 -12.677 1.00 94.81 170 ALA A C 1
ATOM 1254 O O . ALA A 1 170 ? 1.935 -5.959 -13.366 1.00 94.81 170 ALA A O 1
ATOM 1255 N N . ALA A 1 171 ? 0.261 -4.504 -13.034 1.00 93.25 171 ALA A N 1
ATOM 1256 C CA . ALA A 1 171 ? -0.380 -4.714 -14.328 1.00 93.25 171 ALA A CA 1
ATOM 1257 C C . ALA A 1 171 ? -0.130 -3.507 -15.235 1.00 93.25 171 ALA A C 1
ATOM 1259 O O . ALA A 1 171 ? -0.385 -2.375 -14.829 1.00 93.25 171 ALA A O 1
ATOM 1260 N N . PHE A 1 172 ? 0.354 -3.734 -16.452 1.00 90.25 172 PHE A N 1
ATOM 1261 C CA . PHE A 1 172 ? 0.688 -2.669 -17.401 1.00 90.25 172 PHE A CA 1
ATOM 1262 C C . PHE A 1 172 ? 0.482 -3.135 -18.841 1.00 90.25 172 PHE A C 1
ATOM 1264 O O . PHE A 1 172 ? 0.513 -4.329 -19.133 1.00 90.25 172 PHE A O 1
ATOM 1271 N N . ASN A 1 173 ? 0.271 -2.189 -19.755 1.00 87.25 173 ASN A N 1
ATOM 1272 C CA . ASN A 1 173 ? 0.247 -2.490 -21.183 1.00 87.25 173 ASN A CA 1
ATOM 1273 C C . ASN A 1 173 ? 1.688 -2.626 -21.673 1.00 87.25 173 ASN A C 1
ATOM 1275 O O . ASN A 1 173 ? 2.434 -1.647 -21.660 1.00 87.25 173 ASN A O 1
ATOM 1279 N N . ASP A 1 174 ? 2.079 -3.824 -22.090 1.00 81.25 174 ASP A N 1
ATOM 1280 C CA . ASP A 1 174 ? 3.414 -4.074 -22.611 1.00 81.25 174 ASP A CA 1
ATOM 1281 C C . ASP A 1 174 ? 3.504 -3.592 -24.071 1.00 81.25 174 ASP A C 1
ATOM 1283 O O . ASP A 1 174 ? 2.831 -4.147 -24.945 1.00 81.25 174 ASP A O 1
ATOM 1287 N N . PRO A 1 175 ? 4.324 -2.568 -24.372 1.00 71.69 175 PRO A N 1
ATOM 1288 C CA . PRO A 1 175 ? 4.447 -2.035 -25.725 1.00 71.69 175 PRO A CA 1
ATOM 1289 C C . PRO A 1 175 ? 5.082 -3.025 -26.711 1.00 71.69 175 PRO A C 1
ATOM 1291 O O . PRO A 1 175 ? 4.870 -2.876 -27.915 1.00 71.69 175 PRO A O 1
ATOM 1294 N N . ARG A 1 176 ? 5.823 -4.039 -26.236 1.00 70.56 176 ARG A N 1
ATOM 1295 C CA . ARG A 1 176 ? 6.466 -5.050 -27.094 1.00 70.56 176 ARG A CA 1
ATOM 1296 C C . ARG A 1 176 ? 5.451 -6.040 -27.657 1.00 70.56 176 ARG A C 1
ATOM 1298 O O . ARG A 1 176 ? 5.496 -6.385 -28.835 1.00 70.56 176 ARG A O 1
ATOM 1305 N N . THR A 1 177 ? 4.522 -6.484 -26.814 1.00 78.31 177 THR A N 1
ATOM 1306 C CA . THR A 1 177 ? 3.521 -7.500 -27.172 1.00 78.31 177 THR A CA 1
ATOM 1307 C C . THR A 1 177 ? 2.153 -6.912 -27.516 1.00 78.31 177 THR A C 1
ATOM 1309 O O . THR A 1 177 ? 1.340 -7.585 -28.150 1.00 78.31 177 THR A O 1
ATOM 1312 N N . GLY A 1 178 ? 1.878 -5.671 -27.103 1.00 80.31 178 GLY A N 1
ATOM 1313 C CA . GLY A 1 178 ? 0.568 -5.026 -27.218 1.00 80.31 178 GLY A CA 1
ATOM 1314 C C . GLY A 1 178 ? -0.489 -5.580 -26.255 1.00 80.31 178 GLY A C 1
ATOM 1315 O O . GLY A 1 178 ? -1.653 -5.191 -26.348 1.00 80.31 178 GLY A O 1
ATOM 1316 N N . ASN A 1 179 ? -0.108 -6.481 -25.345 1.00 84.31 179 ASN A N 1
ATOM 1317 C CA . ASN A 1 179 ? -0.997 -7.118 -24.377 1.00 84.31 179 ASN A CA 1
ATOM 1318 C C . ASN A 1 179 ? -0.802 -6.533 -22.974 1.00 84.31 179 ASN A C 1
ATOM 1320 O O . ASN A 1 179 ? 0.210 -5.904 -22.674 1.00 84.31 179 ASN A O 1
ATOM 1324 N N . VAL A 1 180 ? -1.765 -6.781 -22.085 1.00 86.00 180 VAL A N 1
ATOM 1325 C CA . VAL A 1 180 ? -1.590 -6.489 -20.659 1.00 86.00 180 VAL A CA 1
ATOM 1326 C C . VAL A 1 180 ? -0.658 -7.541 -20.064 1.00 86.00 180 VAL A C 1
ATOM 1328 O O . VAL A 1 180 ? -1.010 -8.720 -20.006 1.00 86.00 180 VAL A O 1
ATOM 1331 N N . ALA A 1 181 ? 0.513 -7.112 -19.609 1.00 86.38 181 ALA A N 1
ATOM 1332 C CA . ALA A 1 181 ? 1.399 -7.915 -18.784 1.00 86.38 181 ALA A CA 1
ATOM 1333 C C . ALA A 1 181 ? 1.021 -7.743 -17.307 1.00 86.38 181 ALA A C 1
ATOM 1335 O O . ALA A 1 181 ? 0.510 -6.702 -16.886 1.00 86.38 181 ALA A O 1
ATOM 1336 N N . THR A 1 182 ? 1.234 -8.783 -16.503 1.00 89.44 182 THR A N 1
ATOM 1337 C CA . THR A 1 182 ? 1.060 -8.714 -15.050 1.00 89.44 182 THR A CA 1
ATOM 1338 C C . THR A 1 182 ? 2.225 -9.399 -14.372 1.00 89.44 182 THR A C 1
ATOM 1340 O O . THR A 1 182 ? 2.453 -10.591 -14.561 1.00 89.44 182 THR A O 1
ATOM 1343 N N . GLU A 1 183 ? 2.929 -8.636 -13.555 1.00 90.12 183 GLU A N 1
ATOM 1344 C CA . GLU A 1 183 ? 3.981 -9.125 -12.686 1.00 90.12 183 GLU A CA 1
ATOM 1345 C C . GLU A 1 183 ? 3.438 -9.283 -11.271 1.00 90.12 183 GLU A C 1
ATOM 1347 O O . GLU A 1 183 ? 2.615 -8.482 -10.827 1.00 90.12 183 GLU A O 1
ATOM 1352 N N . ILE A 1 184 ? 3.859 -10.333 -10.570 1.00 91.44 184 ILE A N 1
ATOM 1353 C CA . ILE A 1 184 ? 3.396 -10.627 -9.216 1.00 91.44 184 ILE A CA 1
ATOM 1354 C C . ILE A 1 184 ? 4.600 -10.933 -8.341 1.00 91.44 184 ILE A C 1
ATOM 1356 O O . ILE A 1 184 ? 5.334 -11.885 -8.599 1.00 91.44 184 ILE A O 1
ATOM 1360 N N . GLN A 1 185 ? 4.721 -10.199 -7.243 1.00 93.25 185 GLN A N 1
ATOM 1361 C CA . GLN A 1 185 ? 5.678 -10.466 -6.184 1.00 93.25 185 GLN A CA 1
ATOM 1362 C C . GLN A 1 185 ? 4.935 -10.680 -4.863 1.00 93.25 185 GLN A C 1
ATOM 1364 O O . GLN A 1 185 ? 3.835 -10.170 -4.637 1.00 93.25 185 GLN A O 1
ATOM 1369 N N . ARG A 1 186 ? 5.512 -11.496 -3.982 1.00 94.38 186 ARG A N 1
ATOM 1370 C CA . ARG A 1 186 ? 4.960 -11.744 -2.649 1.00 94.38 186 ARG A CA 1
ATOM 1371 C C . ARG A 1 186 ? 5.933 -11.235 -1.605 1.00 94.38 186 ARG A C 1
ATOM 1373 O O . ARG A 1 186 ? 7.113 -11.560 -1.669 1.00 94.38 186 ARG A O 1
ATOM 1380 N N . GLN A 1 187 ? 5.405 -10.495 -0.641 1.00 94.38 187 GLN A N 1
ATOM 1381 C CA . GLN A 1 187 ? 6.122 -10.063 0.547 1.00 94.38 187 GLN A CA 1
ATOM 1382 C C . GLN A 1 187 ? 5.391 -10.588 1.776 1.00 94.38 187 GLN A C 1
ATOM 1384 O O . GLN A 1 187 ? 4.170 -10.481 1.867 1.00 94.38 187 GLN A O 1
ATOM 1389 N N . SER A 1 188 ? 6.122 -11.138 2.735 1.00 94.00 188 SER A N 1
ATOM 1390 C CA . SER A 1 188 ? 5.531 -11.624 3.977 1.00 94.00 188 SER A CA 1
ATOM 1391 C C . SER A 1 188 ? 5.517 -10.548 5.057 1.00 94.00 188 SER A C 1
ATOM 1393 O O . SER A 1 188 ? 6.484 -9.801 5.218 1.00 94.00 188 SER A O 1
ATOM 1395 N N . ILE A 1 189 ? 4.426 -10.515 5.822 1.00 95.50 189 ILE A N 1
ATOM 1396 C CA . ILE A 1 189 ? 4.308 -9.787 7.088 1.00 95.50 189 ILE A CA 1
ATOM 1397 C C . ILE A 1 189 ? 3.984 -10.802 8.180 1.00 95.50 189 ILE A C 1
ATOM 1399 O O . ILE A 1 189 ? 2.991 -11.525 8.098 1.00 95.50 189 ILE A O 1
ATOM 1403 N N . THR A 1 190 ? 4.801 -10.845 9.220 1.00 96.62 190 THR A N 1
ATOM 1404 C CA . THR A 1 190 ? 4.560 -11.637 10.421 1.00 96.62 190 THR A CA 1
ATOM 1405 C C . THR A 1 190 ? 3.745 -10.809 11.398 1.00 96.62 190 THR A C 1
ATOM 1407 O O . THR A 1 190 ? 4.200 -9.772 11.871 1.00 96.62 190 THR A O 1
ATOM 1410 N N . VAL A 1 191 ? 2.540 -11.270 11.729 1.00 94.44 191 VAL A N 1
ATOM 1411 C CA . VAL A 1 191 ? 1.734 -10.630 12.769 1.00 94.44 191 VAL A CA 1
ATOM 1412 C C . VAL A 1 191 ? 2.045 -11.247 14.123 1.00 94.44 191 VAL A C 1
ATOM 1414 O O . VAL A 1 191 ? 1.924 -12.459 14.316 1.00 94.44 191 VAL A O 1
ATOM 1417 N N . GLU A 1 192 ? 2.380 -10.400 15.087 1.00 93.31 192 GLU A N 1
ATOM 1418 C CA . GLU A 1 192 ? 2.639 -10.792 16.469 1.00 93.31 192 GLU A CA 1
ATOM 1419 C C . GLU A 1 192 ? 1.459 -10.455 17.383 1.00 93.31 192 GLU A C 1
ATOM 1421 O O . GLU A 1 192 ? 0.707 -9.501 17.163 1.00 93.31 192 GLU A O 1
ATOM 1426 N N . LYS A 1 193 ? 1.295 -11.233 18.459 1.00 89.00 193 LYS A N 1
ATOM 1427 C CA . LYS A 1 193 ? 0.297 -10.906 19.483 1.00 89.00 193 LYS A CA 1
ATOM 1428 C C . LYS A 1 193 ? 0.680 -9.610 20.184 1.00 89.00 193 LYS A C 1
ATOM 1430 O O . LYS A 1 193 ? 1.820 -9.446 20.617 1.00 89.00 193 LYS A O 1
ATOM 1435 N N . SER A 1 194 ? -0.297 -8.738 20.391 1.00 81.69 194 SER A N 1
ATOM 1436 C CA . SER A 1 194 ? -0.133 -7.624 21.318 1.00 81.69 194 SER A CA 1
ATOM 1437 C C . SER A 1 194 ? -0.111 -8.132 22.768 1.00 81.69 194 SER A C 1
ATOM 1439 O O . SER A 1 194 ? -0.711 -9.160 23.102 1.00 81.69 194 SER A O 1
ATOM 1441 N N . ASN A 1 195 ? 0.557 -7.397 23.660 1.00 76.94 195 ASN A N 1
ATOM 1442 C CA . ASN A 1 195 ? 0.467 -7.610 25.105 1.00 76.94 195 ASN A CA 1
ATOM 1443 C C . ASN A 1 195 ? 0.031 -6.300 25.789 1.00 76.94 195 ASN A C 1
ATOM 1445 O O . ASN A 1 195 ? 0.827 -5.358 25.805 1.00 76.94 195 ASN A O 1
ATOM 1449 N N . PRO A 1 196 ? -1.197 -6.215 26.340 1.00 68.88 196 PRO A N 1
ATOM 1450 C CA . PRO A 1 196 ? -2.197 -7.285 26.462 1.00 68.88 196 PRO A CA 1
ATOM 1451 C C . PRO A 1 196 ? -2.801 -7.719 25.114 1.00 68.88 196 PRO A C 1
ATOM 1453 O O . PRO A 1 196 ? -2.787 -6.964 24.141 1.00 68.88 196 PRO A O 1
ATOM 1456 N N . SER A 1 197 ? -3.333 -8.948 25.066 1.00 67.44 197 SER A N 1
ATOM 1457 C CA . SER A 1 197 ? -4.070 -9.461 23.900 1.00 67.44 197 SER A CA 1
ATOM 1458 C C . SER A 1 197 ? -5.243 -8.539 23.598 1.00 67.44 197 SER A C 1
ATOM 1460 O O . SER A 1 197 ? -6.071 -8.295 24.477 1.00 67.44 197 SER A O 1
ATOM 1462 N N . LEU A 1 198 ? -5.339 -8.066 22.358 1.00 68.50 198 LEU A N 1
ATOM 1463 C CA . LEU A 1 198 ? -6.457 -7.237 21.912 1.00 68.50 198 LEU A CA 1
ATOM 1464 C C . LEU A 1 198 ? -7.707 -8.064 21.545 1.00 68.50 198 LEU A C 1
ATOM 1466 O O . LEU A 1 198 ? -8.694 -7.491 21.096 1.00 68.50 198 LEU A O 1
ATOM 1470 N N . CYS A 1 199 ? -7.696 -9.386 21.778 1.00 66.75 199 CYS A N 1
ATOM 1471 C CA . CYS A 1 199 ? -8.780 -10.304 21.393 1.00 66.75 199 CYS A CA 1
ATOM 1472 C C . CYS A 1 199 ? -9.420 -11.070 22.554 1.00 66.75 199 CYS A C 1
ATOM 1474 O O . CYS A 1 199 ? -8.714 -11.634 23.395 1.00 66.75 199 CYS A O 1
ATOM 1476 N N . GLY A 1 200 ? -10.762 -11.139 22.524 1.00 66.56 200 GLY A N 1
ATOM 1477 C CA . GLY A 1 200 ? -11.680 -11.818 23.454 1.00 66.56 200 GLY A CA 1
ATOM 1478 C C . GLY A 1 200 ? -13.143 -11.739 22.962 1.00 66.56 200 GLY A C 1
ATOM 1479 O O . GLY A 1 200 ? -13.391 -11.194 21.889 1.00 66.56 200 GLY A O 1
ATOM 1480 N N . THR A 1 201 ? -14.119 -12.298 23.699 1.00 49.25 201 THR A N 1
ATOM 1481 C CA . THR A 1 201 ? -15.546 -12.357 23.295 1.00 49.25 201 THR A CA 1
ATOM 1482 C C . THR A 1 201 ? -16.210 -10.983 23.208 1.00 49.25 201 THR A C 1
ATOM 1484 O O . THR A 1 201 ? -16.797 -10.500 24.172 1.00 49.25 201 THR A O 1
ATOM 1487 N N . ALA A 1 202 ? -16.087 -10.387 22.030 1.00 46.84 202 ALA A N 1
ATOM 1488 C CA . ALA A 1 202 ? -17.094 -9.727 21.207 1.00 46.84 202 ALA A CA 1
ATOM 1489 C C . ALA A 1 202 ? -16.285 -9.171 20.028 1.00 46.84 202 ALA A C 1
ATOM 1491 O O . ALA A 1 202 ? -15.689 -8.105 20.154 1.00 46.84 202 ALA A O 1
ATOM 1492 N N . SER A 1 203 ? -16.185 -9.931 18.929 1.00 61.41 203 SER A N 1
ATOM 1493 C CA . SER A 1 203 ? -15.663 -9.395 17.666 1.00 61.41 203 SER A CA 1
ATOM 1494 C C . SER A 1 203 ? -16.718 -8.426 17.171 1.00 61.41 203 SER A C 1
ATOM 1496 O O . SER A 1 203 ? -17.689 -8.829 16.536 1.00 61.41 203 SER A O 1
ATOM 1498 N N . GLY A 1 204 ? -16.613 -7.179 17.607 1.00 64.06 204 GLY A N 1
ATOM 1499 C CA . GLY A 1 204 ? -17.544 -6.161 17.181 1.00 64.06 204 GLY A CA 1
ATOM 1500 C C . GLY A 1 204 ? -17.241 -5.756 15.744 1.00 64.06 204 GLY A C 1
ATOM 1501 O O . GLY A 1 204 ? -16.227 -6.149 15.161 1.00 64.06 204 GLY A O 1
ATOM 1502 N N . PRO A 1 205 ? -18.130 -4.971 15.140 1.00 66.06 205 PRO A N 1
ATOM 1503 C CA . PRO A 1 205 ? -18.118 -4.835 13.697 1.00 66.06 205 PRO A CA 1
ATOM 1504 C C . PRO A 1 205 ? -16.884 -4.121 13.134 1.00 66.06 205 PRO A C 1
ATOM 1506 O O . PRO A 1 205 ? -16.510 -4.362 11.990 1.00 66.06 205 PRO A O 1
ATOM 1509 N N . LEU A 1 206 ? -16.204 -3.275 13.917 1.00 71.31 206 LEU A N 1
ATOM 1510 C CA . LEU A 1 206 ? -14.980 -2.603 13.466 1.00 71.31 206 LEU A CA 1
ATOM 1511 C C . LEU A 1 206 ? -13.748 -3.506 13.468 1.00 71.31 206 LEU A C 1
ATOM 1513 O O . LEU A 1 206 ? -12.772 -3.172 12.802 1.00 71.31 206 LEU A O 1
ATOM 1517 N N . ASP A 1 207 ? -13.792 -4.646 14.153 1.00 67.44 207 ASP A N 1
ATOM 1518 C CA . ASP A 1 207 ? -12.692 -5.613 14.131 1.00 67.44 207 ASP A CA 1
ATOM 1519 C C . ASP A 1 207 ? -12.623 -6.369 12.790 1.00 67.44 207 ASP A C 1
ATOM 1521 O O . ASP A 1 207 ? -11.559 -6.848 12.402 1.00 67.44 207 ASP A O 1
ATOM 1525 N N . THR A 1 208 ? -13.740 -6.425 12.055 1.00 65.56 208 THR A N 1
ATOM 1526 C CA . THR A 1 208 ? -13.871 -7.024 10.716 1.00 65.56 208 THR A CA 1
ATOM 1527 C C . THR A 1 208 ? -14.089 -5.971 9.627 1.00 65.56 208 THR A C 1
ATOM 1529 O O . THR A 1 208 ? -14.687 -6.260 8.593 1.00 65.56 208 THR A O 1
ATOM 1532 N N . THR A 1 209 ? -13.649 -4.730 9.847 1.00 72.44 209 THR A N 1
ATOM 1533 C CA . THR A 1 209 ? -13.842 -3.632 8.889 1.00 72.44 209 THR A CA 1
ATOM 1534 C C . THR A 1 209 ? -12.514 -3.083 8.404 1.00 72.44 209 THR A C 1
ATOM 1536 O O . THR A 1 209 ? -11.671 -2.681 9.201 1.00 72.44 209 THR A O 1
ATOM 1539 N N . ILE A 1 210 ? -12.355 -2.998 7.085 1.00 71.56 210 ILE A N 1
ATOM 1540 C CA . ILE A 1 210 ? -11.233 -2.294 6.459 1.00 71.56 210 ILE A CA 1
ATOM 1541 C C . ILE A 1 210 ? -11.678 -0.868 6.173 1.00 71.56 210 ILE A C 1
ATOM 1543 O O . ILE A 1 210 ? -12.745 -0.658 5.597 1.00 71.56 210 ILE A O 1
ATOM 1547 N N . ILE A 1 211 ? -10.847 0.109 6.516 1.00 80.50 211 ILE A N 1
ATOM 1548 C CA . ILE A 1 211 ? -11.103 1.513 6.204 1.00 80.50 211 ILE A CA 1
ATOM 1549 C C . ILE A 1 211 ? -9.896 2.055 5.443 1.00 80.50 211 ILE A C 1
ATOM 1551 O O . ILE A 1 211 ? -8.774 2.014 5.943 1.00 80.50 211 ILE A O 1
ATOM 1555 N N . LYS A 1 212 ? -10.130 2.564 4.234 1.00 77.06 212 LYS A N 1
ATOM 1556 C CA . LYS A 1 212 ? -9.116 3.206 3.391 1.00 77.06 212 LYS A CA 1
ATOM 1557 C C . LYS A 1 212 ? -9.420 4.691 3.302 1.00 77.06 212 LYS A C 1
ATOM 1559 O O . LYS A 1 212 ? -10.538 5.066 2.961 1.00 77.06 212 LYS A O 1
ATOM 1564 N N . VAL A 1 213 ? -8.425 5.522 3.575 1.00 82.19 213 VAL A N 1
ATOM 1565 C CA . VAL A 1 213 ? -8.457 6.969 3.351 1.00 82.19 213 VAL A CA 1
ATOM 1566 C C . VAL A 1 213 ? -7.054 7.406 2.950 1.00 82.19 213 VAL A C 1
ATOM 1568 O O . VAL A 1 213 ? -6.078 6.876 3.482 1.00 82.19 213 VAL A O 1
ATOM 1571 N N . PHE A 1 214 ? -6.940 8.340 2.004 1.00 73.88 214 PHE A N 1
ATOM 1572 C CA . PHE A 1 214 ? -5.643 8.926 1.664 1.00 73.88 214 PHE A CA 1
ATOM 1573 C C . PHE A 1 214 ? -5.087 9.651 2.891 1.00 73.88 214 PHE A C 1
ATOM 1575 O O . PHE A 1 214 ? -5.660 10.633 3.364 1.00 73.88 214 PHE A O 1
ATOM 1582 N N . GLY A 1 215 ? -3.999 9.105 3.434 1.00 65.19 215 GLY A N 1
ATOM 1583 C CA . GLY A 1 215 ? -3.403 9.554 4.688 1.00 65.19 215 GLY A CA 1
ATOM 1584 C C . GLY A 1 215 ? -2.614 10.851 4.564 1.00 65.19 215 GLY A C 1
ATOM 1585 O O . GLY A 1 215 ? -2.329 11.457 5.592 1.00 65.19 215 GLY A O 1
ATOM 1586 N N . GLU A 1 216 ? -2.278 11.291 3.348 1.00 79.38 216 GLU A N 1
ATOM 1587 C CA . GLU A 1 216 ? -1.532 12.524 3.093 1.00 79.38 216 GLU A CA 1
ATOM 1588 C C . GLU A 1 216 ? -2.119 13.273 1.886 1.00 79.38 216 GLU A C 1
ATOM 1590 O O . GLU A 1 216 ? -2.457 12.667 0.869 1.00 79.38 216 GLU A O 1
ATOM 1595 N N . THR A 1 217 ? -2.277 14.594 1.997 1.00 84.62 217 THR A N 1
ATOM 1596 C CA . THR A 1 217 ? -2.695 15.455 0.881 1.00 84.62 217 THR A CA 1
ATOM 1597 C C . THR A 1 217 ? -2.095 16.847 1.000 1.00 84.62 217 THR A C 1
ATOM 1599 O O . THR A 1 217 ? -1.987 17.403 2.095 1.00 84.62 217 THR A O 1
ATOM 1602 N N . ASP A 1 218 ? -1.805 17.450 -0.147 1.00 87.38 218 ASP A N 1
ATOM 1603 C CA . ASP A 1 218 ? -1.385 18.842 -0.240 1.00 87.38 218 ASP A CA 1
ATOM 1604 C C . ASP A 1 218 ? -2.580 19.733 -0.574 1.00 87.38 218 ASP A C 1
ATOM 1606 O O . ASP A 1 218 ? -3.344 19.438 -1.495 1.00 87.38 218 ASP A O 1
ATOM 1610 N N . ILE A 1 219 ? -2.737 20.840 0.151 1.00 89.25 219 ILE A N 1
ATOM 1611 C CA . ILE A 1 219 ? -3.790 21.827 -0.109 1.00 89.25 219 ILE A CA 1
ATOM 1612 C C . ILE A 1 219 ? -3.169 23.218 -0.106 1.00 89.25 219 ILE A C 1
ATOM 1614 O O . ILE A 1 219 ? -2.513 23.617 0.858 1.00 89.25 219 ILE A O 1
ATOM 1618 N N . ASP A 1 220 ? -3.381 23.982 -1.174 1.00 88.31 220 ASP A N 1
ATOM 1619 C CA . ASP A 1 220 ? -3.030 25.398 -1.168 1.00 88.31 220 ASP A CA 1
ATOM 1620 C C . ASP A 1 220 ? -3.936 26.150 -0.196 1.00 88.31 220 ASP A C 1
ATOM 1622 O O . ASP A 1 220 ? -5.144 25.924 -0.131 1.00 88.31 220 ASP A O 1
ATOM 1626 N N . ARG A 1 221 ? -3.361 27.076 0.566 1.00 89.56 221 ARG A N 1
ATOM 1627 C CA . ARG A 1 221 ? -4.121 27.884 1.519 1.00 89.56 221 ARG A CA 1
ATOM 1628 C C . ARG A 1 221 ? -5.341 28.546 0.857 1.00 89.56 221 ARG A C 1
ATOM 1630 O O . ARG A 1 221 ? -5.207 29.246 -0.147 1.00 89.56 221 ARG A O 1
ATOM 1637 N N . GLY A 1 222 ? -6.515 28.393 1.467 1.00 86.31 222 GLY A N 1
ATOM 1638 C CA . GLY A 1 222 ? -7.778 28.919 0.940 1.00 86.31 222 GLY A CA 1
ATOM 1639 C C . GLY A 1 222 ? -8.461 27.997 -0.076 1.00 86.31 222 GLY A C 1
ATOM 1640 O O . GLY A 1 222 ? -9.523 28.349 -0.585 1.00 86.31 222 GLY A O 1
ATOM 1641 N N . GLN A 1 223 ? -7.858 26.849 -0.399 1.00 91.94 223 GLN A N 1
ATOM 1642 C CA . GLN A 1 223 ? -8.417 25.839 -1.295 1.00 91.94 223 GLN A CA 1
ATOM 1643 C C . GLN A 1 223 ? -8.968 24.643 -0.517 1.00 91.94 223 GLN A C 1
ATOM 1645 O O . GLN A 1 223 ? -8.797 24.516 0.701 1.00 91.94 223 GLN A O 1
ATOM 1650 N N . SER A 1 224 ? -9.632 23.754 -1.250 1.00 90.75 224 SER A N 1
ATOM 1651 C CA . SER A 1 224 ? -10.220 22.525 -0.731 1.00 90.75 224 SER A CA 1
ATOM 1652 C C . SER A 1 224 ? -9.639 21.281 -1.390 1.00 90.75 224 SER A C 1
ATOM 1654 O O . SER A 1 224 ? -9.373 21.295 -2.590 1.00 90.75 224 SER A O 1
ATOM 1656 N N . ALA A 1 225 ? -9.562 20.189 -0.633 1.00 89.56 225 ALA A N 1
ATOM 1657 C CA . ALA A 1 225 ? -9.335 18.847 -1.152 1.00 89.56 225 ALA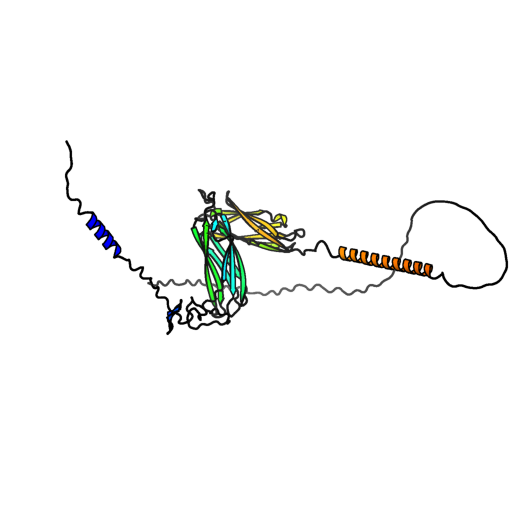 A CA 1
ATOM 1658 C C . ALA A 1 225 ? -10.531 17.936 -0.879 1.00 89.56 225 ALA A C 1
ATOM 1660 O O . ALA A 1 225 ? -11.338 18.167 0.028 1.00 89.56 225 ALA A O 1
ATOM 1661 N N . LEU A 1 226 ? -10.616 16.890 -1.692 1.00 90.94 226 LEU A N 1
ATOM 1662 C CA . LEU A 1 226 ? -11.640 15.865 -1.639 1.00 90.94 226 LEU A CA 1
ATOM 1663 C C . LEU A 1 226 ? -10.939 14.517 -1.483 1.00 90.94 226 LEU A C 1
ATOM 1665 O O . LEU A 1 226 ? -10.222 14.076 -2.378 1.00 90.94 226 LEU A O 1
ATOM 1669 N N . LEU A 1 227 ? -11.125 13.894 -0.325 1.00 90.31 227 LEU A N 1
ATOM 1670 C CA . LEU A 1 227 ? -10.466 12.658 0.073 1.00 90.31 227 LEU A CA 1
ATOM 1671 C C . LEU A 1 227 ? -11.476 11.508 0.017 1.00 90.31 227 LEU A C 1
ATOM 1673 O O . LEU A 1 227 ? -12.471 11.552 0.748 1.00 90.31 227 LEU A O 1
ATOM 1677 N N . PRO A 1 228 ? -11.267 10.484 -0.826 1.00 90.00 228 PRO A N 1
ATOM 1678 C CA . PRO A 1 228 ? -12.118 9.306 -0.813 1.00 90.00 228 PRO A CA 1
ATOM 1679 C C . PRO A 1 228 ? -11.866 8.481 0.455 1.00 90.00 228 PRO A C 1
ATOM 1681 O O . PRO A 1 228 ? -10.725 8.243 0.855 1.00 90.00 228 PRO A O 1
ATOM 1684 N N . ILE A 1 229 ? -12.956 8.027 1.061 1.00 90.94 229 ILE A N 1
ATOM 1685 C CA . ILE A 1 229 ? -13.013 7.097 2.182 1.00 90.94 229 ILE A CA 1
ATOM 1686 C C . ILE A 1 229 ? -13.728 5.849 1.671 1.00 90.94 229 ILE A C 1
ATOM 1688 O O . ILE A 1 229 ? -14.849 5.944 1.181 1.00 90.94 229 ILE A O 1
ATOM 1692 N N . THR A 1 230 ? -13.102 4.681 1.777 1.00 85.56 230 THR A N 1
ATOM 1693 C CA . THR A 1 230 ? -13.738 3.392 1.459 1.00 85.56 230 THR A CA 1
ATOM 1694 C C . THR A 1 230 ? -13.823 2.552 2.717 1.00 85.56 230 THR A C 1
ATOM 1696 O O . THR A 1 230 ? -12.818 2.372 3.404 1.00 85.56 230 THR A O 1
ATOM 1699 N N . ILE A 1 231 ? -15.008 2.030 3.009 1.00 87.81 231 ILE A N 1
ATOM 1700 C CA . ILE A 1 231 ? -15.259 1.168 4.163 1.00 87.81 231 ILE A CA 1
ATOM 1701 C C . ILE A 1 231 ? -15.720 -0.176 3.624 1.00 87.81 231 ILE A C 1
ATOM 1703 O O . ILE A 1 231 ? -16.674 -0.228 2.856 1.00 87.81 231 ILE A O 1
ATOM 1707 N N . VAL A 1 232 ? -15.048 -1.251 4.021 1.00 82.56 232 VAL A N 1
ATOM 1708 C CA . VAL A 1 232 ? -15.373 -2.616 3.598 1.00 82.56 232 VAL A CA 1
ATOM 1709 C C . VAL A 1 232 ? -15.755 -3.422 4.828 1.00 82.56 232 VAL A C 1
ATOM 1711 O O . VAL A 1 232 ? -14.936 -3.587 5.735 1.00 82.56 232 VAL A O 1
ATOM 1714 N N . ASN A 1 233 ? -16.984 -3.931 4.854 1.00 82.81 233 ASN A N 1
ATOM 1715 C CA . ASN A 1 233 ? -17.461 -4.800 5.922 1.00 82.81 233 ASN A CA 1
ATOM 1716 C C . ASN A 1 233 ? -17.138 -6.261 5.573 1.00 82.81 233 ASN A C 1
ATOM 1718 O O . ASN A 1 233 ? -17.827 -6.874 4.759 1.00 82.81 233 ASN A O 1
ATOM 1722 N N . LEU A 1 234 ? -16.098 -6.830 6.188 1.00 76.19 234 LEU A N 1
ATOM 1723 C CA . LEU A 1 234 ? -15.751 -8.253 6.057 1.00 76.19 234 LEU A CA 1
ATOM 1724 C C . LEU A 1 234 ? -16.489 -9.149 7.063 1.00 76.19 234 LEU A C 1
ATOM 1726 O O . LEU A 1 234 ? -16.233 -10.353 7.106 1.00 76.19 234 LEU A O 1
ATOM 1730 N N . GLY A 1 235 ? -17.361 -8.570 7.891 1.00 73.56 235 GLY A N 1
ATOM 1731 C CA . GLY A 1 235 ? -18.216 -9.314 8.805 1.00 73.56 235 GLY A CA 1
ATOM 1732 C C . GLY A 1 235 ? -19.252 -10.161 8.068 1.00 73.56 235 GLY A C 1
ATOM 1733 O O . GLY A 1 235 ? -19.440 -10.061 6.854 1.00 73.56 235 GLY A O 1
ATOM 1734 N N . ASP A 1 236 ? -19.936 -11.002 8.830 1.00 77.69 236 ASP A N 1
ATOM 1735 C CA . ASP A 1 236 ? -21.028 -11.873 8.392 1.00 77.69 236 ASP A CA 1
ATOM 1736 C C . ASP A 1 236 ? -22.411 -11.213 8.499 1.00 77.69 236 ASP A C 1
ATOM 1738 O O . ASP A 1 236 ? -23.372 -11.680 7.884 1.00 77.69 236 ASP A O 1
ATOM 1742 N N . GLU A 1 237 ? -22.505 -10.088 9.209 1.00 82.81 237 GLU A N 1
ATOM 1743 C CA . GLU A 1 237 ? -23.730 -9.309 9.371 1.00 82.81 237 GLU A CA 1
ATOM 1744 C C . GLU A 1 237 ? -23.655 -7.921 8.720 1.00 82.81 237 GLU A C 1
ATOM 1746 O O . GLU A 1 237 ? -22.589 -7.342 8.488 1.00 82.81 237 GLU A O 1
ATOM 1751 N N . GLN A 1 238 ? -24.831 -7.358 8.430 1.00 90.56 238 GLN A N 1
ATOM 1752 C CA . GLN A 1 238 ? -24.957 -5.962 8.029 1.00 90.56 238 GLN A CA 1
ATOM 1753 C C . GLN A 1 238 ? -24.640 -5.046 9.214 1.00 90.56 238 GLN A C 1
ATOM 1755 O O . GLN A 1 238 ? -25.238 -5.163 10.281 1.00 90.56 238 GLN A O 1
ATOM 1760 N N . THR A 1 239 ? -23.764 -4.072 8.989 1.00 91.25 239 THR A N 1
ATOM 1761 C CA . THR A 1 239 ? -23.227 -3.223 10.053 1.00 91.25 239 THR A CA 1
ATOM 1762 C C . THR A 1 239 ? -23.477 -1.748 9.778 1.00 91.25 239 THR A C 1
ATOM 1764 O O . THR A 1 239 ? -23.405 -1.293 8.637 1.00 91.25 239 THR A O 1
ATOM 1767 N N . THR A 1 240 ? -23.743 -0.985 10.842 1.00 94.94 240 THR A N 1
ATOM 1768 C CA . THR A 1 240 ? -23.793 0.483 10.800 1.00 94.94 240 THR A CA 1
ATOM 1769 C C . THR A 1 240 ? -22.466 1.086 11.254 1.00 94.94 240 THR A C 1
ATOM 1771 O O . THR A 1 240 ? -21.956 0.722 12.317 1.00 94.94 240 THR A O 1
ATOM 1774 N N . TYR A 1 241 ? -21.958 2.043 10.483 1.00 94.31 241 TYR A N 1
ATOM 1775 C CA . TYR A 1 241 ? -20.772 2.834 10.791 1.00 94.31 241 TYR A CA 1
ATOM 1776 C C . TYR A 1 241 ? -21.132 4.315 10.832 1.00 94.31 241 TYR A C 1
ATOM 1778 O O . TYR A 1 241 ? -21.793 4.824 9.930 1.00 94.31 241 TYR A O 1
ATOM 1786 N N . ASP A 1 242 ? -20.679 5.007 11.867 1.00 94.50 242 ASP A N 1
ATOM 1787 C CA . ASP A 1 242 ? -20.755 6.457 11.996 1.00 94.50 242 ASP A CA 1
ATOM 1788 C C . ASP A 1 242 ? -19.362 7.050 11.765 1.00 94.50 242 ASP A C 1
ATOM 1790 O O . ASP A 1 242 ? -18.382 6.604 12.367 1.00 94.50 242 ASP A O 1
ATOM 1794 N N . LEU A 1 243 ? -19.280 8.045 10.886 1.00 94.50 243 LEU A N 1
ATOM 1795 C CA . LEU A 1 243 ? -18.047 8.729 10.517 1.00 94.50 243 LEU A CA 1
ATOM 1796 C C . LEU A 1 243 ? -17.999 10.124 11.137 1.00 94.50 243 LEU A C 1
ATOM 1798 O O . LEU A 1 243 ? -18.967 10.880 11.084 1.00 94.50 243 LEU A O 1
ATOM 1802 N N . SER A 1 244 ? -16.846 10.494 11.678 1.00 94.00 244 SER A N 1
ATOM 1803 C CA . SER A 1 244 ? -16.573 11.839 12.184 1.00 94.00 244 SER A CA 1
ATOM 1804 C C . SER A 1 244 ? -15.137 12.231 11.873 1.00 94.00 244 SER A C 1
ATOM 1806 O O . SER A 1 244 ? -14.282 11.364 11.705 1.00 94.00 244 SER A O 1
ATOM 1808 N N . VAL A 1 245 ? -14.853 13.527 11.814 1.00 94.31 245 VAL A N 1
ATOM 1809 C CA . VAL A 1 245 ? -13.487 14.038 11.696 1.00 94.31 245 VAL A CA 1
ATOM 1810 C C . VAL A 1 245 ? -13.208 14.971 12.865 1.00 94.31 245 VAL A C 1
ATOM 1812 O O . VAL A 1 245 ? -14.030 15.811 13.209 1.00 94.31 245 VAL A O 1
ATOM 1815 N N . GLU A 1 246 ? -12.047 14.815 13.486 1.00 94.31 246 GLU A N 1
ATOM 1816 C CA . GLU A 1 246 ? -11.548 15.709 14.537 1.00 94.31 246 GLU A CA 1
ATOM 1817 C C . GLU A 1 246 ? -10.208 16.320 14.095 1.00 94.31 246 GLU A C 1
ATOM 1819 O O . GLU A 1 246 ? -9.466 15.725 13.311 1.00 94.31 246 GLU A O 1
ATOM 1824 N N . GLY A 1 247 ? -9.886 17.527 14.559 1.00 91.19 247 GLY A N 1
ATOM 1825 C CA . GLY A 1 247 ? -8.638 18.236 14.257 1.00 91.19 247 GLY A CA 1
ATOM 1826 C C . GLY A 1 247 ? -8.636 19.012 12.935 1.00 91.19 247 GLY A C 1
ATOM 1827 O O . GLY A 1 247 ? -7.842 19.943 12.777 1.00 91.19 247 GLY A O 1
ATOM 1828 N N . ALA A 1 248 ? -9.539 18.705 11.998 1.00 90.81 248 ALA A N 1
ATOM 1829 C CA . ALA A 1 248 ? -9.634 19.414 10.719 1.00 90.81 248 ALA A CA 1
ATOM 1830 C C . ALA A 1 248 ? -10.105 20.874 10.872 1.00 90.81 248 ALA A C 1
ATOM 1832 O O . ALA A 1 248 ? -9.744 21.731 10.066 1.00 90.81 248 ALA A O 1
ATOM 1833 N N . GLU A 1 249 ? -10.830 21.188 11.946 1.00 91.44 249 GLU A N 1
ATOM 1834 C CA . GLU A 1 249 ? -11.256 22.541 12.322 1.00 91.44 249 GLU A CA 1
ATOM 1835 C C . GLU A 1 249 ? -10.091 23.514 12.561 1.00 91.44 249 GLU A C 1
ATOM 1837 O O . GLU A 1 249 ? -10.248 24.725 12.415 1.00 91.44 249 GLU A O 1
ATOM 1842 N N . SER A 1 250 ? -8.898 23.000 12.879 1.00 89.81 250 SER A N 1
ATOM 1843 C CA . SER A 1 250 ? -7.690 23.824 13.017 1.00 89.81 250 SER A CA 1
ATOM 1844 C C . SER A 1 250 ? -7.214 24.419 11.686 1.00 89.81 250 SER A C 1
ATOM 1846 O O . SER A 1 250 ? -6.482 25.411 11.678 1.00 89.81 250 SER A O 1
ATOM 1848 N N . MET A 1 251 ? -7.642 23.830 10.566 1.00 91.69 251 MET A N 1
ATOM 1849 C CA . MET A 1 251 ? -7.277 24.244 9.215 1.00 91.69 251 MET A CA 1
ATOM 1850 C C . MET A 1 251 ? -8.385 25.005 8.497 1.00 91.69 251 MET A C 1
ATOM 1852 O O . MET A 1 251 ? -8.089 25.672 7.506 1.00 91.69 251 MET A O 1
ATOM 1856 N N . GLY A 1 252 ? -9.630 24.897 8.957 1.00 92.56 252 GLY A N 1
ATOM 1857 C CA . GLY A 1 252 ? -10.785 25.507 8.316 1.00 92.56 252 GLY A CA 1
ATOM 1858 C C . GLY A 1 252 ? -12.061 24.706 8.531 1.00 92.56 252 GLY A C 1
ATOM 1859 O O . GLY A 1 252 ? -12.381 24.337 9.658 1.00 92.56 252 GLY A O 1
ATOM 1860 N N . SER A 1 253 ? -12.808 24.457 7.457 1.00 92.12 253 SER A N 1
ATOM 1861 C CA . SER A 1 253 ? -14.055 23.691 7.518 1.00 92.12 253 SER A CA 1
ATOM 1862 C C . SER A 1 253 ? -13.893 22.308 6.901 1.00 92.12 253 SER A C 1
ATOM 1864 O O . SER A 1 253 ? -13.061 22.080 6.022 1.00 92.12 253 SER A O 1
ATOM 1866 N N . TRP A 1 254 ? -14.701 21.364 7.369 1.00 93.50 254 TRP A N 1
ATOM 1867 C CA . TRP A 1 254 ? -14.735 20.019 6.823 1.00 93.50 254 TRP A CA 1
ATOM 1868 C C . TRP A 1 254 ? -16.164 19.490 6.783 1.00 93.50 254 TRP A C 1
ATOM 1870 O O . TRP A 1 254 ? -17.030 19.923 7.546 1.00 93.50 254 TRP A O 1
ATOM 1880 N N . ARG A 1 255 ? -16.417 18.553 5.872 1.00 92.75 255 ARG A N 1
ATOM 1881 C CA . ARG A 1 255 ? -17.672 17.798 5.817 1.00 92.75 255 ARG A CA 1
ATOM 1882 C C . ARG A 1 255 ? -17.442 16.443 5.171 1.00 92.75 255 ARG A C 1
ATOM 1884 O O . ARG A 1 255 ? -16.681 16.335 4.215 1.00 92.75 255 ARG A O 1
ATOM 1891 N N . ILE A 1 256 ? -18.137 15.430 5.659 1.00 92.31 256 ILE A N 1
ATOM 1892 C CA . ILE A 1 256 ? -18.337 14.180 4.922 1.00 92.31 256 ILE A CA 1
ATOM 1893 C C . ILE A 1 256 ? -19.604 14.366 4.070 1.00 92.31 256 ILE A C 1
ATOM 1895 O O . ILE A 1 256 ? -20.395 15.272 4.349 1.00 92.31 256 ILE A O 1
ATOM 1899 N N . ASP A 1 257 ? -19.772 13.590 2.998 1.00 87.06 257 ASP A N 1
ATOM 1900 C CA . ASP A 1 257 ? -21.007 13.536 2.200 1.00 87.06 257 ASP A CA 1
ATOM 1901 C C . ASP A 1 257 ? -22.297 13.546 3.040 1.00 87.06 257 ASP A C 1
ATOM 1903 O O . ASP A 1 257 ? -22.290 13.333 4.250 1.00 87.06 257 ASP A O 1
ATOM 1907 N N . SER A 1 258 ? -23.436 13.771 2.376 1.00 72.31 258 SER A N 1
ATOM 1908 C CA . SER A 1 258 ? -24.739 14.117 2.969 1.00 72.31 258 SER A CA 1
ATOM 1909 C C . SER A 1 258 ? -25.182 13.285 4.181 1.00 72.31 258 SER A C 1
ATOM 1911 O O . SER A 1 258 ? -25.998 13.773 4.962 1.00 72.31 258 SER A O 1
ATOM 1913 N N . ASN A 1 259 ? -24.679 12.055 4.341 1.00 82.75 259 ASN A N 1
ATOM 1914 C CA . ASN A 1 259 ? -24.886 11.245 5.531 1.00 82.75 259 ASN A CA 1
ATOM 1915 C C . ASN A 1 259 ? -23.559 10.642 6.055 1.00 82.75 259 ASN A C 1
ATOM 1917 O O . ASN A 1 259 ? -22.995 9.766 5.393 1.00 82.75 259 ASN A O 1
ATOM 1921 N N . PRO A 1 260 ? -23.081 11.049 7.248 1.00 88.81 260 PRO A N 1
ATOM 1922 C CA . PRO A 1 260 ? -21.902 10.458 7.883 1.00 88.81 260 PRO A CA 1
ATOM 1923 C C . PRO A 1 260 ? -22.162 9.053 8.444 1.00 88.81 260 PRO A C 1
ATOM 1925 O O . PRO A 1 260 ? -21.218 8.356 8.803 1.00 88.81 260 PRO A O 1
ATOM 1928 N N . ARG A 1 261 ? -23.428 8.623 8.525 1.00 93.38 261 ARG A N 1
ATOM 1929 C CA . ARG A 1 261 ? -23.804 7.261 8.899 1.00 93.38 261 ARG A CA 1
ATOM 1930 C C . ARG A 1 261 ? -24.014 6.409 7.655 1.00 93.38 261 ARG A C 1
ATOM 1932 O O . ARG A 1 261 ? -24.808 6.760 6.782 1.00 93.38 261 ARG A O 1
ATOM 1939 N N . VAL A 1 262 ? -23.371 5.251 7.612 1.00 93.25 262 VAL A N 1
ATOM 1940 C CA . VAL A 1 262 ? -23.479 4.292 6.510 1.00 93.25 262 VAL A CA 1
ATOM 1941 C C . VAL A 1 262 ? -23.848 2.915 7.040 1.00 93.25 262 VAL A C 1
ATOM 1943 O O . VAL A 1 262 ? -23.471 2.545 8.149 1.00 93.25 262 VAL A O 1
ATOM 1946 N N . ILE A 1 263 ? -24.623 2.165 6.261 1.00 94.06 263 ILE A N 1
ATOM 1947 C CA . ILE A 1 263 ? -25.023 0.803 6.604 1.00 94.06 263 ILE A CA 1
ATOM 1948 C C . ILE A 1 263 ? -24.563 -0.099 5.468 1.00 94.06 263 ILE A C 1
ATOM 1950 O O . ILE A 1 263 ? -25.034 0.048 4.343 1.00 94.06 263 ILE A O 1
ATOM 1954 N N . ILE A 1 264 ? -23.648 -1.016 5.761 1.00 91.94 264 ILE A N 1
ATOM 1955 C CA . ILE A 1 264 ? -22.959 -1.826 4.755 1.00 91.94 264 ILE A CA 1
ATOM 1956 C C . ILE A 1 264 ? -23.270 -3.293 5.026 1.00 91.94 264 ILE A C 1
ATOM 1958 O O . ILE A 1 264 ? -23.067 -3.787 6.139 1.00 91.94 264 ILE A O 1
ATOM 1962 N N . ALA A 1 265 ? -23.799 -3.985 4.020 1.00 87.56 265 ALA A N 1
ATOM 1963 C CA . ALA A 1 265 ? -24.051 -5.419 4.101 1.00 87.56 265 ALA A CA 1
ATOM 1964 C C . ALA A 1 265 ? -22.737 -6.203 4.254 1.00 87.56 265 ALA A C 1
ATOM 1966 O O . ALA A 1 265 ? -21.671 -5.734 3.859 1.00 87.56 265 ALA A O 1
ATOM 1967 N N . ALA A 1 266 ? -22.826 -7.409 4.808 1.00 83.12 266 ALA A N 1
ATOM 1968 C CA . ALA A 1 266 ? -21.709 -8.344 4.870 1.00 83.12 266 ALA A CA 1
ATOM 1969 C C . ALA A 1 266 ? -21.060 -8.537 3.486 1.00 83.12 266 ALA A C 1
ATOM 1971 O O . ALA A 1 266 ? -21.760 -8.716 2.482 1.00 83.12 266 ALA A O 1
ATOM 1972 N N . GLY A 1 267 ? -19.731 -8.469 3.423 1.00 67.38 267 GLY A N 1
ATOM 1973 C CA . GLY A 1 267 ? -18.940 -8.639 2.201 1.00 67.38 267 GLY A CA 1
ATOM 1974 C C . GLY A 1 267 ? -19.047 -7.506 1.174 1.00 67.38 267 GLY A C 1
ATOM 1975 O O . GLY A 1 267 ? -18.555 -7.677 0.061 1.00 67.38 267 GLY A O 1
ATOM 1976 N N . HIS A 1 268 ? -19.690 -6.386 1.511 1.00 81.94 268 HIS A N 1
ATOM 1977 C CA . HIS A 1 268 ? -19.824 -5.225 0.629 1.00 81.94 268 HIS A CA 1
ATOM 1978 C C . HIS A 1 268 ? -18.966 -4.054 1.114 1.00 81.94 268 HIS A C 1
ATOM 1980 O O . HIS A 1 268 ? -18.516 -4.008 2.264 1.00 81.94 268 HIS A O 1
ATOM 1986 N N . ASP A 1 269 ? -18.770 -3.090 0.224 1.00 87.06 269 ASP A N 1
ATOM 1987 C CA . ASP A 1 269 ? -18.096 -1.832 0.486 1.00 87.06 269 ASP A CA 1
ATOM 1988 C C . ASP A 1 269 ? -19.007 -0.626 0.232 1.00 87.06 269 ASP A C 1
ATOM 1990 O O . ASP A 1 269 ? -20.040 -0.708 -0.435 1.00 87.06 269 ASP A O 1
ATOM 1994 N N . ASP A 1 270 ? -18.624 0.507 0.808 1.00 90.69 270 ASP A N 1
ATOM 1995 C CA . ASP A 1 270 ? -19.257 1.795 0.572 1.00 90.69 270 ASP A CA 1
ATOM 1996 C C . ASP A 1 270 ? -18.189 2.893 0.525 1.00 90.69 270 ASP A C 1
ATOM 1998 O O . ASP A 1 270 ? -17.239 2.910 1.316 1.00 90.69 270 ASP A O 1
ATOM 2002 N N . ALA A 1 271 ? -18.349 3.805 -0.434 1.00 89.75 271 ALA A N 1
ATOM 2003 C CA . ALA A 1 271 ? -17.430 4.908 -0.673 1.00 89.75 271 ALA A CA 1
ATOM 2004 C C . ALA A 1 271 ? -18.072 6.248 -0.291 1.00 89.75 271 ALA A C 1
ATOM 2006 O O . ALA A 1 271 ? -19.231 6.530 -0.615 1.00 89.75 271 ALA A O 1
ATOM 2007 N N . ARG A 1 272 ? -17.302 7.090 0.394 1.00 91.81 272 ARG A N 1
ATOM 2008 C CA . ARG A 1 272 ? -17.680 8.438 0.828 1.00 91.81 272 ARG A CA 1
ATOM 2009 C C . ARG A 1 272 ? -16.563 9.419 0.529 1.00 91.81 272 ARG A C 1
ATOM 2011 O O . ARG A 1 272 ? -15.411 9.029 0.376 1.00 91.81 272 ARG A O 1
ATOM 2018 N N . TYR A 1 273 ? -16.898 10.698 0.494 1.00 91.88 273 TYR A N 1
ATOM 2019 C CA . TYR A 1 273 ? -15.933 11.763 0.290 1.00 91.88 273 TYR A CA 1
ATOM 2020 C C . TYR A 1 273 ? -15.869 12.685 1.503 1.00 91.88 273 TYR A C 1
ATOM 2022 O O . TYR A 1 273 ? -16.883 13.193 1.988 1.00 91.88 273 TYR A O 1
ATOM 2030 N N 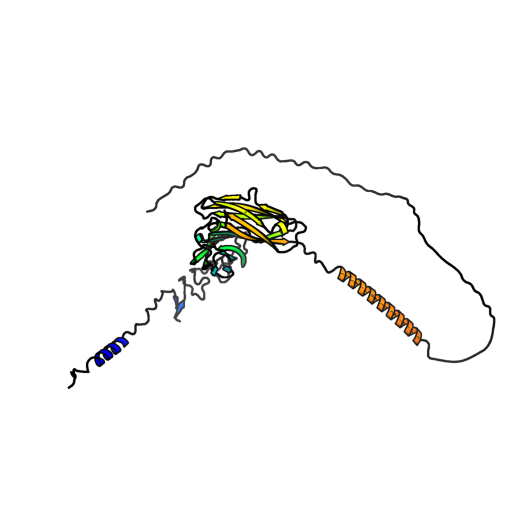. LEU A 1 274 ? -14.649 12.901 1.986 1.00 93.06 274 LEU A N 1
ATOM 2031 C CA . LEU A 1 274 ? -14.318 13.917 2.969 1.00 93.06 274 LEU A CA 1
ATOM 2032 C C . LEU A 1 274 ? -13.814 15.162 2.245 1.00 93.06 274 LEU A C 1
ATOM 2034 O O . LEU A 1 274 ? -12.795 15.144 1.560 1.00 93.06 274 LEU A O 1
ATOM 2038 N N . TYR A 1 275 ? -14.526 16.259 2.438 1.00 92.94 275 TYR A N 1
ATOM 2039 C CA . TYR A 1 275 ? -14.151 17.580 1.971 1.00 92.94 275 TYR A CA 1
ATOM 2040 C C . TYR A 1 275 ? -13.426 18.298 3.102 1.00 92.94 275 TYR A C 1
ATOM 2042 O O . TYR A 1 275 ? -14.009 18.491 4.170 1.00 92.94 275 TYR A O 1
ATOM 2050 N N . ILE A 1 276 ? -12.186 18.717 2.860 1.00 93.50 276 ILE A N 1
ATOM 2051 C CA . ILE A 1 276 ? -11.423 19.587 3.763 1.00 93.50 276 ILE A CA 1
ATOM 2052 C C . ILE A 1 276 ? -11.172 20.893 3.024 1.00 93.50 276 ILE A C 1
ATOM 2054 O O . ILE A 1 276 ? -10.569 20.889 1.954 1.00 93.50 276 ILE A O 1
ATOM 2058 N N . GLN A 1 277 ? -11.627 22.005 3.589 1.00 93.75 277 GLN A N 1
ATOM 2059 C CA . GLN A 1 277 ? -11.388 23.344 3.070 1.00 93.75 277 GLN A CA 1
ATOM 2060 C C . GLN A 1 277 ? -10.478 24.097 4.031 1.00 93.75 277 GLN A C 1
ATOM 2062 O O . GLN A 1 277 ? -10.820 24.314 5.193 1.00 93.75 277 GLN A O 1
ATOM 2067 N N . THR A 1 278 ? -9.322 24.510 3.522 1.00 93.69 278 THR A N 1
ATOM 2068 C CA . THR A 1 278 ? -8.387 25.335 4.280 1.00 93.69 278 THR A CA 1
ATOM 2069 C C . THR A 1 278 ? -8.787 26.802 4.202 1.00 93.69 278 THR A C 1
ATOM 2071 O O . THR A 1 278 ? -9.240 27.279 3.162 1.00 93.69 278 THR A O 1
ATOM 2074 N N . GLU A 1 279 ? -8.600 27.534 5.292 1.00 92.88 279 GLU A N 1
ATOM 2075 C CA . GLU A 1 279 ? -8.867 28.969 5.349 1.00 92.88 279 GLU A CA 1
ATOM 2076 C C . GLU A 1 279 ? -7.650 29.814 4.956 1.00 92.88 279 GLU A C 1
ATOM 2078 O O . GLU A 1 279 ? -6.494 29.381 4.984 1.00 92.88 279 GLU A O 1
ATOM 2083 N N . SER A 1 280 ? -7.889 31.090 4.646 1.00 88.62 280 SER A N 1
ATOM 2084 C CA . SER A 1 280 ? -6.822 32.042 4.304 1.00 88.62 280 SER A CA 1
ATOM 2085 C C . SER A 1 280 ? -5.889 32.388 5.475 1.00 88.62 280 SER A C 1
ATOM 2087 O O . SER A 1 280 ? -4.862 33.036 5.273 1.00 88.62 280 SER A O 1
ATOM 2089 N N . TRP A 1 281 ? -6.238 32.009 6.706 1.00 86.12 281 TRP A N 1
ATOM 2090 C CA . TRP A 1 281 ? -5.412 32.208 7.902 1.00 86.12 281 TRP A CA 1
ATOM 2091 C C . TRP A 1 281 ? -4.619 30.956 8.298 1.00 86.12 281 TRP A C 1
ATOM 2093 O O . TRP A 1 281 ? -3.782 31.023 9.203 1.00 86.12 281 TRP A O 1
ATOM 2103 N N . THR A 1 282 ? -4.830 29.829 7.616 1.00 90.81 282 THR A N 1
ATOM 2104 C CA . THR A 1 282 ? -4.194 28.558 7.963 1.00 90.81 282 THR A CA 1
ATOM 2105 C C . THR A 1 282 ? -2.685 28.643 7.773 1.00 90.81 282 THR A C 1
ATOM 2107 O O . THR A 1 282 ? -2.167 29.023 6.712 1.00 90.81 282 THR A O 1
ATOM 2110 N N . ARG A 1 283 ? -1.948 28.330 8.844 1.00 90.44 283 ARG A N 1
ATOM 2111 C CA . ARG A 1 283 ? -0.482 28.382 8.841 1.00 90.44 283 ARG A CA 1
ATOM 2112 C C . ARG A 1 283 ? 0.063 27.351 7.844 1.00 90.44 283 ARG A C 1
ATOM 2114 O O . ARG A 1 283 ? -0.455 26.239 7.830 1.00 90.44 283 ARG A O 1
ATOM 2121 N N . PRO A 1 284 ? 1.083 27.678 7.028 1.00 90.75 284 PRO A N 1
ATOM 2122 C CA . PRO A 1 284 ? 1.706 26.687 6.161 1.00 90.75 284 PRO A CA 1
ATOM 2123 C C . PRO A 1 284 ? 2.379 25.599 6.990 1.00 90.75 284 PRO A C 1
ATOM 2125 O O . PRO A 1 284 ? 2.844 25.871 8.099 1.00 90.75 284 PRO A O 1
ATOM 2128 N N . GLY A 1 285 ? 2.487 24.408 6.415 1.00 87.88 285 GLY A N 1
ATOM 2129 C CA . GLY A 1 285 ? 3.100 23.252 7.057 1.00 87.88 285 GLY A CA 1
ATOM 2130 C C . GLY A 1 285 ? 2.121 22.102 7.244 1.00 87.88 285 GLY A C 1
ATOM 2131 O O . GLY A 1 285 ? 0.988 22.142 6.767 1.00 87.88 285 GLY A O 1
ATOM 2132 N N . THR A 1 286 ? 2.591 21.059 7.919 1.00 90.12 286 THR A N 1
ATOM 2133 C CA . THR A 1 286 ? 1.822 19.837 8.145 1.00 90.12 286 THR A CA 1
ATOM 2134 C C . THR A 1 286 ? 0.862 20.011 9.312 1.00 90.12 286 THR A C 1
ATOM 2136 O O . THR A 1 286 ? 1.263 20.355 10.423 1.00 90.12 286 THR A O 1
ATOM 2139 N N . HIS A 1 287 ? -0.400 19.711 9.055 1.00 91.38 287 HIS A N 1
ATOM 2140 C CA . HIS A 1 287 ? -1.466 19.601 10.039 1.00 91.38 287 HIS A CA 1
ATOM 2141 C C . HIS A 1 287 ? -1.959 18.159 10.079 1.00 91.38 287 HIS A C 1
ATOM 2143 O O . HIS A 1 287 ? -1.749 17.389 9.141 1.00 91.38 287 HIS A O 1
ATOM 2149 N N . THR A 1 288 ? -2.611 17.775 11.170 1.00 88.31 288 THR A N 1
ATOM 2150 C CA . THR A 1 288 ? -3.141 16.419 11.335 1.00 88.31 288 THR A CA 1
ATOM 2151 C C . THR A 1 288 ? -4.600 16.491 11.749 1.00 88.31 288 THR A C 1
ATOM 2153 O O . THR A 1 288 ? -4.928 17.054 12.789 1.00 88.31 288 THR A O 1
ATOM 2156 N N . ALA A 1 289 ? -5.458 15.902 10.925 1.00 91.88 289 ALA A N 1
ATOM 2157 C CA . ALA A 1 289 ? -6.832 15.566 11.255 1.00 91.88 289 ALA A CA 1
ATOM 2158 C C . ALA A 1 289 ? -6.937 14.063 11.549 1.00 91.88 289 ALA A C 1
ATOM 2160 O O . ALA A 1 289 ? -6.008 13.295 11.293 1.00 91.8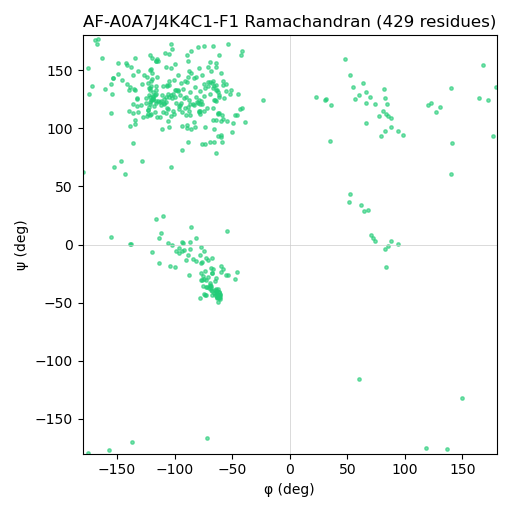8 289 ALA A O 1
ATOM 2161 N N . GLN A 1 290 ? -8.061 13.631 12.104 1.00 90.31 290 GLN A N 1
ATOM 2162 C CA . GLN A 1 290 ? -8.322 12.234 12.425 1.00 90.31 290 GLN A CA 1
ATOM 2163 C C . GLN A 1 290 ? -9.708 11.847 11.924 1.00 90.31 290 GLN A C 1
ATOM 2165 O O . GLN A 1 290 ? -10.701 12.414 12.374 1.00 90.31 290 GLN A O 1
ATOM 2170 N N . LEU A 1 291 ? -9.780 10.869 11.020 1.00 92.38 291 LEU A N 1
ATOM 2171 C CA . LEU A 1 291 ? -11.027 10.189 10.690 1.00 92.38 291 LEU A CA 1
ATOM 2172 C C . LEU A 1 291 ? -11.343 9.193 11.801 1.00 92.38 291 LEU A C 1
ATOM 2174 O O . LEU A 1 291 ? -10.559 8.298 12.111 1.00 92.38 291 LEU A O 1
ATOM 2178 N N . ILE A 1 292 ? -12.516 9.346 12.383 1.00 91.44 292 ILE A N 1
ATOM 2179 C CA . ILE A 1 292 ? -13.050 8.495 13.428 1.00 91.44 292 ILE A CA 1
ATOM 2180 C C . ILE A 1 292 ? -14.188 7.693 12.825 1.00 91.44 292 ILE A C 1
ATOM 2182 O O . ILE A 1 292 ? -15.164 8.261 12.339 1.00 91.44 292 ILE A O 1
ATOM 2186 N N . VAL A 1 293 ? -14.069 6.373 12.894 1.00 92.50 293 VAL A N 1
ATOM 2187 C CA . VAL A 1 293 ? -15.124 5.450 12.483 1.00 92.50 293 VAL A CA 1
ATOM 2188 C C . VAL A 1 293 ? -15.602 4.712 13.719 1.00 92.50 293 VAL A C 1
ATOM 2190 O O . VAL A 1 293 ? -14.799 4.105 14.432 1.00 92.50 293 VAL A O 1
ATOM 2193 N N . THR A 1 294 ? -16.899 4.785 13.998 1.00 91.19 294 THR A N 1
ATOM 2194 C CA . THR A 1 294 ? -17.527 4.120 15.145 1.00 91.19 294 THR A CA 1
ATOM 2195 C C . THR A 1 294 ? -18.591 3.129 14.697 1.00 91.19 294 THR A C 1
ATOM 2197 O O . THR A 1 294 ? -19.336 3.403 13.763 1.00 91.19 294 THR A O 1
ATOM 2200 N N . SER A 1 295 ? -18.689 1.989 15.379 1.00 91.31 295 SER A N 1
ATOM 2201 C CA . SER A 1 295 ? -19.787 1.031 15.217 1.00 91.31 295 SER A CA 1
ATOM 2202 C C . SER A 1 295 ? -20.187 0.500 16.588 1.00 91.31 295 SER A C 1
ATOM 2204 O O . SER A 1 295 ? -19.385 -0.126 17.286 1.00 91.31 295 SER A O 1
ATOM 2206 N N . GLY A 1 296 ? -21.411 0.809 17.020 1.00 86.50 296 GLY A N 1
ATOM 2207 C CA . GLY A 1 296 ? -21.854 0.521 18.384 1.00 86.50 296 GLY A CA 1
ATOM 2208 C C . GLY A 1 296 ? -20.973 1.232 19.418 1.00 86.50 296 GLY A C 1
ATOM 2209 O O . GLY A 1 296 ? -20.939 2.457 19.472 1.00 86.50 296 GLY A O 1
ATOM 2210 N N . THR A 1 297 ? -20.258 0.464 20.241 1.00 77.75 297 THR A N 1
ATOM 2211 C CA . THR A 1 297 ? -19.315 0.977 21.255 1.00 77.75 297 THR A CA 1
ATOM 2212 C C . THR A 1 297 ? -17.862 1.012 20.779 1.00 77.75 297 THR A C 1
ATOM 2214 O O . THR A 1 297 ? -16.999 1.531 21.488 1.00 77.75 297 THR A O 1
ATOM 2217 N N . GLN A 1 298 ? -17.570 0.455 19.602 1.00 82.38 298 GLN A N 1
ATOM 2218 C CA . GLN A 1 298 ? -16.217 0.399 19.062 1.00 82.38 298 GLN A CA 1
ATOM 2219 C C . GLN A 1 298 ? -15.870 1.682 18.304 1.00 82.38 298 GLN A C 1
ATOM 2221 O O . GLN A 1 298 ? -16.728 2.293 17.663 1.00 82.38 298 GLN A O 1
ATOM 2226 N N . LYS A 1 299 ? -14.588 2.058 18.356 1.00 84.69 299 LYS A N 1
ATOM 2227 C CA . LYS A 1 299 ? -14.016 3.225 17.677 1.00 84.69 299 LYS A CA 1
ATOM 2228 C C . LYS A 1 299 ? -12.647 2.875 17.092 1.00 84.69 299 LYS A C 1
ATOM 2230 O O . LYS A 1 299 ? -11.791 2.342 17.801 1.00 84.69 299 LYS A O 1
ATOM 2235 N N . THR A 1 300 ? -12.437 3.247 15.835 1.00 79.25 300 THR A N 1
ATOM 2236 C CA . THR A 1 300 ? -11.141 3.231 15.147 1.00 79.25 300 THR A CA 1
ATOM 2237 C C . THR A 1 300 ? -10.808 4.651 14.700 1.00 79.25 300 THR A C 1
ATOM 2239 O O . THR A 1 300 ? -11.698 5.406 14.307 1.00 79.25 300 THR A O 1
ATOM 2242 N N . VAL A 1 301 ? -9.534 5.032 14.810 1.00 84.81 301 VAL A N 1
ATOM 2243 C CA . VAL A 1 301 ? -9.045 6.387 14.525 1.00 84.81 301 VAL A CA 1
ATOM 2244 C C . VAL A 1 301 ? -7.931 6.301 13.492 1.00 84.81 301 VAL A C 1
ATOM 2246 O O . VAL A 1 301 ? -6.970 5.564 13.697 1.00 84.81 301 VAL A O 1
ATOM 2249 N N . ILE A 1 302 ? -8.063 7.046 12.398 1.00 81.56 302 ILE A N 1
ATOM 2250 C CA . ILE A 1 302 ? -7.132 7.035 11.270 1.00 81.56 302 ILE A CA 1
ATOM 2251 C C . ILE A 1 302 ? -6.606 8.458 11.064 1.00 81.56 302 ILE A C 1
ATOM 2253 O O . ILE A 1 302 ? -7.406 9.364 10.814 1.00 81.56 302 ILE A O 1
ATOM 2257 N N . PRO A 1 303 ? -5.290 8.697 11.193 1.00 84.19 303 PRO A N 1
ATOM 2258 C CA . PRO A 1 303 ? -4.723 10.022 10.992 1.00 84.19 303 PRO A CA 1
ATOM 2259 C C . PRO A 1 303 ? -4.748 10.414 9.508 1.00 84.19 303 PRO A C 1
ATOM 2261 O O . PRO A 1 303 ? -4.448 9.608 8.633 1.00 84.19 303 PRO A O 1
ATOM 2264 N N . ILE A 1 304 ? -5.063 11.678 9.246 1.00 88.06 304 ILE A N 1
ATOM 2265 C CA . ILE A 1 304 ? -5.011 12.325 7.935 1.00 88.06 304 ILE A CA 1
ATOM 2266 C C . ILE A 1 304 ? -4.054 13.504 8.068 1.00 88.06 304 ILE A C 1
ATOM 2268 O O . ILE A 1 304 ? -4.346 14.481 8.764 1.00 88.06 304 ILE A O 1
ATOM 2272 N N . LYS A 1 305 ? -2.900 13.430 7.417 1.00 87.00 305 LYS A N 1
ATOM 2273 C CA . LYS A 1 305 ? -1.962 14.543 7.332 1.00 87.00 305 LYS A CA 1
ATOM 2274 C C . LYS A 1 305 ? -2.336 15.431 6.156 1.00 87.00 305 LYS A C 1
ATOM 2276 O O . LYS A 1 305 ? -2.546 14.973 5.039 1.00 87.00 305 LYS A O 1
ATOM 2281 N N . VAL A 1 306 ? -2.396 16.725 6.415 1.00 90.38 306 VAL A N 1
ATOM 2282 C CA . VAL A 1 306 ? -2.677 17.733 5.400 1.00 90.38 306 VAL A CA 1
ATOM 2283 C C . VAL A 1 306 ? -1.517 18.706 5.398 1.00 90.38 306 VAL A C 1
ATOM 2285 O O . VAL A 1 306 ? -1.269 19.389 6.393 1.00 90.38 306 VAL A O 1
ATOM 2288 N N . TYR A 1 307 ? -0.790 18.772 4.293 1.00 91.00 307 TYR A N 1
ATOM 2289 C CA . TYR A 1 307 ? 0.247 19.770 4.120 1.00 91.00 307 TYR A CA 1
ATOM 2290 C C . TYR A 1 307 ? -0.354 21.012 3.472 1.00 91.00 307 TYR A C 1
ATOM 2292 O O . TYR A 1 307 ? -0.769 21.017 2.311 1.00 91.00 307 TYR A O 1
ATOM 2300 N N . VAL A 1 308 ? -0.417 22.091 4.249 1.00 92.12 308 VAL A N 1
ATOM 2301 C CA . VAL A 1 308 ? -0.929 23.367 3.764 1.00 92.12 308 VAL A CA 1
ATOM 2302 C C . VAL A 1 308 ? 0.211 24.123 3.108 1.00 92.12 308 VAL A C 1
ATOM 2304 O O . VAL A 1 308 ? 1.136 24.600 3.777 1.00 92.12 308 VAL A O 1
ATOM 2307 N N . ARG A 1 309 ? 0.131 24.265 1.788 1.00 88.50 309 ARG A N 1
ATOM 2308 C CA . ARG A 1 309 ? 1.071 25.073 1.022 1.00 88.50 309 ARG A CA 1
ATOM 2309 C C . ARG A 1 309 ? 0.751 26.542 1.250 1.00 88.50 309 ARG A C 1
ATOM 2311 O O . ARG A 1 309 ? -0.376 27.011 1.091 1.00 88.50 309 ARG A O 1
ATOM 2318 N N . GLY A 1 310 ? 1.775 27.292 1.622 1.00 75.44 310 GLY A N 1
ATOM 2319 C CA . GLY A 1 310 ? 1.727 28.741 1.613 1.00 75.44 310 GLY A CA 1
ATOM 2320 C C . GLY A 1 310 ? 3.017 29.271 1.033 1.00 75.44 310 GLY A C 1
ATOM 2321 O O . GLY A 1 310 ? 4.086 28.707 1.262 1.00 75.44 310 GLY A O 1
ATOM 2322 N N . THR A 1 311 ? 2.928 30.390 0.321 1.00 60.06 311 THR A N 1
ATOM 2323 C CA . THR A 1 311 ? 4.105 31.211 0.068 1.00 60.06 311 THR A CA 1
ATOM 2324 C C . THR A 1 311 ? 4.664 31.584 1.433 1.00 60.06 311 THR A C 1
ATOM 2326 O O . THR A 1 311 ? 4.047 32.361 2.171 1.00 60.06 311 THR A O 1
ATOM 2329 N N . GLN A 1 312 ? 5.797 30.999 1.811 1.00 51.59 312 GLN A N 1
ATOM 2330 C CA . GLN A 1 312 ? 6.580 31.536 2.905 1.00 51.59 312 GLN A CA 1
ATOM 2331 C C . GLN A 1 312 ? 7.010 32.926 2.442 1.00 51.59 312 GLN A C 1
ATOM 2333 O O . GLN A 1 312 ? 7.999 33.084 1.733 1.00 51.59 312 GLN A O 1
ATOM 2338 N N . PHE A 1 313 ? 6.242 33.959 2.790 1.00 50.38 313 PHE A N 1
ATOM 2339 C CA . PHE A 1 313 ? 6.856 35.262 2.938 1.00 50.38 313 PHE A CA 1
ATOM 2340 C C . PHE A 1 313 ? 7.893 35.034 4.022 1.00 50.38 313 PHE A C 1
ATOM 2342 O O . PHE A 1 313 ? 7.521 34.792 5.170 1.00 50.38 313 PHE A O 1
ATOM 2349 N N . ALA A 1 314 ? 9.167 34.999 3.634 1.00 45.41 314 ALA A N 1
ATOM 2350 C CA . ALA A 1 314 ? 10.274 35.066 4.563 1.00 45.41 314 ALA A CA 1
ATOM 2351 C C . ALA A 1 314 ? 10.006 36.274 5.466 1.00 45.41 314 ALA A C 1
ATOM 2353 O O . ALA A 1 314 ? 10.186 37.431 5.077 1.00 45.41 314 ALA A O 1
ATOM 2354 N N . ALA A 1 315 ? 9.438 36.011 6.639 1.00 51.03 315 ALA A N 1
ATOM 2355 C CA . ALA A 1 315 ? 9.167 37.017 7.636 1.00 51.03 315 ALA A CA 1
ATOM 2356 C C . ALA A 1 315 ? 10.527 37.377 8.233 1.00 51.03 315 ALA A C 1
ATOM 2358 O O . ALA A 1 315 ? 10.976 36.773 9.200 1.00 51.03 315 ALA A O 1
ATOM 2359 N N . GLY A 1 316 ? 11.204 38.324 7.585 1.00 53.16 316 GLY A N 1
ATOM 2360 C CA . GLY A 1 316 ? 12.497 38.848 8.004 1.00 53.16 316 GLY A CA 1
ATOM 2361 C C . GLY A 1 316 ? 13.572 38.694 6.932 1.00 53.16 316 GLY A C 1
ATOM 2362 O O . GLY A 1 316 ? 13.911 37.584 6.551 1.00 53.16 316 GLY A O 1
ATOM 2363 N N . PHE A 1 317 ? 14.150 39.837 6.543 1.00 56.59 317 PHE A N 1
ATOM 2364 C CA . PHE A 1 317 ? 15.316 40.028 5.661 1.00 56.59 317 PHE A CA 1
ATOM 2365 C C . PHE A 1 317 ? 15.031 39.913 4.150 1.00 56.59 317 PHE A C 1
ATOM 2367 O O . PHE A 1 317 ? 15.070 38.828 3.585 1.00 56.59 317 PHE A O 1
ATOM 2374 N N . PRO A 1 318 ? 14.762 41.059 3.478 1.00 53.03 318 PRO A N 1
ATOM 2375 C CA . PRO A 1 318 ? 15.871 41.960 3.133 1.00 53.03 318 PRO A CA 1
ATOM 2376 C C . PRO A 1 318 ? 15.605 43.464 3.340 1.00 53.03 318 PRO A C 1
ATOM 2378 O O . PRO A 1 318 ? 16.496 44.267 3.097 1.00 53.03 318 PRO A O 1
ATOM 2381 N N . VAL A 1 319 ? 14.432 43.896 3.820 1.00 58.38 319 VAL A N 1
ATOM 2382 C CA . VAL A 1 319 ? 14.127 45.345 3.889 1.00 58.38 319 VAL A CA 1
ATOM 2383 C C . VAL A 1 319 ? 14.909 46.054 5.005 1.00 58.38 319 VAL A C 1
ATOM 2385 O O . VAL A 1 319 ? 15.494 47.110 4.773 1.00 58.38 319 VAL A O 1
ATOM 2388 N N . PHE A 1 320 ? 14.999 45.451 6.198 1.00 59.31 320 PHE A N 1
ATOM 2389 C CA . PHE A 1 320 ? 15.795 46.006 7.302 1.00 59.31 320 PHE A CA 1
ATOM 2390 C C . PHE A 1 320 ? 17.302 45.957 7.029 1.00 59.31 320 PHE A C 1
ATOM 2392 O O . PHE A 1 320 ? 17.998 46.896 7.396 1.00 59.31 320 PHE A O 1
ATOM 2399 N N . ALA A 1 321 ? 17.804 44.916 6.354 1.00 64.44 321 ALA A N 1
ATOM 2400 C CA . ALA A 1 321 ? 19.213 44.848 5.958 1.00 64.44 321 ALA A CA 1
ATOM 2401 C C . ALA A 1 321 ? 19.561 45.940 4.942 1.00 64.44 321 ALA A C 1
ATOM 2403 O O . ALA A 1 321 ? 20.569 46.619 5.111 1.00 64.44 321 ALA A O 1
ATOM 2404 N N . ILE A 1 322 ? 18.696 46.169 3.948 1.00 70.75 322 ILE A N 1
ATOM 2405 C CA . ILE A 1 322 ? 18.883 47.245 2.972 1.00 70.75 322 ILE A CA 1
ATOM 2406 C C . ILE A 1 322 ? 18.857 48.606 3.681 1.00 70.75 322 ILE A C 1
ATOM 2408 O O . ILE A 1 322 ? 19.791 49.388 3.522 1.00 70.75 322 ILE A O 1
ATOM 2412 N N . LEU A 1 323 ? 17.854 48.882 4.523 1.00 74.19 323 LEU A N 1
ATOM 2413 C CA . LEU A 1 323 ? 17.757 50.160 5.239 1.00 74.19 323 LEU A CA 1
ATOM 2414 C C . LEU A 1 323 ? 18.943 50.391 6.191 1.00 74.19 323 LEU A C 1
ATOM 2416 O O . LEU A 1 323 ? 19.512 51.480 6.213 1.00 74.19 323 LEU A O 1
ATOM 2420 N N . PHE A 1 324 ? 19.355 49.366 6.942 1.00 80.06 324 PHE A N 1
ATOM 2421 C CA . PHE A 1 324 ? 20.512 49.434 7.834 1.00 80.06 324 PHE A CA 1
ATOM 2422 C C . PHE A 1 324 ? 21.816 49.650 7.058 1.00 80.06 324 PHE A C 1
ATOM 2424 O O . PHE A 1 324 ? 22.622 50.491 7.448 1.00 80.06 324 PHE A O 1
ATOM 2431 N N . GLN A 1 325 ? 22.000 48.969 5.925 1.00 83.81 325 GLN A N 1
ATOM 2432 C CA . GLN A 1 325 ? 23.158 49.154 5.052 1.00 83.81 325 GLN A CA 1
ATOM 2433 C C . GLN A 1 325 ? 23.202 50.571 4.465 1.00 83.81 325 GLN A C 1
ATOM 2435 O O . GLN A 1 325 ? 24.268 51.182 4.446 1.00 83.81 325 GLN A O 1
ATOM 2440 N N . PHE A 1 326 ? 22.058 51.139 4.069 1.00 88.19 326 PHE A N 1
ATOM 2441 C CA . PHE A 1 326 ? 21.978 52.542 3.652 1.00 88.19 326 PHE A CA 1
ATOM 2442 C C . PHE A 1 326 ? 22.359 53.505 4.782 1.00 88.19 326 PHE A C 1
ATOM 2444 O O . PHE A 1 326 ? 23.156 54.415 4.557 1.00 88.19 326 PHE A O 1
ATOM 2451 N N . ILE A 1 327 ? 21.856 53.288 6.002 1.00 90.31 327 ILE A N 1
ATOM 2452 C CA . ILE A 1 327 ? 22.216 54.108 7.171 1.00 90.31 327 ILE A CA 1
ATOM 2453 C C . ILE A 1 327 ? 23.725 54.027 7.449 1.00 90.31 327 ILE A C 1
ATOM 2455 O O . ILE A 1 327 ? 24.361 55.052 7.692 1.00 90.31 327 ILE A O 1
ATOM 2459 N N . LEU A 1 328 ? 24.318 52.834 7.361 1.00 91.62 328 LEU A N 1
ATOM 2460 C CA . LEU A 1 328 ? 25.744 52.609 7.608 1.00 91.62 328 LEU A CA 1
ATOM 2461 C C . LEU A 1 328 ? 26.621 53.270 6.533 1.00 91.62 328 LEU A C 1
ATOM 2463 O O . LEU A 1 328 ? 27.626 53.897 6.863 1.00 91.62 328 LEU A O 1
ATOM 2467 N N . ILE A 1 329 ? 26.210 53.209 5.261 1.00 93.31 329 ILE A N 1
ATOM 2468 C CA . ILE A 1 329 ? 26.885 53.907 4.156 1.00 93.31 329 ILE A CA 1
ATOM 2469 C C . ILE A 1 329 ? 26.826 55.426 4.360 1.00 93.31 329 ILE A C 1
ATOM 2471 O O . ILE A 1 329 ? 27.848 56.097 4.233 1.00 93.31 329 ILE A O 1
ATOM 2475 N N . VAL A 1 330 ? 25.663 55.980 4.716 1.00 94.62 330 VAL A N 1
ATOM 2476 C CA . VAL A 1 330 ? 25.518 57.424 4.971 1.00 94.62 330 VAL A CA 1
ATOM 2477 C C . VAL A 1 330 ? 26.377 57.864 6.160 1.00 94.62 330 VAL A C 1
ATOM 2479 O O . VAL A 1 330 ? 27.067 58.881 6.071 1.00 94.62 330 VAL A O 1
ATOM 2482 N N . LEU A 1 331 ? 26.400 57.084 7.244 1.00 95.06 331 LEU A N 1
ATOM 2483 C CA . LEU A 1 331 ? 27.248 57.344 8.409 1.00 95.06 331 LEU A CA 1
ATOM 2484 C C . LEU A 1 331 ? 28.741 57.319 8.039 1.00 95.06 331 LEU A C 1
ATOM 2486 O O . LEU A 1 331 ? 29.489 58.214 8.429 1.00 95.06 331 LEU A O 1
ATOM 2490 N N . LEU A 1 332 ? 29.172 56.324 7.257 1.00 95.06 332 LEU A N 1
ATOM 2491 C CA . LEU A 1 332 ? 30.553 56.203 6.786 1.00 95.06 332 LEU A CA 1
ATOM 2492 C C . LEU A 1 332 ? 30.959 57.415 5.937 1.00 95.06 332 LEU A C 1
ATOM 2494 O O . LEU A 1 332 ? 32.017 58.000 6.167 1.00 95.06 332 LEU A O 1
ATOM 2498 N N . LEU A 1 333 ? 30.111 57.824 4.989 1.00 95.62 333 LEU A N 1
ATOM 2499 C CA . LEU A 1 333 ? 30.359 59.002 4.155 1.00 95.62 333 LEU A CA 1
ATOM 2500 C C . LEU A 1 333 ? 30.452 60.280 4.998 1.00 95.62 333 LEU A C 1
ATOM 2502 O O . LEU A 1 333 ? 31.351 61.090 4.776 1.00 95.62 333 LEU A O 1
ATOM 2506 N N . ALA A 1 334 ? 29.591 60.441 6.007 1.00 95.38 334 ALA A N 1
ATOM 2507 C CA . ALA A 1 334 ? 29.661 61.572 6.929 1.00 95.38 334 ALA A CA 1
ATOM 2508 C C . ALA A 1 334 ? 30.985 61.595 7.714 1.00 95.38 334 ALA A C 1
ATOM 2510 O O . ALA A 1 334 ? 31.616 62.648 7.820 1.00 95.38 334 ALA A O 1
ATOM 2511 N N . LEU A 1 335 ? 31.454 60.443 8.208 1.00 95.38 335 LEU A N 1
ATOM 2512 C CA . LEU A 1 335 ? 32.739 60.336 8.907 1.00 95.38 335 LEU A CA 1
ATOM 2513 C C . LEU A 1 335 ? 33.930 60.649 7.995 1.00 95.38 335 LEU A C 1
ATOM 2515 O O . LEU A 1 335 ? 34.853 61.338 8.427 1.00 95.38 335 LEU A O 1
ATOM 2519 N N . ILE A 1 336 ? 33.897 60.209 6.734 1.00 95.12 336 ILE A N 1
ATOM 2520 C CA . ILE A 1 336 ? 34.927 60.547 5.740 1.00 95.12 336 ILE A CA 1
ATOM 2521 C C . ILE A 1 336 ? 34.964 62.062 5.507 1.00 95.12 336 ILE A C 1
ATOM 2523 O O . ILE A 1 336 ? 36.038 62.661 5.543 1.00 95.12 336 ILE A O 1
ATOM 2527 N N . VAL A 1 337 ? 33.807 62.707 5.329 1.00 95.06 337 VAL A N 1
ATOM 2528 C CA . VAL A 1 337 ? 33.729 64.167 5.156 1.00 95.06 337 VAL A CA 1
ATOM 2529 C C . VAL A 1 337 ? 34.267 64.897 6.389 1.00 95.06 337 VAL A C 1
ATOM 2531 O O . VAL A 1 337 ? 35.064 65.825 6.251 1.00 95.06 337 VAL A O 1
ATOM 2534 N N . ILE A 1 338 ? 33.902 64.459 7.597 1.00 95.06 338 ILE A N 1
ATOM 2535 C CA . ILE A 1 338 ? 34.422 65.028 8.848 1.00 95.06 338 ILE A CA 1
ATOM 2536 C C . ILE A 1 338 ? 35.946 64.862 8.928 1.00 95.06 338 ILE A C 1
ATOM 2538 O O . ILE A 1 338 ? 36.646 65.825 9.244 1.00 95.06 338 ILE A O 1
ATOM 2542 N N . ALA A 1 339 ? 36.478 63.683 8.595 1.00 92.00 339 ALA A N 1
ATOM 2543 C CA . ALA A 1 339 ? 37.915 63.424 8.584 1.00 92.00 339 ALA A CA 1
ATOM 2544 C C . ALA A 1 339 ? 38.654 64.329 7.584 1.00 92.00 339 ALA A C 1
ATOM 2546 O O . ALA A 1 339 ? 39.693 64.893 7.927 1.00 92.00 339 ALA A O 1
ATOM 2547 N N . ILE A 1 340 ? 38.090 64.549 6.390 1.00 93.44 340 ILE A N 1
ATOM 2548 C CA . ILE A 1 340 ? 38.631 65.489 5.397 1.00 93.44 340 ILE A CA 1
ATOM 2549 C C . ILE A 1 340 ? 38.615 66.923 5.943 1.00 93.44 340 ILE A C 1
ATOM 2551 O O . ILE A 1 340 ? 39.622 67.623 5.842 1.00 93.44 340 ILE A O 1
ATOM 2555 N N . ILE A 1 341 ? 37.520 67.368 6.569 1.00 92.50 341 ILE A N 1
ATOM 2556 C CA . ILE A 1 341 ? 37.434 68.710 7.173 1.00 92.50 341 ILE A CA 1
ATOM 2557 C C . ILE A 1 341 ? 38.501 68.885 8.263 1.00 92.50 341 ILE A C 1
ATOM 2559 O O . ILE A 1 341 ? 39.168 69.924 8.310 1.00 92.50 341 ILE A O 1
ATOM 2563 N N . ILE A 1 342 ? 38.692 67.879 9.123 1.00 92.31 342 ILE A N 1
ATOM 2564 C CA . ILE A 1 342 ? 39.728 67.886 10.166 1.00 92.31 342 ILE A CA 1
ATOM 2565 C C . ILE A 1 342 ? 41.125 67.923 9.536 1.00 92.31 342 ILE A C 1
ATOM 2567 O O . ILE A 1 342 ? 41.949 68.736 9.954 1.00 92.31 342 ILE A O 1
ATOM 2571 N N . ALA A 1 343 ? 41.385 67.117 8.504 1.00 85.81 343 ALA A N 1
ATOM 2572 C CA . ALA A 1 343 ? 42.666 67.082 7.804 1.00 85.81 343 ALA A CA 1
ATOM 2573 C C . ALA A 1 343 ? 42.991 68.422 7.121 1.00 85.81 343 ALA A C 1
ATOM 2575 O O . ALA A 1 343 ? 44.096 68.936 7.274 1.00 85.81 343 ALA A O 1
ATOM 2576 N N . VAL A 1 344 ? 42.022 69.050 6.446 1.00 86.00 344 VAL A N 1
ATOM 2577 C CA . VAL A 1 344 ? 42.194 70.373 5.819 1.00 86.00 344 VAL A CA 1
ATOM 2578 C C . VAL A 1 344 ? 42.422 71.462 6.872 1.00 86.00 344 VAL A C 1
ATOM 2580 O O . VAL A 1 344 ? 43.295 72.317 6.700 1.00 86.00 344 VAL A O 1
ATOM 2583 N N . ARG A 1 345 ? 41.685 71.435 7.992 1.00 83.38 345 ARG A N 1
ATOM 2584 C CA . ARG A 1 345 ? 41.914 72.362 9.115 1.00 83.38 345 ARG A CA 1
ATOM 2585 C C . ARG A 1 345 ? 43.287 72.155 9.761 1.00 83.38 345 ARG A C 1
ATOM 2587 O O . ARG A 1 345 ? 43.935 73.138 10.112 1.00 83.38 345 ARG A O 1
ATOM 2594 N N . SER A 1 346 ? 43.741 70.910 9.892 1.00 78.00 346 SER A N 1
ATOM 2595 C CA . SER A 1 346 ? 45.066 70.564 10.419 1.00 78.00 346 SER A CA 1
ATOM 2596 C C . SER A 1 346 ? 46.189 71.020 9.478 1.00 78.00 346 SER A C 1
ATOM 2598 O O . SER A 1 346 ? 47.134 71.668 9.925 1.00 78.00 346 SER A O 1
ATOM 2600 N N . ALA A 1 347 ? 46.039 70.806 8.168 1.00 73.06 347 ALA A N 1
ATOM 2601 C CA . ALA A 1 347 ? 46.996 71.254 7.158 1.00 73.06 347 ALA A CA 1
ATOM 2602 C C . ALA A 1 347 ? 47.133 72.787 7.118 1.00 73.06 347 ALA A C 1
ATOM 2604 O O . ALA A 1 347 ? 48.247 73.301 7.027 1.00 73.06 347 ALA A O 1
ATOM 2605 N N . ARG A 1 348 ? 46.032 73.539 7.287 1.00 68.19 348 ARG A N 1
ATOM 2606 C CA . ARG A 1 348 ? 46.090 75.009 7.428 1.00 68.19 348 ARG A CA 1
ATOM 2607 C C . ARG A 1 348 ? 46.828 75.467 8.690 1.00 68.19 348 ARG A C 1
ATOM 2609 O O . ARG A 1 348 ? 47.420 76.540 8.674 1.00 68.19 348 ARG A O 1
ATOM 2616 N N . LYS A 1 349 ? 46.821 74.673 9.767 1.00 63.81 349 LYS A N 1
ATOM 2617 C CA . LYS A 1 349 ? 47.504 75.006 11.029 1.00 63.81 349 LYS A CA 1
ATOM 2618 C C . LYS A 1 349 ? 49.021 74.781 10.972 1.00 63.81 349 LYS A C 1
ATOM 2620 O O . LYS A 1 349 ? 49.746 75.456 11.691 1.00 63.81 349 LYS A O 1
ATOM 2625 N N . ASN A 1 350 ? 49.493 73.902 10.084 1.00 59.03 350 ASN A N 1
ATOM 2626 C CA . ASN A 1 350 ? 50.916 73.577 9.922 1.00 59.03 350 ASN A CA 1
ATOM 2627 C C . ASN A 1 350 ? 51.580 74.252 8.702 1.00 59.03 350 ASN A C 1
ATOM 2629 O O . ASN A 1 350 ? 52.777 74.080 8.491 1.00 59.03 350 ASN A O 1
ATOM 2633 N N . GLY A 1 351 ? 50.828 75.032 7.916 1.00 56.84 351 GLY A N 1
ATOM 2634 C CA . GLY A 1 351 ? 51.323 75.759 6.740 1.00 56.84 351 GLY A CA 1
ATOM 2635 C C . GLY A 1 351 ? 51.790 77.199 6.989 1.00 56.84 351 GLY A C 1
ATOM 2636 O O . GLY A 1 351 ? 52.178 77.863 6.035 1.00 56.84 351 GLY A O 1
ATOM 2637 N N . ASN A 1 352 ? 51.761 77.706 8.228 1.00 54.88 352 ASN A N 1
ATOM 2638 C CA . ASN A 1 352 ? 52.209 79.070 8.540 1.00 54.88 352 ASN A CA 1
ATOM 2639 C C . ASN A 1 352 ? 53.215 79.075 9.699 1.00 54.88 352 ASN A C 1
ATOM 2641 O O . ASN A 1 352 ? 52.892 79.440 10.829 1.00 54.88 352 ASN A O 1
ATOM 2645 N N . GLY A 1 353 ? 54.433 78.602 9.422 1.00 47.28 353 GLY A N 1
ATOM 2646 C CA . GLY A 1 353 ? 55.501 78.562 10.415 1.00 47.28 353 GLY A CA 1
ATOM 2647 C C . GLY A 1 353 ? 56.829 77.991 9.922 1.00 47.28 353 GLY A C 1
ATOM 2648 O O . GLY A 1 353 ? 57.268 76.986 10.476 1.00 47.28 353 GLY A O 1
ATOM 2649 N N . ARG A 1 354 ? 57.475 78.627 8.924 1.00 45.69 354 ARG A N 1
ATOM 2650 C CA . ARG A 1 354 ? 58.935 78.905 8.907 1.00 45.69 354 ARG A CA 1
ATOM 2651 C C . ARG A 1 354 ? 59.409 79.627 7.631 1.00 45.69 354 ARG A C 1
ATOM 2653 O O . ARG A 1 354 ? 59.083 79.206 6.528 1.00 45.69 354 ARG A O 1
ATOM 2660 N N . ASN A 1 355 ? 60.262 80.635 7.871 1.00 44.91 355 ASN A N 1
ATOM 2661 C CA . ASN A 1 355 ? 61.034 81.527 6.978 1.00 44.91 355 ASN A CA 1
ATOM 2662 C C . ASN A 1 355 ? 60.286 82.849 6.690 1.00 44.91 355 ASN A C 1
ATOM 2664 O O . ASN A 1 355 ? 59.346 82.861 5.911 1.00 44.91 355 ASN A O 1
ATOM 2668 N N . GLY A 1 356 ? 60.545 83.978 7.370 1.00 37.69 356 GLY A N 1
ATOM 2669 C CA . GLY A 1 356 ? 61.851 84.614 7.632 1.00 37.69 356 GLY A CA 1
ATOM 2670 C C . GLY A 1 356 ? 62.328 85.272 6.324 1.00 37.69 356 GLY A C 1
ATOM 2671 O O . GLY A 1 356 ? 62.454 84.561 5.341 1.00 37.69 356 GLY A O 1
ATOM 2672 N N . ALA A 1 357 ? 62.590 86.572 6.182 1.00 38.81 357 ALA A N 1
ATOM 2673 C CA . ALA A 1 357 ? 62.971 87.600 7.138 1.00 38.81 357 ALA A CA 1
ATOM 2674 C C . ALA A 1 357 ? 62.842 89.011 6.508 1.00 38.81 357 ALA A C 1
ATOM 2676 O O . ALA A 1 357 ? 62.720 89.148 5.294 1.00 38.81 357 ALA A O 1
ATOM 2677 N N . ASN A 1 358 ? 63.028 90.010 7.374 1.00 40.62 358 ASN A N 1
ATOM 2678 C CA . ASN A 1 358 ? 63.519 91.370 7.126 1.00 40.62 358 ASN A CA 1
ATOM 2679 C C . ASN A 1 358 ? 62.547 92.496 6.733 1.00 40.62 358 ASN A C 1
ATOM 2681 O O . ASN A 1 358 ? 62.253 92.736 5.571 1.00 40.62 358 ASN A O 1
ATOM 2685 N N . ALA A 1 359 ? 62.271 93.280 7.781 1.00 37.81 359 ALA A N 1
ATOM 2686 C CA . ALA A 1 359 ? 62.716 94.667 7.940 1.00 37.81 359 ALA A CA 1
ATOM 2687 C C . ALA A 1 359 ? 61.888 95.779 7.283 1.00 37.81 359 ALA A C 1
ATOM 2689 O O . ALA A 1 359 ? 61.850 95.919 6.068 1.00 37.81 359 ALA A O 1
ATOM 2690 N N . GLY A 1 360 ? 61.420 96.680 8.152 1.00 36.91 360 GLY A N 1
ATOM 2691 C CA . GLY A 1 360 ? 61.481 98.113 7.885 1.00 36.91 360 GLY A CA 1
ATOM 2692 C C . GLY A 1 360 ? 60.158 98.854 8.017 1.00 36.91 360 GLY A C 1
ATOM 2693 O O . GLY A 1 360 ? 59.285 98.691 7.177 1.00 36.91 360 GLY A O 1
ATOM 2694 N N . GLY A 1 361 ? 60.104 99.746 9.007 1.00 37.25 361 GLY A N 1
ATOM 2695 C CA . GLY A 1 361 ? 59.633 101.109 8.764 1.00 37.25 361 GLY A CA 1
ATOM 2696 C C . GLY A 1 361 ? 58.182 101.417 9.110 1.00 37.25 361 GLY A C 1
ATOM 2697 O O . GLY A 1 361 ? 57.302 101.263 8.276 1.00 37.25 361 GLY A O 1
ATOM 2698 N N . ASP A 1 362 ? 58.020 101.918 10.330 1.00 40.41 362 ASP A N 1
ATOM 2699 C CA . ASP A 1 362 ? 57.418 103.217 10.655 1.00 40.41 362 ASP A CA 1
ATOM 2700 C C . ASP A 1 362 ? 55.922 103.499 10.394 1.00 40.41 362 ASP A C 1
ATOM 2702 O O . ASP A 1 362 ? 55.415 103.537 9.278 1.00 40.41 362 ASP A O 1
ATOM 2706 N N . ASP A 1 363 ? 55.300 103.842 11.525 1.00 43.88 363 ASP A N 1
ATOM 2707 C CA . ASP A 1 363 ? 54.427 104.991 11.772 1.00 43.88 363 ASP A CA 1
ATOM 2708 C C . ASP A 1 363 ? 52.957 105.034 11.307 1.00 43.88 363 ASP A C 1
ATOM 2710 O O . ASP A 1 363 ? 52.606 105.290 10.162 1.00 43.88 363 ASP A O 1
ATOM 2714 N N . ALA A 1 364 ? 52.127 104.980 12.361 1.00 40.50 364 ALA A N 1
ATOM 2715 C CA . ALA A 1 364 ? 51.170 106.010 12.781 1.00 40.50 364 ALA A CA 1
ATOM 2716 C C . ALA A 1 364 ? 49.797 106.109 12.092 1.00 40.50 364 ALA A C 1
ATOM 2718 O O . ALA A 1 364 ? 49.672 106.203 10.877 1.00 40.50 364 ALA A O 1
ATOM 2719 N N . GLY A 1 365 ? 48.759 106.237 12.935 1.00 37.97 365 GLY A N 1
ATOM 2720 C CA . GLY A 1 365 ? 47.500 106.880 12.539 1.00 37.97 365 GLY A CA 1
ATOM 2721 C C . GLY A 1 365 ? 46.194 106.249 13.030 1.00 37.97 365 GLY A C 1
ATOM 2722 O O . GLY A 1 365 ? 45.393 105.828 12.215 1.00 37.97 365 GLY A O 1
ATO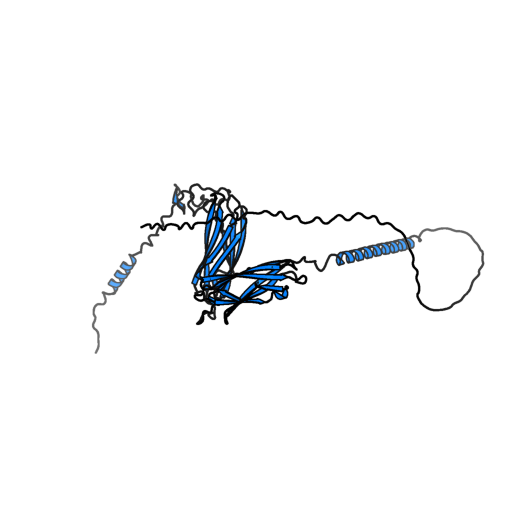M 2723 N N . ASP A 1 366 ? 46.016 106.172 14.348 1.00 41.72 366 ASP A N 1
ATOM 2724 C CA . ASP A 1 366 ? 44.938 106.829 15.113 1.00 41.72 366 ASP A CA 1
ATOM 2725 C C . ASP A 1 366 ? 43.418 106.705 14.765 1.00 41.72 366 ASP A C 1
ATOM 2727 O O . ASP A 1 366 ? 42.984 106.746 13.621 1.00 41.72 366 ASP A O 1
ATOM 2731 N N . HIS A 1 367 ? 42.633 106.720 15.860 1.00 43.69 367 HIS A N 1
ATOM 2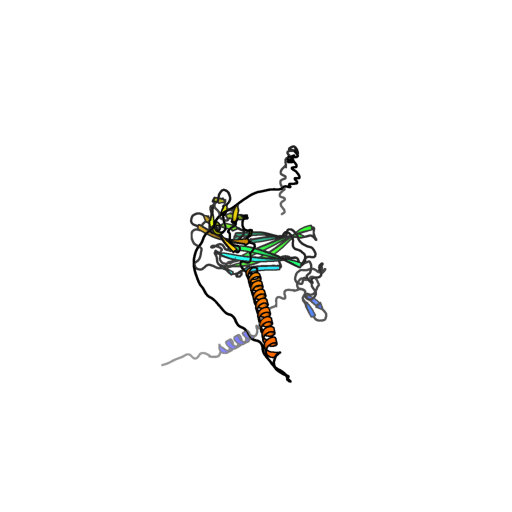732 C CA . HIS A 1 367 ? 41.177 106.941 16.054 1.00 43.69 367 HIS A CA 1
ATOM 2733 C C . HIS A 1 367 ? 40.219 105.745 15.850 1.00 43.69 367 HIS A C 1
ATOM 2735 O O . HIS A 1 367 ? 39.926 105.323 14.739 1.00 43.69 367 HIS A O 1
ATOM 2741 N N . LYS A 1 368 ? 39.795 105.056 16.929 1.00 41.91 368 LYS A N 1
ATOM 2742 C CA . LYS A 1 368 ? 38.664 105.347 17.860 1.00 41.91 368 LYS A CA 1
ATOM 2743 C C . LYS A 1 368 ? 37.293 105.484 17.174 1.00 41.91 368 LYS A C 1
ATOM 2745 O O . LYS A 1 368 ? 37.110 106.374 16.358 1.00 41.91 368 LYS A O 1
ATOM 2750 N N . VAL A 1 369 ? 36.307 104.699 17.630 1.00 39.56 369 VAL A N 1
ATOM 2751 C CA . VAL A 1 369 ? 35.175 105.130 18.489 1.00 39.56 369 VAL A CA 1
ATOM 2752 C C . VAL A 1 369 ? 34.155 103.967 18.627 1.00 39.56 369 VAL A C 1
ATOM 2754 O O . VAL A 1 369 ? 33.695 103.392 17.647 1.00 39.56 369 VAL A O 1
ATOM 2757 N N . GLU A 1 370 ? 33.877 103.614 19.884 1.00 37.16 370 GLU A N 1
ATOM 2758 C CA . GLU A 1 370 ? 32.792 102.785 20.466 1.00 37.16 370 GLU A CA 1
ATOM 2759 C C . GLU A 1 370 ? 31.427 103.539 20.406 1.00 37.16 370 GLU A C 1
ATOM 2761 O O . GLU A 1 370 ? 31.408 104.638 19.862 1.00 37.16 370 GLU A O 1
ATOM 2766 N N . PRO A 1 371 ? 30.310 103.163 21.076 1.00 58.81 371 PRO A N 1
ATOM 2767 C CA . PRO A 1 371 ? 29.830 101.889 21.642 1.00 58.81 371 PRO A CA 1
ATOM 2768 C C . PRO A 1 371 ? 28.310 101.654 21.344 1.00 58.81 371 PRO A C 1
ATOM 2770 O O . PRO A 1 371 ? 27.681 102.431 20.631 1.00 58.81 371 PRO A O 1
ATOM 2773 N N . TYR A 1 372 ? 27.688 100.642 21.976 1.00 37.09 372 TYR A N 1
ATOM 2774 C CA . TYR A 1 372 ? 26.565 100.812 22.940 1.00 37.09 372 TYR A CA 1
ATOM 2775 C C . TYR A 1 372 ? 25.408 99.777 22.862 1.00 37.09 372 TYR A C 1
ATOM 2777 O O . TYR A 1 372 ? 24.921 99.429 21.793 1.00 37.09 372 TYR A O 1
ATOM 2785 N N . TYR A 1 373 ? 25.035 99.336 24.075 1.00 42.88 373 TYR A N 1
ATOM 2786 C CA . TYR A 1 373 ? 23.928 98.507 24.616 1.00 42.88 373 TYR A CA 1
ATOM 2787 C C . TYR A 1 373 ? 22.515 98.806 24.02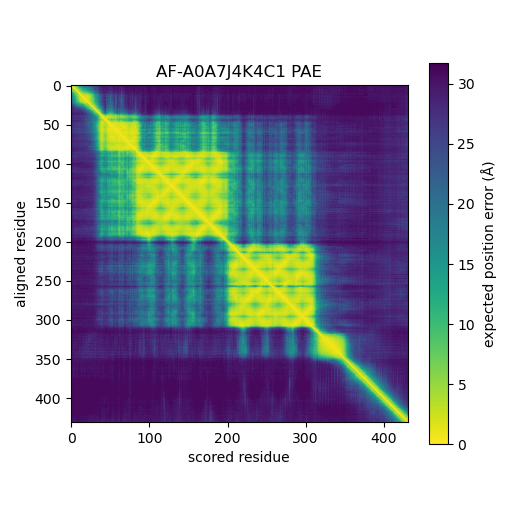5 1.00 42.88 373 TYR A C 1
ATOM 2789 O O . TYR A 1 373 ? 22.332 99.865 23.440 1.00 42.88 373 TYR A O 1
ATOM 2797 N N . ASP A 1 374 ? 21.445 97.996 24.120 1.00 39.25 374 ASP A N 1
ATOM 2798 C CA . ASP A 1 374 ? 20.913 97.160 25.216 1.00 39.25 374 ASP A CA 1
ATOM 2799 C C . ASP A 1 374 ? 19.793 96.192 24.717 1.00 39.25 374 ASP A C 1
ATOM 2801 O O . ASP A 1 374 ? 19.360 96.233 23.567 1.00 39.25 374 ASP A O 1
ATOM 2805 N N . ASP A 1 375 ? 19.353 95.372 25.666 1.00 43.25 375 ASP A N 1
ATOM 2806 C CA . ASP A 1 375 ? 18.431 94.245 25.837 1.00 43.25 375 ASP A CA 1
ATOM 2807 C C . ASP A 1 375 ? 16.939 94.341 25.388 1.00 43.25 375 ASP A C 1
ATOM 2809 O O . ASP A 1 375 ? 16.395 95.401 25.081 1.00 43.25 375 ASP A O 1
ATOM 2813 N N . HIS A 1 376 ? 16.291 93.164 25.480 1.00 41.78 376 HIS A N 1
ATOM 2814 C CA . HIS A 1 376 ? 14.915 92.863 25.926 1.00 41.78 376 HIS A CA 1
ATOM 2815 C C . HIS A 1 376 ? 13.870 92.176 25.000 1.00 41.78 376 HIS A C 1
ATOM 2817 O O . HIS A 1 376 ? 13.364 92.725 24.029 1.00 41.78 376 HIS A O 1
ATOM 2823 N N . HIS A 1 377 ? 13.433 91.009 25.514 1.00 36.25 377 HIS A N 1
ATOM 2824 C CA . HIS A 1 377 ? 12.054 90.513 25.738 1.00 36.25 377 HIS A CA 1
ATOM 2825 C C . HIS A 1 377 ? 11.178 89.830 24.647 1.00 36.25 377 HIS A C 1
ATOM 2827 O O . HIS A 1 377 ? 10.601 90.457 23.773 1.00 36.25 377 HIS A O 1
ATOM 2833 N N . ASP A 1 378 ? 10.958 88.524 24.899 1.00 41.62 378 ASP A N 1
ATOM 2834 C CA . ASP A 1 378 ? 9.684 87.828 25.228 1.00 41.62 378 ASP A CA 1
ATOM 2835 C C . ASP A 1 378 ? 8.657 87.369 24.143 1.00 41.62 378 ASP A C 1
ATOM 2837 O O . ASP A 1 378 ? 8.095 88.143 23.383 1.00 41.62 378 ASP A O 1
ATOM 2841 N N . ARG A 1 379 ? 8.344 86.057 24.239 1.00 39.72 379 ARG A N 1
ATOM 2842 C CA . ARG A 1 379 ? 7.051 85.321 24.125 1.00 39.72 379 ARG A CA 1
ATOM 2843 C C . ARG A 1 379 ? 6.187 85.182 22.837 1.00 39.72 379 ARG A C 1
ATOM 2845 O O . ARG A 1 379 ? 5.651 86.121 22.271 1.00 39.72 379 ARG A O 1
ATOM 2852 N N . THR A 1 380 ? 5.844 83.893 22.628 1.00 37.53 380 THR A N 1
ATOM 2853 C CA . THR A 1 380 ? 4.537 83.249 22.292 1.00 37.53 380 THR A CA 1
ATOM 2854 C C . THR A 1 380 ? 3.957 83.190 20.863 1.00 37.53 380 THR A C 1
ATOM 2856 O O . THR A 1 380 ? 3.489 84.176 20.323 1.00 37.53 380 THR A O 1
ATOM 2859 N N . ALA A 1 381 ? 3.861 81.937 20.376 1.00 37.47 381 ALA A N 1
ATOM 2860 C CA . ALA A 1 381 ? 2.669 81.140 20.001 1.00 37.47 381 ALA A CA 1
ATOM 2861 C C . ALA A 1 381 ? 1.682 81.518 18.857 1.00 37.47 381 ALA A C 1
ATOM 2863 O O . ALA A 1 381 ? 1.134 82.609 18.795 1.00 37.47 381 ALA A O 1
ATOM 2864 N N . ASN A 1 382 ? 1.307 80.437 18.143 1.00 35.72 382 ASN A N 1
ATOM 2865 C CA . ASN A 1 382 ? 0.036 80.090 17.467 1.00 35.72 382 ASN A CA 1
ATOM 2866 C C . ASN A 1 382 ? -0.277 80.513 16.007 1.00 35.72 382 ASN A C 1
ATOM 2868 O O . ASN A 1 382 ? -0.604 81.651 15.710 1.00 35.72 382 ASN A O 1
ATOM 2872 N N . VAL A 1 383 ? -0.265 79.485 15.135 1.00 37.47 383 VAL A N 1
ATOM 2873 C CA . VAL A 1 383 ? -1.345 78.932 14.267 1.00 37.47 383 VAL A CA 1
ATOM 2874 C C . VAL A 1 383 ? -2.454 79.867 13.734 1.00 37.47 383 VAL A C 1
ATOM 2876 O O . VAL A 1 383 ? -3.243 80.362 14.531 1.00 37.47 383 VAL A O 1
ATOM 2879 N N . ALA A 1 384 ? -2.637 79.919 12.394 1.00 35.94 384 ALA A N 1
ATOM 2880 C CA . ALA A 1 384 ? -3.871 79.537 11.649 1.00 35.94 384 ALA A CA 1
ATOM 2881 C C . ALA A 1 384 ? -3.905 79.978 10.153 1.00 35.94 384 ALA A C 1
ATOM 2883 O O . ALA A 1 384 ? -3.379 81.029 9.808 1.00 35.94 384 ALA A O 1
ATOM 2884 N N . SER A 1 385 ? -4.688 79.222 9.348 1.00 32.75 385 SER A N 1
ATOM 2885 C CA . SER A 1 385 ? -5.442 79.599 8.111 1.00 32.75 385 SER A CA 1
ATOM 2886 C C . SER A 1 385 ? -4.704 79.574 6.749 1.00 32.75 385 SER A C 1
ATOM 2888 O O . SER A 1 385 ? -3.711 80.267 6.587 1.00 32.75 385 SER A O 1
ATOM 2890 N N . SER A 1 386 ? -5.011 78.647 5.813 1.00 32.56 386 SER A N 1
ATOM 2891 C CA . SER A 1 386 ? -6.079 78.590 4.754 1.00 32.56 386 SER A CA 1
ATOM 2892 C C . SER A 1 386 ? -5.866 79.602 3.600 1.00 32.56 386 SER A C 1
ATOM 2894 O O . SER A 1 386 ? -5.540 80.744 3.886 1.00 32.56 386 SER A O 1
ATOM 2896 N N . THR A 1 387 ? -5.853 79.244 2.300 1.00 31.56 387 THR A N 1
ATOM 2897 C CA . THR A 1 387 ? -6.984 78.948 1.367 1.00 31.56 387 THR A CA 1
ATOM 2898 C C . THR A 1 387 ? -6.453 78.377 0.011 1.00 31.56 387 THR A C 1
ATOM 2900 O O . THR A 1 387 ? -5.342 78.713 -0.378 1.00 31.56 387 THR A O 1
ATOM 2903 N N . VAL A 1 388 ? -7.028 77.327 -0.615 1.00 33.53 388 VAL A N 1
ATOM 2904 C CA . VAL A 1 388 ? -8.071 77.193 -1.693 1.00 33.53 388 VAL A CA 1
ATOM 2905 C C . VAL A 1 388 ? -7.789 77.831 -3.091 1.00 33.53 388 VAL A C 1
ATOM 2907 O O . VAL A 1 388 ? -7.583 79.035 -3.167 1.00 33.53 388 VAL A O 1
ATOM 2910 N N . VAL A 1 389 ? -7.945 77.018 -4.170 1.00 32.97 389 VAL A N 1
ATOM 2911 C CA . VAL A 1 389 ? -8.687 77.242 -5.465 1.00 32.97 389 VAL A CA 1
ATOM 2912 C C . VAL A 1 389 ? -7.921 76.925 -6.789 1.00 32.97 389 VAL A C 1
ATOM 2914 O O . VAL A 1 389 ? -6.955 77.604 -7.107 1.00 32.97 389 VAL A O 1
ATOM 2917 N N . ASP A 1 390 ? -8.466 75.942 -7.551 1.00 35.47 390 ASP A N 1
ATOM 2918 C CA . ASP A 1 390 ? -8.586 75.722 -9.033 1.00 35.47 390 ASP A CA 1
ATOM 2919 C C . ASP A 1 390 ? -7.404 75.883 -10.020 1.00 35.47 390 ASP A C 1
ATOM 2921 O O . ASP A 1 390 ? -6.457 76.606 -9.772 1.00 35.47 390 ASP A O 1
ATOM 2925 N N . THR A 1 391 ? -7.377 75.329 -11.249 1.00 33.72 391 THR A N 1
ATOM 2926 C CA . THR A 1 391 ? -8.275 74.538 -12.139 1.00 33.72 391 THR A CA 1
ATOM 2927 C C . THR A 1 391 ? -7.383 73.912 -13.242 1.00 33.72 391 THR A C 1
ATOM 2929 O O . THR A 1 391 ? -6.342 74.480 -13.561 1.00 33.72 391 THR A O 1
ATOM 2932 N N . GLY A 1 392 ? -7.830 72.851 -13.944 1.00 29.33 392 GLY A N 1
ATOM 2933 C CA . GLY A 1 392 ? -7.494 72.711 -15.382 1.00 29.33 392 GLY A CA 1
ATOM 2934 C C . GLY A 1 392 ? -7.155 71.328 -15.968 1.00 29.33 392 GLY A C 1
ATOM 2935 O O . GLY A 1 392 ? -5.992 70.996 -16.139 1.00 29.33 392 GLY A O 1
ATOM 2936 N N . LYS A 1 393 ? -8.199 70.596 -16.391 1.00 33.88 393 LYS A N 1
ATOM 2937 C CA . LYS A 1 393 ? -8.358 69.841 -17.665 1.00 33.88 393 LYS A CA 1
ATOM 2938 C C . LYS A 1 393 ? -7.138 69.131 -18.305 1.00 33.88 393 LYS A C 1
ATOM 2940 O O . LYS A 1 393 ? -6.310 69.775 -18.935 1.00 33.88 393 LYS A O 1
ATOM 2945 N N . ASN A 1 394 ? -7.222 67.803 -18.466 1.00 34.66 394 ASN A N 1
ATOM 2946 C CA . ASN A 1 394 ? -7.809 67.200 -19.679 1.00 34.66 394 ASN A CA 1
ATOM 2947 C C . ASN A 1 394 ? -7.929 65.668 -19.593 1.00 34.66 394 ASN A C 1
ATOM 2949 O O . ASN A 1 394 ? -6.974 64.949 -19.321 1.00 34.66 394 ASN A O 1
ATOM 2953 N N . VAL A 1 395 ? -9.140 65.209 -19.900 1.00 34.00 395 VAL A N 1
ATOM 2954 C CA . VAL A 1 395 ? -9.567 63.825 -20.113 1.00 34.00 395 VAL A CA 1
ATOM 2955 C C . VAL A 1 395 ? -9.354 63.469 -21.587 1.00 34.00 395 VAL A C 1
ATOM 2957 O O . VAL A 1 395 ? -9.639 64.289 -22.461 1.00 34.00 395 VAL A O 1
ATOM 2960 N N . LYS A 1 396 ? -8.959 62.226 -21.882 1.00 34.34 396 LYS A N 1
ATOM 2961 C CA . LYS A 1 396 ? -9.285 61.588 -23.165 1.00 34.34 396 LYS A CA 1
ATOM 2962 C C . LYS A 1 396 ? -9.742 60.149 -22.930 1.00 34.34 396 LYS A C 1
ATOM 2964 O O . LYS A 1 396 ? -8.986 59.309 -22.460 1.00 34.34 396 LYS A O 1
ATOM 2969 N N . SER A 1 397 ? -11.019 59.933 -23.229 1.00 34.75 397 SER A N 1
ATOM 2970 C CA . SER A 1 397 ? -11.763 58.678 -23.194 1.00 34.75 397 SER A CA 1
ATOM 2971 C C . SER A 1 397 ? -11.524 57.833 -24.443 1.00 34.75 397 SER A C 1
ATOM 2973 O O . SER A 1 397 ? -11.531 58.394 -25.538 1.00 34.75 397 SER A O 1
ATOM 2975 N N . ILE A 1 398 ? -11.480 56.509 -24.289 1.00 33.59 398 ILE A N 1
ATOM 2976 C CA . ILE A 1 398 ? -11.949 55.486 -25.247 1.00 33.59 398 ILE A CA 1
ATOM 2977 C C . ILE A 1 398 ? -12.280 54.272 -24.357 1.00 33.59 398 ILE A C 1
ATOM 2979 O O . ILE A 1 398 ? -11.462 53.930 -23.516 1.00 33.59 398 ILE A O 1
ATOM 2983 N N . GLY A 1 399 ? -13.409 53.577 -24.377 1.00 30.83 399 GLY A N 1
ATOM 2984 C CA . GLY A 1 399 ? -14.620 53.568 -25.184 1.00 30.83 399 GLY A CA 1
ATOM 2985 C C . GLY A 1 399 ? -15.298 52.232 -24.846 1.00 30.83 399 GLY A C 1
ATOM 2986 O O . GLY A 1 399 ? -14.642 51.194 -24.874 1.00 30.83 399 GLY A O 1
ATOM 2987 N N . SER A 1 400 ? -16.563 52.263 -24.437 1.00 37.38 400 SER A N 1
ATOM 2988 C CA . SER A 1 400 ? -17.370 51.074 -24.150 1.00 37.38 400 SER A CA 1
ATOM 2989 C C . SER A 1 400 ? -17.585 50.248 -25.421 1.00 37.38 400 SER A C 1
ATOM 2991 O O . SER A 1 400 ? -17.995 50.820 -26.428 1.00 37.38 400 SER A O 1
ATOM 2993 N N . ILE A 1 401 ? -17.387 48.924 -25.368 1.00 35.34 401 ILE A N 1
ATOM 2994 C CA . ILE A 1 401 ? -17.920 47.983 -26.367 1.00 35.34 401 ILE A CA 1
ATOM 2995 C C . ILE A 1 401 ? -18.539 46.772 -25.652 1.00 35.34 401 ILE A C 1
ATOM 2997 O O . ILE A 1 401 ? -17.856 45.965 -25.032 1.00 35.34 401 ILE A O 1
ATOM 3001 N N . GLU A 1 402 ? -19.869 46.780 -25.707 1.00 33.88 402 GLU A N 1
ATOM 3002 C CA . GLU A 1 402 ? -20.850 45.700 -25.875 1.00 33.88 402 GLU A CA 1
ATOM 3003 C C . GLU A 1 402 ? -20.586 44.282 -25.340 1.00 33.88 402 GLU A C 1
ATOM 3005 O O . GLU A 1 402 ? -19.667 43.563 -25.722 1.00 33.88 402 GLU A O 1
ATOM 3010 N N . ALA A 1 403 ? -21.558 43.848 -24.531 1.00 33.47 403 ALA A N 1
ATOM 3011 C CA . ALA A 1 403 ? -21.823 42.467 -24.176 1.00 33.47 403 ALA A CA 1
ATOM 3012 C C . ALA A 1 403 ? -22.181 41.628 -25.416 1.00 33.47 403 ALA A C 1
ATOM 3014 O O . ALA A 1 403 ? -23.123 41.942 -26.143 1.00 33.47 403 ALA A O 1
ATOM 3015 N N . ILE A 1 404 ? -21.472 40.516 -25.604 1.00 33.84 404 ILE A N 1
ATOM 3016 C CA . ILE A 1 404 ? -21.805 39.487 -26.593 1.00 33.84 404 ILE A CA 1
ATOM 3017 C C . ILE A 1 404 ? -22.695 38.432 -25.908 1.00 33.84 404 ILE A C 1
ATOM 3019 O O . ILE A 1 404 ? -22.300 37.895 -24.870 1.00 33.84 404 ILE A O 1
ATOM 3023 N N . PRO A 1 405 ? -23.884 38.102 -26.447 1.00 35.84 405 PRO A N 1
ATOM 3024 C CA . PRO A 1 405 ? -24.749 37.078 -25.875 1.00 35.84 405 PRO A CA 1
ATOM 3025 C C . PRO A 1 405 ? -24.215 35.668 -26.161 1.00 35.84 405 PRO A C 1
ATOM 3027 O O . PRO A 1 405 ? -23.808 35.346 -27.278 1.00 35.84 405 PRO A O 1
ATOM 3030 N N . ALA A 1 406 ? -24.283 34.802 -25.150 1.00 32.50 406 ALA A N 1
ATOM 3031 C CA . ALA A 1 406 ? -23.995 33.380 -25.268 1.00 32.50 406 ALA A CA 1
ATOM 3032 C C . ALA A 1 406 ? -25.005 32.700 -26.212 1.00 32.50 406 ALA A C 1
ATOM 3034 O O . ALA A 1 406 ? -26.167 32.494 -25.856 1.00 32.50 406 ALA A O 1
ATOM 3035 N N . GLN A 1 407 ? -24.566 32.326 -27.415 1.00 31.14 407 GLN A N 1
ATOM 3036 C CA . GLN A 1 407 ? -25.315 31.425 -28.288 1.00 31.14 407 GLN A CA 1
ATOM 3037 C C . GLN A 1 407 ? -24.957 29.972 -27.973 1.00 31.14 407 GLN A C 1
ATOM 3039 O O . GLN A 1 407 ? -23.835 29.517 -28.179 1.00 31.14 407 GLN A O 1
ATOM 3044 N N . SER A 1 408 ? -25.948 29.235 -27.480 1.00 33.19 408 SER A N 1
ATOM 3045 C CA . SER A 1 408 ? -25.921 27.784 -27.308 1.00 33.19 408 SER A CA 1
ATOM 3046 C C . SER A 1 408 ? -26.150 27.085 -28.658 1.00 33.19 408 SER A C 1
ATOM 3048 O O . SER A 1 408 ? -27.153 27.382 -29.315 1.00 33.19 408 SER A O 1
ATOM 3050 N N . PRO A 1 409 ? -25.353 26.081 -29.064 1.00 35.38 409 PRO A N 1
ATOM 3051 C CA . PRO A 1 409 ? -25.759 25.179 -30.129 1.00 35.38 409 PRO A CA 1
ATOM 3052 C C . PRO A 1 409 ? -26.646 24.072 -29.544 1.00 35.38 409 PRO A C 1
ATOM 3054 O O . PRO A 1 409 ? -26.175 23.131 -28.905 1.00 35.38 409 PRO A O 1
ATOM 3057 N N . LYS A 1 410 ? -27.959 24.159 -29.791 1.00 38.19 410 LYS A N 1
ATOM 3058 C CA . LYS A 1 410 ? -28.888 23.031 -29.625 1.00 38.19 410 LYS A CA 1
ATOM 3059 C C . LYS A 1 410 ? -28.537 21.947 -30.648 1.00 38.19 410 LYS A C 1
ATOM 3061 O O . LYS A 1 410 ? -28.975 22.020 -31.794 1.00 38.19 410 LYS A O 1
ATOM 3066 N N . ARG A 1 411 ? -27.805 20.908 -30.241 1.00 31.50 411 ARG A N 1
ATOM 3067 C CA . ARG A 1 411 ? -27.689 19.671 -31.026 1.00 31.50 411 ARG A CA 1
ATOM 3068 C C . ARG A 1 411 ? -28.744 18.677 -30.536 1.00 31.50 411 ARG A C 1
ATOM 3070 O O . ARG A 1 411 ? -28.598 18.064 -29.486 1.00 31.50 411 ARG A O 1
ATOM 3077 N N . LYS A 1 412 ? -29.836 18.553 -31.299 1.00 38.06 412 LYS A N 1
ATOM 3078 C CA . LYS A 1 412 ? -30.790 17.440 -31.187 1.00 38.06 412 LYS A CA 1
ATOM 3079 C C . LYS A 1 412 ? -30.045 16.148 -31.529 1.00 38.06 412 LYS A C 1
ATOM 3081 O O . LYS A 1 412 ? -29.667 15.965 -32.682 1.00 38.06 412 LYS A O 1
ATOM 3086 N N . ILE A 1 413 ? -29.864 15.261 -30.557 1.00 36.22 413 ILE A N 1
ATOM 3087 C CA . ILE A 1 413 ? -29.528 13.858 -30.814 1.00 36.22 413 ILE A CA 1
ATOM 3088 C C . ILE A 1 413 ? -30.784 13.059 -30.482 1.00 36.22 413 ILE A C 1
ATOM 3090 O O . ILE A 1 413 ? -31.262 13.072 -29.350 1.00 36.22 413 ILE A O 1
ATOM 3094 N N . GLY A 1 414 ? -31.375 12.460 -31.514 1.00 32.41 414 GLY A N 1
ATOM 3095 C CA . GLY A 1 414 ? -32.532 11.587 -31.381 1.00 32.41 414 GLY A CA 1
ATOM 3096 C C . GLY A 1 414 ? -32.155 10.317 -30.629 1.00 32.41 414 GLY A C 1
ATOM 3097 O O . GLY A 1 414 ? -31.133 9.697 -30.917 1.00 32.41 414 GLY A O 1
ATOM 3098 N N . ALA A 1 415 ? -33.001 9.933 -29.679 1.00 35.12 415 ALA A N 1
ATOM 3099 C CA . ALA A 1 415 ? -32.946 8.635 -29.034 1.00 35.12 415 ALA A CA 1
ATOM 3100 C C . ALA A 1 415 ? -33.171 7.535 -30.085 1.00 35.12 415 ALA A C 1
ATOM 3102 O O . ALA A 1 415 ? -34.260 7.411 -30.645 1.00 35.12 415 ALA A O 1
ATOM 3103 N N . LYS A 1 416 ? -32.135 6.737 -30.353 1.00 32.62 416 LYS A N 1
ATOM 3104 C CA . LYS A 1 416 ? -32.288 5.388 -30.898 1.00 32.62 416 LYS A CA 1
ATOM 3105 C C . LYS A 1 416 ? -31.998 4.413 -29.768 1.00 32.62 416 LYS A C 1
ATOM 3107 O O . LYS A 1 416 ? -30.856 4.247 -29.357 1.00 32.62 416 LYS A O 1
ATOM 3112 N N . THR A 1 417 ? -33.062 3.803 -29.268 1.00 33.84 417 THR A N 1
ATOM 3113 C CA . THR A 1 417 ? -33.030 2.625 -28.408 1.00 33.84 417 THR A CA 1
ATOM 3114 C C . THR A 1 417 ? -32.327 1.501 -29.166 1.00 33.84 417 THR A C 1
ATOM 3116 O O . THR A 1 417 ? -32.851 1.017 -30.168 1.00 33.84 417 THR A O 1
ATOM 3119 N N . VAL A 1 418 ? -31.135 1.106 -28.722 1.00 31.47 418 VAL A N 1
ATOM 3120 C CA . VAL A 1 418 ? -30.500 -0.151 -29.131 1.00 31.47 418 VAL A CA 1
ATOM 3121 C C . VAL A 1 418 ? -30.691 -1.113 -27.969 1.00 31.47 418 VAL A C 1
ATOM 3123 O O . VAL A 1 418 ? -30.154 -0.902 -26.884 1.00 31.47 418 VAL A O 1
ATOM 3126 N N . ALA A 1 419 ? -31.526 -2.126 -28.182 1.00 34.44 419 ALA A N 1
ATOM 3127 C CA . ALA A 1 419 ? -31.644 -3.257 -27.280 1.00 34.44 419 ALA A CA 1
ATOM 3128 C C . ALA A 1 419 ? -30.322 -4.034 -27.318 1.00 34.44 419 ALA A C 1
ATOM 3130 O O . ALA A 1 419 ? -29.926 -4.523 -28.374 1.00 34.44 419 ALA A O 1
ATOM 3131 N N . ILE A 1 420 ? -29.628 -4.112 -26.183 1.00 31.72 420 ILE A N 1
ATOM 3132 C CA . ILE A 1 420 ? -28.501 -5.028 -26.008 1.00 31.72 420 ILE A CA 1
ATOM 3133 C C . ILE A 1 420 ? -29.098 -6.329 -25.481 1.00 31.72 420 ILE A C 1
ATOM 3135 O O . ILE A 1 420 ? -29.469 -6.446 -24.313 1.00 31.72 420 ILE A O 1
ATOM 3139 N N . GLU A 1 421 ? -29.266 -7.274 -26.396 1.00 31.67 421 GLU A N 1
ATOM 3140 C CA . GLU A 1 421 ? -29.637 -8.652 -26.113 1.00 31.67 421 GLU A CA 1
ATOM 3141 C C . GLU A 1 421 ? -28.491 -9.313 -25.328 1.00 31.67 421 GLU A C 1
ATOM 3143 O O . GLU A 1 421 ? -27.326 -9.262 -25.726 1.00 31.67 421 GLU A O 1
ATOM 3148 N N . ARG A 1 422 ? -28.810 -9.869 -24.153 1.00 32.97 422 ARG A N 1
ATOM 3149 C CA . ARG A 1 422 ? -27.863 -10.607 -23.307 1.00 32.97 422 ARG A CA 1
ATOM 3150 C C . ARG A 1 422 ? -27.446 -11.890 -24.027 1.00 32.97 422 ARG A C 1
ATOM 3152 O O . ARG A 1 422 ? -28.219 -12.843 -24.058 1.00 32.97 422 ARG A O 1
ATOM 3159 N N . ALA A 1 423 ? -26.216 -11.943 -24.524 1.00 30.36 423 ALA A N 1
ATOM 3160 C CA . ALA A 1 423 ? -25.568 -13.204 -24.862 1.00 30.36 423 ALA A CA 1
ATOM 3161 C C . ALA A 1 423 ? -25.059 -13.868 -23.569 1.00 30.36 423 ALA A C 1
ATOM 3163 O O . ALA A 1 423 ? -24.199 -13.325 -22.875 1.00 30.36 423 ALA A O 1
ATOM 3164 N N . GLN A 1 424 ? -25.631 -15.022 -23.221 1.00 38.41 424 GLN A N 1
ATOM 3165 C CA . GLN A 1 424 ? -25.111 -15.922 -22.189 1.00 38.41 424 GLN A CA 1
ATOM 3166 C C . GLN A 1 424 ? -23.865 -16.648 -22.731 1.00 38.41 424 GLN A C 1
ATOM 3168 O O . GLN A 1 424 ? -23.930 -17.153 -23.853 1.00 38.41 424 GLN A O 1
ATOM 3173 N N . PRO A 1 425 ? -22.754 -16.765 -21.982 1.00 38.06 425 PRO A N 1
ATOM 3174 C CA . PRO A 1 425 ? -21.673 -17.666 -22.361 1.00 38.06 425 PRO A CA 1
ATOM 3175 C C . PRO A 1 425 ? -22.036 -19.107 -21.985 1.00 38.06 425 PRO A C 1
ATOM 3177 O O . PRO A 1 425 ? -22.342 -19.400 -20.828 1.00 38.06 425 PRO A O 1
ATOM 3180 N N . ASN A 1 426 ? -21.994 -19.991 -22.981 1.00 33.59 426 ASN A N 1
ATOM 3181 C CA . ASN A 1 426 ? -22.144 -21.432 -22.822 1.00 33.59 426 ASN A CA 1
ATOM 3182 C C . ASN A 1 426 ? -21.020 -22.003 -21.951 1.00 33.59 426 ASN A C 1
ATOM 3184 O O . ASN A 1 426 ? -19.839 -21.742 -22.167 1.00 33.59 426 ASN A O 1
ATOM 3188 N N . MET A 1 427 ? -21.431 -22.807 -20.978 1.00 31.45 427 MET A N 1
ATOM 3189 C CA . MET A 1 427 ? -20.586 -23.591 -20.094 1.00 31.45 427 MET A CA 1
ATOM 3190 C C . MET A 1 427 ? -20.292 -24.920 -20.807 1.00 31.45 427 MET A C 1
ATOM 3192 O O . MET A 1 427 ? -21.147 -25.802 -20.828 1.00 31.45 427 MET A O 1
ATOM 3196 N N . GLU A 1 428 ? -19.124 -25.052 -21.439 1.00 40.50 428 GLU A N 1
ATOM 3197 C CA . GLU A 1 428 ? -18.630 -26.350 -21.912 1.00 40.50 428 GLU A CA 1
ATOM 3198 C C . GLU A 1 428 ? -17.730 -26.984 -20.849 1.00 40.50 428 GLU A C 1
ATOM 3200 O O . GLU A 1 428 ? -16.661 -26.489 -20.496 1.00 40.50 428 GLU A O 1
ATOM 3205 N N . THR A 1 429 ? -18.230 -28.094 -20.320 1.00 36.69 429 THR A N 1
ATOM 3206 C CA . THR A 1 429 ? -17.549 -29.100 -19.509 1.00 36.69 429 THR A CA 1
ATOM 3207 C C . THR A 1 429 ? -16.413 -29.765 -20.285 1.00 36.69 429 THR A C 1
ATOM 3209 O O . THR A 1 429 ? -16.664 -30.324 -21.352 1.00 36.69 429 THR A O 1
ATOM 3212 N N . TYR A 1 430 ? -15.212 -29.807 -19.706 1.00 36.22 430 TYR A N 1
ATOM 3213 C CA . TYR A 1 430 ? -14.176 -30.773 -20.074 1.00 36.22 430 TYR A CA 1
ATOM 3214 C C . TYR A 1 430 ? -14.031 -31.814 -18.960 1.00 36.22 430 TYR A C 1
ATOM 3216 O O . TYR A 1 430 ? -13.910 -31.465 -17.784 1.00 36.22 430 TYR A O 1
ATOM 3224 N N . TYR A 1 431 ? -14.125 -33.075 -19.383 1.00 45.53 431 TYR A N 1
ATOM 3225 C CA . TYR A 1 431 ? -13.761 -34.284 -18.648 1.00 45.53 431 TYR A CA 1
ATOM 3226 C C . TYR A 1 431 ? -12.245 -34.437 -18.548 1.00 45.53 431 TYR A C 1
ATOM 3228 O O . TYR A 1 431 ? -11.560 -34.012 -19.508 1.00 45.53 431 TYR A O 1
#

pLDDT: mean 73.14, std 21.54, range [29.33, 97.0]

Mean predicted aligned error: 21.83 Å

Sequence (431 aa):
MARSVVTSIATPFIVMLIVALLALSVVSVSSPAVFAAGCAVATPAGLIPDRDCDGVIDSLDNCAAVNNPDQWDTNRNGVGDACDTLIEEIIVSPDSHIRQGEMAHITVRVLNNRDAAIGDVAITLRNKDLGVDAIERVPFIPVGEMAVLDFWVSIPKCAKAQEYPITVSAAFNDPRTGNVATEIQRQSITVEKSNPSLCGTASGPLDTTIIKVFGETDIDRGQSALLPITIVNLGDEQTTYDLSVEGAESMGSWRIDSNPRVIIAAGHDDARYLYIQTESWTRPGTHTAQLIVTSGTQKTVIPIKVYVRGTQFAAGFPVFAILFQFILIVLLLALIVIAIIIAVRSARKNGNGRNGANAGGDDAGDHKVEPYYDDHHDRTANVASSTVVDTGKNVKSIGSIEAIPAQSPKRKIGAKTVAIERAQPNMETYY

Solvent-accessible surface area (backbone atoms only — not comparable to full-atom values): 26809 Å² total; per-residue (Å²): 133,88,81,81,89,87,78,84,92,75,66,67,66,60,53,51,52,52,52,55,58,58,66,68,70,68,70,69,75,75,64,83,72,78,68,70,86,64,42,52,52,81,48,101,89,43,75,40,59,9,74,47,66,43,86,51,43,47,92,78,34,39,31,52,76,40,68,49,73,80,62,52,37,88,69,68,80,69,53,11,63,81,60,61,58,46,76,72,45,80,46,50,34,95,47,47,71,41,40,36,57,39,71,39,42,38,38,40,35,35,33,32,73,51,80,56,62,41,42,58,34,35,42,34,40,36,24,79,88,61,56,42,75,48,74,49,74,45,68,66,41,48,57,77,35,72,50,80,46,81,43,82,42,64,38,34,42,68,50,70,68,44,77,41,66,35,38,39,32,43,34,29,53,35,83,89,78,72,42,78,44,73,48,76,49,74,49,69,36,35,34,39,7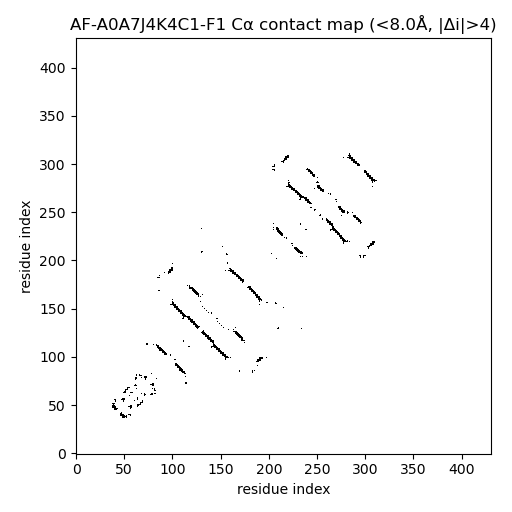7,36,89,73,68,72,64,68,104,68,87,48,68,63,67,39,40,39,76,47,60,70,45,66,47,78,33,51,58,53,37,66,48,77,40,59,34,39,41,33,32,66,37,91,55,69,43,60,38,40,52,46,76,44,57,44,67,79,37,33,51,68,46,59,48,102,62,47,62,48,76,36,47,43,72,33,70,53,77,47,43,38,37,42,33,33,31,84,80,42,70,60,44,81,44,62,26,30,45,34,45,31,29,93,92,45,75,50,78,45,69,28,37,37,33,29,46,57,85,78,71,72,88,70,78,61,66,64,58,52,54,49,50,52,52,52,52,53,52,51,53,51,51,52,53,51,51,50,53,50,50,54,54,50,52,63,68,72,70,76,82,84,82,86,84,83,89,82,84,86,84,90,82,85,83,88,84,87,88,84,87,86,89,87,86,88,88,84,89,83,90,85,84,90,85,94,85,90,85,83,87,86,87,86,89,84,80,92,78,83,89,80,81,88,80,78,84,84,76,88,76,81,90,74,88,73,86,81,78,82,81,78,82,82,86,82,86,81,132

Radius of gyration: 46.76 Å; Cα contacts (8 Å, |Δi|>4): 663; chains: 1; bounding box: 96×176×90 Å

Nearest PDB structures (foldseek):
  1ex0-assembly1_B  TM=3.481E-01  e=2.879E-07  Homo sapiens
  1evu-assembly1_B  TM=3.688E-01  e=1.079E-06  Homo sapiens
  1qrk-assembly1_B  TM=3.225E-01  e=3.953E-07  Homo sapiens
  4kty-assembly2_B  TM=2.943E-01  e=5.723E-07  Homo sapiens
  5mhl-assembly1_A  TM=3.522E-01  e=4.498E-06  Homo sapiens